Protein AF-A0A134BUQ2-F1 (afdb_monomer_lite)

Radius of gyration: 26.99 Å; chains: 1; bounding box: 60×102×74 Å

pLDDT: mean 86.16, std 17.22, range [37.31, 98.94]

Sequence (486 aa):
MKIYISRLVMLAIAAFTMLAVTAKPKDRVVVAYVCSWTDLRLPDPTLMTHINYAFGHVNKAFNGVDIQNPPFLEKVVALKKQNPNLKINLSIGGWTSGNFSEMAATQANRTAFARDCRRIVDKYGLDGIDIDWEYPTSSESGISSSPDDTKNFTLLMRDLRKALGSKKLLTIATIQDGLYIDFRACVKYLNFVNIMGYDQSNPPMHHTTIHRSPLSGHISLEEGIDAHIKNGVPPEKLTLGMPLYGRGDHSNKILDKFMKTGFTDGRYVERWDSIGEVPYLADKTGKLVWGFDNPQSWAAKCQYIIDRGLLGGMYWETTEDNAQRDGQVTIYESLLKNNKGTIPLKHVLVLTGGKSVAVVRQIIEQLKQLGEKCHFDVTELADDAAYTPEYFDRFHLIYQLDANLSKWGNQARKEFETYVDASHGAFFAVTDATVKGWDWYNAFSQDLRVCPLNEKYWSNTTKMGRNLFCVGNDAKAEEVIPLLMK

Structure (mmCIF, N/CA/C/O backbone):
data_AF-A0A134BUQ2-F1
#
_entry.id   AF-A0A134BUQ2-F1
#
loop_
_atom_site.group_PDB
_atom_site.id
_atom_site.type_symbol
_atom_site.label_atom_id
_atom_site.label_alt_id
_atom_site.label_comp_id
_atom_site.label_asym_id
_atom_site.label_entity_id
_atom_site.label_seq_id
_atom_site.pdbx_PDB_ins_code
_atom_site.Cartn_x
_atom_site.Cartn_y
_atom_site.Cartn_z
_atom_site.occupancy
_atom_site.B_iso_or_equiv
_atom_site.auth_seq_id
_atom_site.auth_comp_id
_atom_site.auth_asym_id
_atom_site.auth_atom_id
_atom_site.pdbx_PDB_model_num
ATOM 1 N N . MET A 1 1 ? -15.065 -82.256 -3.710 1.00 37.31 1 MET A N 1
ATOM 2 C CA . MET A 1 1 ? -13.765 -82.169 -4.410 1.00 37.31 1 MET A CA 1
ATOM 3 C C . MET A 1 1 ? -13.874 -81.075 -5.472 1.00 37.31 1 MET A C 1
ATOM 5 O O . MET A 1 1 ? -14.720 -81.224 -6.337 1.00 37.31 1 MET A O 1
ATOM 9 N N . LYS A 1 2 ? -13.043 -80.019 -5.364 1.00 37.62 2 LYS A N 1
ATOM 10 C CA . LYS A 1 2 ? -12.806 -78.893 -6.312 1.00 37.62 2 LYS A CA 1
ATOM 11 C C . LYS A 1 2 ? -13.932 -77.829 -6.432 1.00 37.62 2 LYS A C 1
ATOM 13 O O . LYS A 1 2 ? -14.999 -78.136 -6.933 1.00 37.62 2 LYS A O 1
ATOM 18 N N . ILE A 1 3 ? -13.805 -76.685 -5.727 1.00 44.91 3 ILE A N 1
ATOM 19 C CA . ILE A 1 3 ? -13.344 -75.333 -6.184 1.00 44.91 3 ILE A CA 1
ATOM 20 C C . ILE A 1 3 ? -14.380 -74.718 -7.161 1.00 44.91 3 ILE A C 1
ATOM 22 O O . ILE A 1 3 ? -14.653 -75.324 -8.183 1.00 44.91 3 ILE A O 1
ATOM 26 N N . TYR A 1 4 ? -15.086 -73.617 -6.857 1.00 41.34 4 TYR A N 1
ATOM 27 C CA . TYR A 1 4 ? -14.582 -72.239 -6.951 1.00 41.34 4 TYR A CA 1
ATOM 28 C C . TYR A 1 4 ? -15.284 -71.251 -6.002 1.00 41.34 4 TYR A C 1
ATOM 30 O O . TYR A 1 4 ? -16.485 -71.002 -6.078 1.00 41.34 4 TYR A O 1
ATOM 38 N N . ILE A 1 5 ? -14.452 -70.625 -5.173 1.00 48.41 5 ILE A N 1
ATOM 39 C CA . ILE A 1 5 ? -14.614 -69.280 -4.621 1.00 48.41 5 ILE A CA 1
ATOM 40 C C . ILE A 1 5 ? -14.528 -68.284 -5.785 1.00 48.41 5 ILE A C 1
ATOM 42 O O . ILE A 1 5 ? -13.615 -68.395 -6.601 1.00 48.41 5 ILE A O 1
ATOM 46 N N . SER A 1 6 ? -15.450 -67.319 -5.828 1.00 49.31 6 SER A N 1
ATOM 47 C CA . SER A 1 6 ? -15.343 -65.960 -6.406 1.00 49.31 6 SER A CA 1
ATOM 48 C C . SER A 1 6 ? -16.633 -65.583 -7.137 1.00 49.31 6 SER A C 1
ATOM 50 O O . SER A 1 6 ? -16.929 -66.148 -8.182 1.00 49.31 6 SER A O 1
ATOM 52 N N . ARG A 1 7 ? -17.399 -64.640 -6.557 1.00 40.28 7 ARG A N 1
ATOM 53 C CA . ARG A 1 7 ? -18.315 -63.676 -7.229 1.00 40.28 7 ARG A CA 1
ATOM 54 C C . ARG A 1 7 ? -19.289 -62.945 -6.282 1.00 40.28 7 ARG A C 1
ATOM 56 O O . ARG A 1 7 ? -20.303 -62.439 -6.737 1.00 40.28 7 ARG A O 1
ATOM 63 N N . LEU A 1 8 ? -18.983 -62.818 -4.987 1.00 38.62 8 LEU A N 1
ATOM 64 C CA . LEU A 1 8 ? -19.838 -62.085 -4.032 1.00 38.62 8 LEU A CA 1
ATOM 65 C C . LEU A 1 8 ? -19.064 -61.082 -3.149 1.00 38.62 8 LEU A C 1
ATOM 67 O O . LEU A 1 8 ? -19.380 -60.903 -1.982 1.00 38.62 8 LEU A O 1
ATOM 71 N N . VAL A 1 9 ? -18.047 -60.412 -3.712 1.00 42.25 9 VAL A N 1
ATOM 72 C CA . VAL A 1 9 ? -17.382 -59.237 -3.086 1.00 42.25 9 VAL A CA 1
ATOM 73 C C . VAL A 1 9 ? -17.289 -58.048 -4.064 1.00 42.25 9 VAL A C 1
ATOM 75 O O . VAL A 1 9 ? -16.527 -57.112 -3.877 1.00 42.25 9 VAL A O 1
ATOM 78 N N . MET A 1 10 ? -18.098 -58.039 -5.125 1.00 40.62 10 MET A N 1
ATOM 79 C CA . MET A 1 10 ? -18.275 -56.859 -5.977 1.00 40.62 10 MET A CA 1
ATOM 80 C C . MET A 1 10 ? -19.719 -56.389 -5.866 1.00 40.62 10 MET A C 1
ATOM 82 O O . MET A 1 10 ? -20.546 -56.858 -6.631 1.00 40.62 10 MET A O 1
ATOM 86 N N . LEU A 1 11 ? -20.011 -55.540 -4.876 1.00 40.88 11 LEU A N 1
ATOM 87 C CA . LEU A 1 11 ? -20.992 -54.436 -4.922 1.00 40.88 11 LEU A CA 1
ATOM 88 C C . LEU A 1 11 ? -21.169 -53.840 -3.506 1.00 40.88 11 LEU A C 1
ATOM 90 O O . LEU A 1 11 ? -22.223 -53.929 -2.890 1.00 40.88 11 LEU A O 1
ATOM 94 N N . ALA A 1 12 ? -20.109 -53.247 -2.958 1.00 40.41 12 ALA A N 1
ATOM 95 C CA . ALA A 1 12 ? -20.213 -52.343 -1.806 1.00 40.41 12 ALA A CA 1
ATOM 96 C C . ALA A 1 12 ? -19.039 -51.351 -1.784 1.00 40.41 12 ALA A C 1
ATOM 98 O O . ALA A 1 12 ? -18.431 -51.103 -0.751 1.00 40.41 12 ALA A O 1
ATOM 99 N N . ILE A 1 13 ? -18.699 -50.789 -2.945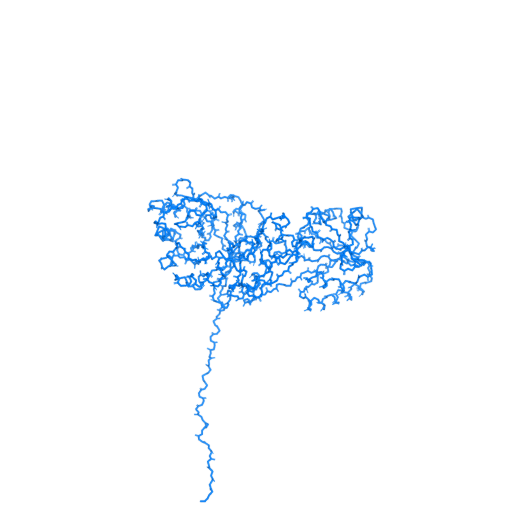 1.00 44.09 13 ILE A N 1
ATOM 100 C CA . ILE A 1 13 ? -17.977 -49.516 -3.005 1.00 44.09 13 ILE A CA 1
ATOM 101 C C . ILE A 1 13 ? -19.029 -48.505 -3.441 1.00 44.09 13 ILE A C 1
ATOM 103 O O . ILE A 1 13 ? -19.169 -48.183 -4.617 1.00 44.09 13 ILE A O 1
ATOM 107 N N . ALA A 1 14 ? -19.862 -48.094 -2.483 1.00 42.75 14 ALA A N 1
ATOM 108 C CA . ALA A 1 14 ? -20.652 -46.888 -2.644 1.00 42.75 14 ALA A CA 1
ATOM 109 C C . ALA A 1 14 ? -19.642 -45.746 -2.751 1.00 42.75 14 ALA A C 1
ATOM 111 O O . ALA A 1 14 ? -18.971 -45.397 -1.780 1.00 42.75 14 ALA A O 1
ATOM 112 N N . ALA A 1 15 ? -19.473 -45.251 -3.972 1.00 41.69 15 ALA A N 1
ATOM 113 C CA . ALA A 1 15 ? -18.683 -44.081 -4.268 1.00 41.69 15 ALA A CA 1
ATOM 114 C C . ALA A 1 15 ? -19.199 -42.922 -3.407 1.00 41.69 15 ALA A C 1
ATOM 116 O O . ALA A 1 15 ? -20.226 -42.315 -3.705 1.00 41.69 15 ALA A O 1
ATOM 117 N N . PHE A 1 16 ? -18.472 -42.601 -2.339 1.00 44.12 16 PHE A N 1
ATOM 118 C CA . PHE A 1 16 ? -18.456 -41.252 -1.798 1.00 44.12 16 PHE A CA 1
ATOM 119 C C . PHE A 1 16 ? -17.775 -40.387 -2.861 1.00 44.12 16 PHE A C 1
ATOM 121 O O . PHE A 1 16 ? -16.588 -40.078 -2.791 1.00 44.12 16 PHE A O 1
ATOM 128 N N . THR A 1 17 ? -18.517 -40.027 -3.908 1.00 42.66 17 THR A N 1
ATOM 129 C CA . THR A 1 17 ? -18.189 -38.840 -4.682 1.00 42.66 17 THR A CA 1
ATOM 130 C C . THR A 1 17 ? -18.328 -37.682 -3.707 1.00 42.66 17 THR A C 1
ATOM 132 O O . THR A 1 17 ? -19.433 -37.196 -3.466 1.00 42.66 17 THR A O 1
ATOM 135 N N . MET A 1 18 ? -17.212 -37.274 -3.096 1.00 42.34 18 MET A N 1
ATOM 136 C CA . MET A 1 18 ? -17.070 -35.910 -2.615 1.00 42.34 18 MET A CA 1
ATOM 137 C C . MET A 1 18 ? -17.362 -35.026 -3.825 1.00 42.34 18 MET A C 1
ATOM 139 O O . MET A 1 18 ? -16.502 -34.797 -4.672 1.00 42.34 18 MET A O 1
ATOM 143 N N . LEU A 1 19 ? -18.602 -34.554 -3.927 1.00 40.06 19 LEU A N 1
ATOM 144 C CA . LEU A 1 19 ? -18.867 -33.273 -4.544 1.00 40.06 19 LEU A CA 1
ATOM 145 C C . LEU A 1 19 ? -18.046 -32.292 -3.716 1.00 40.06 19 LEU A C 1
ATOM 147 O O . LEU A 1 19 ? -18.481 -31.839 -2.658 1.00 40.06 19 LEU A O 1
ATOM 151 N N . ALA A 1 20 ? -16.816 -32.038 -4.159 1.00 42.47 20 ALA A N 1
ATOM 152 C CA . ALA A 1 20 ? -16.125 -30.826 -3.801 1.00 42.47 20 ALA A CA 1
ATOM 153 C C . ALA A 1 20 ? -17.061 -29.716 -4.269 1.00 42.47 20 ALA A C 1
ATOM 155 O O . ALA A 1 20 ? -17.122 -29.383 -5.451 1.00 42.47 20 ALA A O 1
ATOM 156 N N . VAL A 1 21 ? -17.879 -29.214 -3.344 1.00 39.75 21 VAL A N 1
ATOM 157 C CA . VAL A 1 21 ? -18.502 -27.913 -3.490 1.00 39.75 21 VAL A CA 1
ATOM 158 C C . VAL A 1 21 ? -17.308 -26.985 -3.607 1.00 39.75 21 VAL A C 1
ATOM 160 O O . VAL A 1 21 ? -16.686 -26.634 -2.608 1.00 39.75 21 VAL A O 1
ATOM 163 N N . THR A 1 22 ? -16.907 -26.676 -4.838 1.00 42.81 22 THR A N 1
ATOM 164 C CA . THR A 1 22 ? -15.961 -25.606 -5.094 1.00 42.81 22 THR A CA 1
ATOM 165 C C . THR A 1 22 ? -16.675 -24.361 -4.606 1.00 42.81 22 THR A C 1
ATOM 167 O O . THR A 1 22 ? -17.544 -23.825 -5.298 1.00 42.81 22 THR A O 1
ATOM 170 N N . ALA A 1 23 ? -16.409 -23.975 -3.356 1.00 45.34 23 ALA A N 1
ATOM 171 C CA . ALA A 1 23 ? -16.856 -22.705 -2.829 1.00 45.34 23 ALA A CA 1
ATOM 172 C C . ALA A 1 23 ? -16.440 -21.663 -3.864 1.00 45.34 23 ALA A C 1
ATOM 174 O O . ALA A 1 23 ? -15.273 -21.618 -4.261 1.00 45.34 23 ALA A O 1
ATOM 175 N N . LYS A 1 24 ? -17.410 -20.894 -4.368 1.00 43.91 24 LYS A N 1
ATOM 176 C CA . LYS A 1 24 ? -17.113 -19.774 -5.257 1.00 43.91 24 LYS A CA 1
ATOM 177 C C . LYS A 1 24 ? -15.995 -18.963 -4.582 1.00 43.91 24 LYS A C 1
ATOM 179 O O . LYS A 1 24 ? -16.135 -18.707 -3.380 1.00 43.91 24 LYS A O 1
ATOM 184 N N . PRO A 1 25 ? -14.901 -18.616 -5.287 1.00 54.19 25 PRO A N 1
ATOM 185 C CA . PRO A 1 25 ? -13.846 -17.802 -4.699 1.00 54.19 25 PRO A CA 1
ATOM 186 C C . PRO A 1 25 ? -14.494 -16.595 -4.022 1.00 54.19 25 PRO A C 1
ATOM 188 O O . PRO A 1 25 ? -15.340 -15.936 -4.631 1.00 54.19 25 PRO A O 1
ATOM 191 N N . LYS A 1 26 ? -14.193 -16.371 -2.738 1.00 64.50 26 LYS A N 1
ATOM 192 C CA . LYS A 1 26 ? -14.683 -15.179 -2.039 1.00 64.50 26 LYS A CA 1
ATOM 193 C C . LYS A 1 26 ? -14.157 -13.960 -2.792 1.00 64.50 26 LYS A C 1
ATOM 195 O O . LYS A 1 26 ? -12.970 -13.934 -3.115 1.00 64.50 26 LYS A O 1
ATOM 200 N N . ASP A 1 27 ? -15.019 -12.976 -3.040 1.00 86.12 27 ASP A N 1
ATOM 201 C CA . ASP A 1 27 ? -14.596 -11.693 -3.602 1.00 86.12 27 ASP A CA 1
ATOM 202 C C . ASP A 1 27 ? -13.581 -11.071 -2.627 1.00 86.12 27 ASP A C 1
ATOM 204 O O . ASP A 1 27 ? -13.937 -10.671 -1.514 1.00 86.12 27 ASP A O 1
ATOM 208 N N . ARG A 1 28 ? -12.298 -11.088 -3.005 1.00 95.12 28 ARG A N 1
ATOM 209 C CA . ARG A 1 28 ? -11.206 -10.552 -2.186 1.00 95.12 28 ARG A CA 1
ATOM 210 C C . ARG A 1 28 ? -11.253 -9.031 -2.195 1.00 95.12 28 ARG A C 1
ATOM 212 O O . ARG A 1 28 ? -11.738 -8.415 -3.144 1.00 95.12 28 ARG A O 1
ATOM 219 N N . VAL A 1 29 ? -10.690 -8.425 -1.154 1.00 97.75 29 VAL A N 1
ATOM 220 C CA . VAL A 1 29 ? -10.488 -6.973 -1.106 1.00 97.75 29 VAL A CA 1
ATOM 221 C C . VAL A 1 29 ? -9.016 -6.617 -1.276 1.00 97.75 29 VAL A C 1
ATOM 223 O O . VAL A 1 29 ? -8.126 -7.278 -0.752 1.00 97.75 29 VAL A O 1
ATOM 226 N N . VAL A 1 30 ? -8.775 -5.535 -2.000 1.00 98.69 30 VAL A N 1
ATOM 227 C CA . VAL A 1 30 ? -7.511 -4.795 -2.009 1.00 98.69 30 VAL A CA 1
ATOM 228 C C . VAL A 1 30 ? -7.819 -3.374 -1.560 1.00 98.69 30 VAL A C 1
ATOM 230 O O . VAL A 1 30 ? -8.651 -2.710 -2.198 1.00 98.69 30 VAL A O 1
ATOM 233 N N . VAL A 1 31 ? -7.203 -2.958 -0.451 1.00 98.88 31 VAL A N 1
ATOM 234 C CA . VAL A 1 31 ? -7.365 -1.641 0.181 1.00 98.88 31 VAL A CA 1
ATOM 235 C C . VAL A 1 31 ? -6.115 -0.799 -0.057 1.00 98.88 31 VAL A C 1
ATOM 237 O O . VAL A 1 31 ? -5.037 -1.133 0.424 1.00 98.88 31 VAL A O 1
ATOM 240 N N . ALA A 1 32 ? -6.272 0.306 -0.776 1.00 98.62 32 ALA A N 1
ATOM 241 C CA . ALA A 1 32 ? -5.209 1.257 -1.060 1.00 98.62 32 ALA A CA 1
ATOM 242 C C . ALA A 1 32 ? -5.255 2.433 -0.080 1.00 98.62 32 ALA A C 1
ATOM 244 O O . ALA A 1 32 ? -6.274 3.126 -0.024 1.00 98.62 32 ALA A O 1
ATOM 245 N N . TYR A 1 33 ? -4.170 2.712 0.645 1.00 98.56 33 TYR A N 1
ATOM 246 C CA . TYR A 1 33 ? -4.026 4.010 1.309 1.00 98.56 33 TYR A CA 1
ATOM 247 C C . TYR A 1 33 ? -3.548 5.069 0.310 1.00 98.56 33 TYR A C 1
ATOM 249 O O . TYR A 1 33 ? -2.594 4.846 -0.443 1.00 98.56 33 TYR A O 1
ATOM 257 N N . VAL A 1 34 ? -4.249 6.206 0.276 1.00 98.06 34 VAL A N 1
ATOM 258 C CA . VAL A 1 34 ? -3.950 7.354 -0.597 1.00 98.06 34 VAL A CA 1
ATOM 259 C C . VAL A 1 34 ? -3.772 8.587 0.275 1.00 98.06 34 VAL A C 1
ATOM 261 O O . VAL A 1 34 ? -4.748 9.085 0.841 1.00 98.06 34 VAL A O 1
ATOM 264 N N . CYS A 1 35 ? -2.534 9.062 0.382 1.00 96.62 35 CYS A N 1
ATOM 265 C CA . CYS A 1 35 ? -2.165 10.154 1.275 1.00 96.62 35 CYS A CA 1
ATOM 266 C C . CYS A 1 35 ? -2.485 11.544 0.705 1.00 96.62 35 CYS A C 1
ATOM 268 O O . CYS A 1 35 ? -2.339 11.822 -0.485 1.00 96.62 35 CYS A O 1
ATOM 270 N N . SER A 1 36 ? -2.869 12.464 1.588 1.00 94.56 36 SER A N 1
ATOM 271 C CA . SER A 1 36 ? -3.277 13.831 1.260 1.00 94.56 36 SER A CA 1
ATOM 272 C C . SER A 1 36 ? -2.116 14.816 1.083 1.00 94.56 36 SER A C 1
ATOM 274 O O . SER A 1 36 ? -2.375 16.004 0.855 1.00 94.56 36 SER A O 1
ATOM 276 N N . TRP A 1 37 ? -0.860 14.356 1.196 1.00 90.19 37 TRP A N 1
ATOM 277 C CA . TRP A 1 37 ? 0.336 15.210 1.292 1.00 90.19 37 TRP A CA 1
ATOM 278 C C . TRP A 1 37 ? 1.573 14.766 0.493 1.00 90.19 37 TRP A C 1
ATOM 280 O O . TRP A 1 37 ? 2.502 15.562 0.401 1.00 90.19 37 TRP A O 1
ATOM 290 N N . THR A 1 38 ? 1.649 13.541 -0.036 1.00 74.88 38 THR A N 1
ATOM 291 C CA . THR A 1 38 ? 2.902 12.997 -0.597 1.00 74.88 38 THR A CA 1
ATOM 292 C C . THR A 1 38 ? 3.231 13.575 -1.977 1.00 74.88 38 THR A C 1
ATOM 294 O O . THR A 1 38 ? 4.045 14.488 -2.082 1.00 74.88 38 THR A O 1
ATOM 297 N N . ASP A 1 39 ? 2.596 13.080 -3.039 1.00 81.25 39 ASP A N 1
ATOM 298 C CA . ASP A 1 39 ? 2.775 13.577 -4.415 1.00 81.25 39 ASP A CA 1
ATOM 299 C C . ASP A 1 39 ? 1.443 13.903 -5.121 1.00 81.25 39 ASP A C 1
ATOM 301 O O . ASP A 1 39 ? 1.431 14.421 -6.238 1.00 81.25 39 ASP A O 1
ATOM 305 N N . LEU A 1 40 ? 0.313 13.645 -4.448 1.00 87.06 40 LEU A N 1
ATOM 306 C CA . LEU A 1 40 ? -1.051 13.831 -4.955 1.00 87.06 40 LEU A CA 1
ATOM 307 C C . LEU A 1 40 ? -1.320 13.104 -6.289 1.00 87.06 40 LEU A C 1
ATOM 309 O O . LEU A 1 40 ? -2.218 13.495 -7.047 1.00 87.06 40 LEU A O 1
ATOM 313 N N . ARG A 1 41 ? -0.571 12.032 -6.579 1.00 87.56 41 ARG A N 1
ATOM 314 C CA . ARG A 1 41 ? -0.807 11.143 -7.716 1.00 87.56 41 ARG A CA 1
ATOM 315 C C . ARG A 1 41 ? -2.093 10.359 -7.478 1.00 87.56 41 ARG A C 1
ATOM 317 O O . ARG A 1 41 ? -2.277 9.719 -6.445 1.00 87.56 41 ARG A O 1
ATOM 324 N N . LEU A 1 42 ? -3.005 10.403 -8.450 1.00 91.81 42 LEU A N 1
ATOM 325 C CA . LEU A 1 42 ? -4.220 9.592 -8.392 1.00 91.81 42 LEU A CA 1
ATOM 326 C C . LEU A 1 42 ? -3.874 8.115 -8.661 1.00 91.81 42 LEU A C 1
ATOM 328 O O . LEU A 1 42 ? -3.181 7.839 -9.647 1.00 91.81 42 LEU A O 1
ATOM 332 N N . PRO A 1 43 ? -4.362 7.163 -7.839 1.00 92.81 43 PRO A N 1
ATOM 333 C CA . PRO A 1 43 ? -4.231 5.741 -8.147 1.00 92.81 43 PRO A CA 1
ATOM 334 C C . PRO A 1 43 ? -4.990 5.385 -9.430 1.00 92.81 43 PRO A C 1
ATOM 336 O O . PRO A 1 43 ? -5.953 6.057 -9.801 1.00 92.81 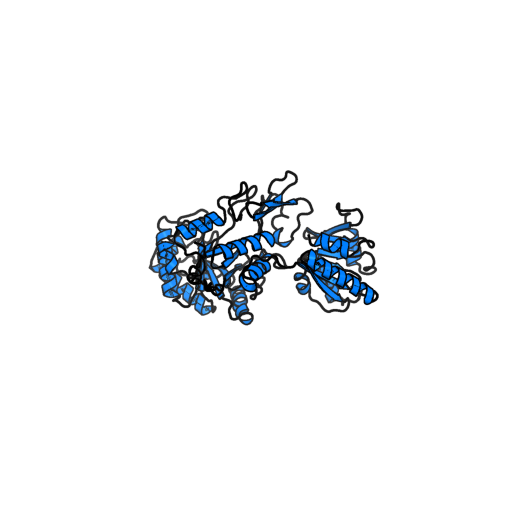43 PRO A O 1
ATOM 339 N N . ASP A 1 44 ? -4.596 4.285 -10.077 1.00 94.25 44 ASP A N 1
ATOM 340 C CA . ASP A 1 44 ? -5.446 3.640 -11.086 1.00 94.25 44 ASP A CA 1
ATOM 341 C C . ASP A 1 44 ? -6.528 2.844 -10.350 1.00 94.25 44 ASP A C 1
ATOM 343 O O . ASP A 1 44 ? -6.207 1.835 -9.725 1.00 94.25 44 ASP A O 1
ATOM 347 N N . PRO A 1 45 ? -7.804 3.256 -10.413 1.00 96.75 45 PRO A N 1
ATOM 348 C CA . PRO A 1 45 ? -8.862 2.648 -9.620 1.00 96.75 45 PRO A CA 1
ATOM 349 C C . PRO A 1 45 ? -9.228 1.225 -10.059 1.00 96.75 45 PRO A C 1
ATOM 351 O O . PRO A 1 45 ? -10.098 0.616 -9.436 1.00 96.75 45 PRO A O 1
ATOM 354 N N . THR A 1 46 ? -8.625 0.694 -11.125 1.00 96.25 46 THR A N 1
ATOM 355 C CA . THR A 1 46 ? -8.834 -0.687 -11.581 1.00 96.25 46 THR A CA 1
ATOM 356 C C . THR A 1 46 ? -7.985 -1.706 -10.817 1.00 96.25 46 THR A C 1
ATOM 358 O O . THR A 1 46 ? -8.342 -2.882 -10.795 1.00 96.25 46 THR A O 1
ATOM 361 N N . LEU A 1 47 ? -6.923 -1.264 -10.129 1.00 97.00 47 LEU A N 1
ATOM 362 C CA . LEU A 1 47 ? -6.002 -2.144 -9.393 1.00 97.00 47 LEU A CA 1
ATOM 363 C C . LEU A 1 47 ? -6.447 -2.436 -7.944 1.00 97.00 47 LEU A C 1
ATOM 365 O O . LEU A 1 47 ? -5.799 -3.196 -7.229 1.00 97.00 47 LEU A O 1
ATOM 369 N N . MET A 1 48 ? -7.555 -1.848 -7.485 1.00 98.19 48 MET A N 1
ATOM 370 C CA . MET A 1 48 ? -8.050 -2.000 -6.115 1.00 98.19 48 MET A CA 1
ATOM 371 C C . MET A 1 48 ? -9.573 -2.054 -6.056 1.00 98.19 48 MET A C 1
ATOM 373 O O . MET A 1 48 ? -10.292 -1.645 -6.965 1.00 98.19 48 MET A O 1
ATOM 377 N N . THR A 1 49 ? -10.066 -2.519 -4.913 1.00 98.69 49 THR A N 1
ATOM 378 C CA . THR A 1 49 ? -11.502 -2.519 -4.591 1.00 98.69 49 THR A CA 1
ATOM 379 C C . THR A 1 49 ? -11.891 -1.383 -3.651 1.00 98.69 49 THR A C 1
ATOM 381 O O . THR A 1 49 ? -13.030 -0.915 -3.686 1.00 98.69 49 THR A O 1
ATOM 384 N N . HIS A 1 50 ? -10.952 -0.955 -2.803 1.00 98.88 50 HIS A N 1
ATOM 385 C CA . HIS A 1 50 ? -11.169 0.013 -1.742 1.00 98.88 50 HIS A CA 1
ATOM 386 C C . HIS A 1 50 ? -10.031 1.037 -1.725 1.00 98.88 50 HIS A C 1
ATOM 388 O O . HIS A 1 50 ? -8.872 0.676 -1.914 1.00 98.88 50 HIS A O 1
ATOM 394 N N . ILE A 1 51 ? -10.363 2.293 -1.441 1.00 98.88 51 ILE A N 1
ATOM 395 C CA . ILE A 1 51 ? -9.418 3.347 -1.080 1.00 98.88 51 ILE A CA 1
ATOM 396 C C . ILE A 1 51 ? -9.737 3.809 0.340 1.00 98.88 51 ILE A C 1
ATOM 398 O O . ILE A 1 51 ? -10.875 4.183 0.632 1.00 98.88 51 ILE A O 1
ATOM 402 N N . ASN A 1 52 ? -8.719 3.840 1.189 1.00 98.88 52 ASN A N 1
ATOM 403 C CA . ASN A 1 52 ? -8.712 4.590 2.433 1.00 98.88 52 ASN A CA 1
ATOM 404 C C . ASN A 1 52 ? -7.986 5.914 2.164 1.00 98.88 52 ASN A C 1
ATOM 406 O O . ASN A 1 52 ? -6.767 5.952 1.999 1.00 98.88 52 ASN A O 1
ATOM 410 N N . TYR A 1 53 ? -8.741 7.009 2.069 1.00 98.81 53 TYR A N 1
ATOM 411 C CA . TYR A 1 53 ? -8.149 8.337 1.935 1.00 98.81 53 TYR A CA 1
ATOM 412 C C . TYR A 1 53 ? -7.550 8.755 3.279 1.00 98.81 53 TYR A C 1
ATOM 414 O O . TYR A 1 53 ? -8.287 8.912 4.257 1.00 98.81 53 TYR A O 1
ATOM 422 N N . ALA A 1 54 ? -6.234 8.928 3.309 1.00 98.12 54 ALA A N 1
ATOM 423 C CA . ALA A 1 54 ? -5.460 9.332 4.470 1.00 98.12 54 ALA A CA 1
ATOM 424 C C . ALA A 1 54 ? -5.144 10.836 4.372 1.00 98.12 54 ALA A C 1
ATOM 426 O O . ALA A 1 54 ? -4.519 11.252 3.408 1.00 98.12 54 ALA A O 1
ATOM 427 N N . PHE A 1 55 ? -5.548 11.704 5.297 1.00 98.38 55 PHE A N 1
ATOM 428 C CA . PHE A 1 55 ? -6.349 11.421 6.491 1.00 98.38 55 PHE A CA 1
ATOM 429 C C . PHE A 1 55 ? -7.382 12.514 6.787 1.00 98.38 55 PHE A C 1
ATOM 431 O O . PHE A 1 55 ? -7.313 13.652 6.317 1.00 98.38 55 PHE A O 1
ATOM 438 N N . GLY A 1 56 ? -8.362 12.157 7.612 1.00 98.50 56 GLY A N 1
ATOM 439 C CA . GLY A 1 56 ? -9.024 13.087 8.520 1.00 98.50 56 GLY A CA 1
ATOM 440 C C . GLY A 1 56 ? -8.461 12.955 9.937 1.00 98.50 56 GLY A C 1
ATOM 441 O O . GLY A 1 56 ? -7.854 11.947 10.280 1.00 98.50 56 GLY A O 1
ATOM 442 N N . HIS A 1 57 ? -8.704 13.941 10.793 1.00 98.75 57 HIS A N 1
ATOM 443 C CA . HIS A 1 57 ? -8.286 13.914 12.197 1.00 98.75 57 HIS A CA 1
ATOM 444 C C . HIS A 1 57 ? -9.431 14.292 13.114 1.00 98.75 57 HIS A C 1
ATOM 446 O O . HIS A 1 57 ? -10.278 15.108 12.756 1.00 98.75 57 HIS A O 1
ATOM 452 N N . VAL A 1 58 ? -9.440 13.738 14.323 1.00 98.81 58 VAL A N 1
ATOM 453 C CA . VAL A 1 58 ? -10.344 14.204 15.374 1.00 98.81 58 VAL A CA 1
ATOM 454 C C . VAL A 1 58 ? -10.015 15.667 15.684 1.00 98.81 58 VAL A C 1
ATOM 456 O O . VAL A 1 58 ? -8.882 16.004 16.039 1.00 98.81 58 VAL A O 1
ATOM 459 N N . ASN A 1 59 ? -11.008 16.544 15.546 1.00 98.31 59 ASN A N 1
ATOM 460 C CA . ASN A 1 59 ? -10.821 17.973 15.768 1.00 98.31 59 ASN A CA 1
ATOM 461 C C . ASN A 1 59 ? -10.488 18.281 17.242 1.00 98.31 59 ASN A C 1
ATOM 463 O O . ASN A 1 59 ? -10.736 17.487 18.151 1.00 98.31 59 ASN A O 1
ATOM 467 N N . LYS A 1 60 ? -9.972 19.485 17.506 1.00 97.56 60 LYS A N 1
ATOM 468 C CA . LYS A 1 60 ? -9.575 19.913 18.865 1.00 97.56 60 LYS A CA 1
ATOM 469 C C . LYS A 1 60 ? -10.734 20.033 19.862 1.00 97.56 60 LYS A C 1
ATOM 471 O O . LYS A 1 60 ? -10.498 20.148 21.058 1.00 97.56 60 LYS A O 1
ATOM 476 N N . ALA A 1 61 ? -11.974 20.055 19.375 1.00 97.94 61 ALA A N 1
ATOM 477 C CA . ALA A 1 61 ? -13.176 20.075 20.205 1.00 97.94 61 ALA A CA 1
ATOM 478 C C . ALA A 1 61 ? -13.695 18.660 20.526 1.00 97.94 61 ALA A C 1
ATOM 480 O O . ALA A 1 61 ? -14.738 18.528 21.166 1.00 97.94 61 ALA A O 1
ATOM 481 N N . PHE A 1 62 ? -12.990 17.615 20.074 1.00 98.31 62 PHE A N 1
ATOM 482 C CA . PHE A 1 62 ? -13.292 16.202 20.311 1.00 98.31 62 PHE A CA 1
ATOM 483 C C . PHE A 1 62 ? -14.666 15.751 19.800 1.00 98.31 62 PHE A C 1
ATOM 485 O O . PHE A 1 62 ? -15.216 14.758 20.272 1.00 98.31 62 PHE A O 1
ATOM 492 N N . ASN A 1 63 ? -15.262 16.490 18.866 1.00 97.06 63 ASN A N 1
ATOM 493 C CA . ASN A 1 63 ? -16.669 16.324 18.498 1.00 97.06 63 ASN A CA 1
ATOM 494 C C . ASN A 1 63 ? -16.915 16.239 16.985 1.00 97.06 63 ASN A C 1
ATOM 496 O O . ASN A 1 63 ? -18.072 16.201 16.563 1.00 97.06 63 ASN A O 1
ATOM 500 N N . GLY A 1 64 ? -15.852 16.191 16.183 1.00 97.94 64 GLY A N 1
ATOM 501 C CA . GLY A 1 64 ? -15.925 16.124 14.727 1.00 97.94 64 GLY A CA 1
ATOM 502 C C . GLY A 1 64 ? -14.575 15.824 14.085 1.00 97.94 64 GLY A C 1
ATOM 503 O O . GLY A 1 64 ? -13.613 15.488 14.780 1.00 97.94 64 GLY A O 1
ATOM 504 N N . VAL A 1 65 ? -14.527 15.934 12.759 1.00 98.75 65 VAL A N 1
ATOM 505 C CA . VAL A 1 65 ? -13.371 15.558 11.940 1.00 98.75 65 VAL A CA 1
ATOM 506 C C . VAL A 1 65 ? -12.892 16.734 11.091 1.00 98.75 65 VAL A C 1
ATOM 508 O O . VAL A 1 65 ? -13.662 17.306 10.317 1.00 98.75 65 VAL A O 1
ATOM 511 N N . ASP A 1 66 ? -11.598 17.027 11.171 1.00 98.50 66 ASP A N 1
ATOM 512 C CA . ASP A 1 66 ? -10.896 17.922 10.255 1.00 98.50 66 ASP A CA 1
ATOM 513 C C . ASP A 1 66 ? -10.297 17.092 9.110 1.00 98.50 66 ASP A C 1
ATOM 515 O O . ASP A 1 66 ? -9.465 16.217 9.335 1.00 98.50 66 ASP A O 1
ATOM 519 N N . ILE A 1 67 ? -10.739 17.326 7.873 1.00 98.31 67 ILE A N 1
ATOM 520 C CA . ILE A 1 67 ? -10.282 16.569 6.695 1.00 98.31 67 ILE A CA 1
ATOM 521 C C . ILE A 1 67 ? -9.059 17.257 6.097 1.00 98.31 67 ILE A C 1
ATOM 523 O O . ILE A 1 67 ? -9.138 18.434 5.734 1.00 98.31 67 ILE A O 1
ATOM 527 N N . GLN A 1 68 ? -7.959 16.526 5.923 1.00 97.75 68 GLN A N 1
ATOM 528 C CA . GLN A 1 68 ? -6.803 17.056 5.213 1.00 97.75 68 GLN A CA 1
ATOM 529 C C . GLN A 1 68 ? -7.038 17.080 3.697 1.00 97.75 68 GLN A C 1
ATOM 531 O O . GLN A 1 68 ? -7.525 16.120 3.099 1.00 97.75 68 GLN A O 1
ATOM 536 N N . ASN A 1 69 ? -6.660 18.195 3.069 1.00 97.88 69 ASN A N 1
ATOM 537 C CA . ASN A 1 69 ? -6.747 18.426 1.623 1.00 97.88 69 ASN A CA 1
ATOM 538 C C . ASN A 1 69 ? -8.097 18.012 0.972 1.00 97.88 69 ASN A C 1
ATOM 540 O O . ASN A 1 69 ? -8.120 17.187 0.057 1.00 97.88 69 ASN A O 1
ATOM 544 N N . PRO A 1 70 ? -9.246 18.589 1.385 1.00 98.06 70 PRO A N 1
ATOM 545 C CA . PRO A 1 70 ? -10.548 18.246 0.801 1.00 98.06 70 PRO A CA 1
ATOM 546 C C . PRO A 1 70 ? -10.634 18.327 -0.738 1.00 98.06 70 PRO A C 1
ATOM 548 O O . PRO A 1 70 ? -11.281 17.459 -1.325 1.00 98.06 70 PRO A O 1
ATOM 551 N N . PRO A 1 71 ? -9.975 19.286 -1.429 1.00 97.94 71 PRO A N 1
ATOM 552 C CA . PRO A 1 71 ? -9.969 19.307 -2.893 1.00 97.94 71 PRO A CA 1
ATOM 553 C C . PRO A 1 71 ? -9.354 18.052 -3.525 1.00 97.94 71 PRO A C 1
ATOM 555 O O . PRO A 1 71 ? -9.789 17.624 -4.594 1.00 97.94 71 PRO A O 1
ATOM 558 N N . PHE A 1 72 ? -8.344 17.444 -2.893 1.00 98.12 72 PHE A N 1
ATOM 559 C CA . PHE A 1 72 ? -7.776 16.191 -3.384 1.00 98.12 72 PHE A CA 1
ATOM 560 C C . PHE A 1 72 ? -8.691 14.997 -3.094 1.00 98.12 72 PHE A C 1
ATOM 562 O O . PHE A 1 72 ? -8.888 14.170 -3.984 1.00 98.12 72 PHE A O 1
ATOM 569 N N . LEU A 1 73 ? -9.348 14.957 -1.928 1.00 98.56 73 LEU A N 1
ATOM 570 C CA . LEU A 1 73 ? -10.390 13.963 -1.640 1.00 98.56 73 LEU A CA 1
ATOM 571 C C . LEU A 1 73 ? -11.479 13.952 -2.725 1.00 98.56 73 LEU A C 1
ATOM 573 O O . LEU A 1 73 ? -11.874 12.884 -3.183 1.00 98.56 73 LEU A O 1
ATOM 577 N N . GLU A 1 74 ? -11.941 15.116 -3.186 1.00 98.44 74 GLU A N 1
ATOM 578 C CA . GLU A 1 74 ? -12.938 15.200 -4.264 1.00 98.44 74 GLU A CA 1
ATOM 579 C C . GLU A 1 74 ? -12.436 14.582 -5.581 1.00 98.44 74 GLU A C 1
ATOM 581 O O . GLU A 1 74 ? -13.194 13.893 -6.271 1.00 98.44 74 GLU A O 1
ATOM 586 N N . LYS A 1 75 ? -11.148 14.758 -5.910 1.00 98.25 75 LYS A N 1
ATOM 587 C CA . LYS A 1 75 ? -10.522 14.110 -7.075 1.00 98.25 75 LYS A CA 1
ATOM 588 C C . LYS A 1 75 ? -10.451 12.592 -6.908 1.00 98.25 75 LYS A C 1
ATOM 590 O O . LYS A 1 75 ? -10.768 11.871 -7.852 1.00 98.25 75 LYS A O 1
ATOM 595 N N . VAL A 1 76 ? -10.100 12.108 -5.717 1.00 98.56 76 VAL A N 1
ATOM 596 C CA . VAL A 1 76 ? -10.088 10.671 -5.398 1.00 98.56 76 VAL A CA 1
ATOM 597 C C . VAL A 1 76 ? -11.500 10.087 -5.490 1.00 98.56 76 VAL A C 1
ATOM 599 O O . VAL A 1 76 ? -11.699 9.052 -6.121 1.00 98.56 76 VAL A O 1
ATOM 602 N N . VAL A 1 77 ? -12.518 10.780 -4.970 1.00 98.69 77 VAL A N 1
ATOM 603 C CA . VAL A 1 77 ? -13.926 10.368 -5.101 1.00 98.69 77 VAL A CA 1
ATOM 604 C C . VAL A 1 77 ? -14.363 10.285 -6.564 1.00 98.69 77 VAL A C 1
ATOM 606 O O . VAL A 1 77 ? -15.092 9.364 -6.944 1.00 98.69 77 VAL A O 1
ATOM 609 N N . ALA A 1 78 ? -13.894 11.203 -7.411 1.00 98.56 78 ALA A N 1
ATOM 610 C CA . ALA A 1 78 ? -14.217 11.204 -8.832 1.00 98.56 78 ALA A CA 1
ATOM 611 C C . ALA A 1 78 ? -13.714 9.953 -9.580 1.00 98.56 78 ALA A C 1
ATOM 613 O O . ALA A 1 78 ? -14.263 9.643 -10.640 1.00 98.56 78 ALA A O 1
ATOM 614 N N . LEU A 1 79 ? -12.762 9.187 -9.024 1.00 98.50 79 LEU A N 1
ATOM 615 C CA . LEU A 1 79 ? -12.312 7.908 -9.591 1.00 98.50 79 LEU A CA 1
ATOM 616 C C . LEU A 1 79 ? -13.434 6.865 -9.688 1.00 98.50 79 LEU A C 1
ATOM 618 O O . LEU A 1 79 ? -13.383 5.992 -10.554 1.00 98.50 79 LEU A O 1
ATOM 622 N N . LYS A 1 80 ? -14.515 7.003 -8.907 1.00 98.50 80 LYS A N 1
ATOM 623 C CA . LYS A 1 80 ? -15.722 6.172 -9.064 1.00 98.50 80 LYS A CA 1
ATOM 624 C C . LYS A 1 80 ? -16.372 6.293 -10.445 1.00 98.50 80 LYS A C 1
ATOM 626 O O . LYS A 1 80 ? -17.109 5.401 -10.850 1.00 98.50 80 LYS A O 1
ATOM 631 N N . LYS A 1 81 ? -16.108 7.373 -11.192 1.00 98.00 81 LYS A N 1
ATOM 632 C CA . LYS A 1 81 ? -16.554 7.501 -12.591 1.00 98.00 81 LYS A CA 1
ATOM 633 C C . LYS A 1 81 ? -15.840 6.509 -13.514 1.00 98.00 81 LYS A C 1
ATOM 635 O O . LYS A 1 81 ? -16.427 6.095 -14.504 1.00 98.00 81 LYS A O 1
ATOM 640 N N . GLN A 1 82 ? -14.598 6.146 -13.190 1.00 97.56 82 GLN A N 1
ATOM 641 C CA . GLN A 1 82 ? -13.803 5.163 -13.931 1.00 97.56 82 GLN A CA 1
ATOM 642 C C . GLN A 1 82 ? -14.085 3.737 -13.437 1.00 97.56 82 GLN A C 1
ATOM 644 O O . GLN A 1 82 ? -14.201 2.822 -14.244 1.00 97.56 82 GLN A O 1
ATOM 649 N N . ASN A 1 83 ? -14.263 3.555 -12.122 1.00 97.56 83 ASN A N 1
ATOM 650 C CA . ASN A 1 83 ? -14.658 2.282 -11.517 1.00 97.56 83 ASN A CA 1
ATOM 651 C C . ASN A 1 83 ? -15.871 2.466 -10.577 1.00 97.56 83 ASN A C 1
ATOM 653 O O . ASN A 1 83 ? -15.688 2.764 -9.394 1.00 97.56 83 ASN A O 1
ATOM 657 N N . PRO A 1 84 ? -17.112 2.245 -11.053 1.00 97.38 84 PRO A N 1
ATOM 658 C CA . PRO A 1 84 ? -18.323 2.403 -10.237 1.00 97.38 84 PRO A CA 1
ATOM 659 C C . PRO A 1 84 ? -18.427 1.463 -9.026 1.00 97.38 84 PRO A C 1
ATOM 661 O O . PRO A 1 84 ? -19.210 1.725 -8.112 1.00 97.38 84 PRO A O 1
ATOM 664 N N . ASN A 1 85 ? -17.653 0.372 -9.002 1.00 96.81 85 ASN A N 1
ATOM 665 C CA . ASN A 1 85 ? -17.628 -0.574 -7.885 1.00 96.81 85 ASN A CA 1
ATOM 666 C C . ASN A 1 85 ? -16.655 -0.158 -6.773 1.00 96.81 85 ASN A C 1
ATOM 668 O O . ASN A 1 85 ? -16.751 -0.695 -5.666 1.00 96.81 85 ASN A O 1
ATOM 672 N N . LEU A 1 86 ? -15.764 0.802 -7.046 1.00 98.62 86 LEU A N 1
ATOM 673 C CA . LEU A 1 86 ? -14.760 1.287 -6.108 1.00 98.62 86 LEU A CA 1
ATOM 674 C C . LEU A 1 86 ? -15.406 1.833 -4.833 1.00 98.62 86 LEU A C 1
ATOM 676 O O . LEU A 1 86 ? -16.308 2.679 -4.877 1.00 98.62 86 LEU A O 1
ATOM 680 N N . LYS A 1 87 ? -14.904 1.367 -3.691 1.00 98.81 87 LYS A N 1
ATOM 681 C CA . LYS A 1 87 ? -15.303 1.845 -2.369 1.00 98.81 87 LYS A CA 1
ATOM 682 C C . LYS A 1 87 ? -14.281 2.825 -1.830 1.00 98.81 87 LYS A C 1
ATOM 684 O O . LYS A 1 87 ? -13.089 2.576 -1.919 1.00 98.81 87 LYS A O 1
ATOM 689 N N . ILE A 1 88 ? -14.734 3.943 -1.281 1.00 98.88 88 ILE A N 1
ATOM 690 C CA . ILE A 1 88 ? -13.843 4.981 -0.758 1.00 98.88 88 ILE A CA 1
ATOM 691 C C . ILE A 1 88 ? -14.272 5.334 0.660 1.00 98.88 88 ILE A C 1
ATOM 693 O O . ILE A 1 88 ? -15.384 5.826 0.867 1.00 98.88 88 ILE A O 1
ATOM 697 N N . ASN A 1 89 ? -13.384 5.095 1.618 1.00 98.94 89 ASN A N 1
ATOM 698 C CA . ASN A 1 89 ? -13.524 5.515 3.004 1.00 98.94 89 ASN A CA 1
ATOM 699 C C . ASN A 1 89 ? -12.654 6.747 3.267 1.00 98.94 89 ASN A C 1
ATOM 701 O O . ASN A 1 89 ? -11.590 6.909 2.668 1.00 98.94 89 ASN A O 1
ATOM 705 N N . LEU A 1 90 ? -13.081 7.586 4.211 1.00 98.94 90 LEU A N 1
ATOM 706 C CA . LEU A 1 90 ? -12.159 8.499 4.885 1.00 98.94 90 LEU A CA 1
ATOM 707 C C . LEU A 1 90 ? -11.511 7.737 6.043 1.00 98.94 90 LEU A C 1
ATOM 709 O O . LEU A 1 90 ? -12.234 7.300 6.942 1.00 98.94 90 LEU A O 1
ATOM 713 N N . SER A 1 91 ? -10.187 7.584 6.015 1.00 98.94 91 SER A N 1
ATOM 714 C CA . SER A 1 91 ? -9.430 7.104 7.170 1.00 98.94 91 SER A CA 1
ATOM 715 C C . SER A 1 91 ? -9.161 8.270 8.109 1.00 98.94 91 SER A C 1
ATOM 717 O O . SER A 1 91 ? -8.730 9.341 7.677 1.00 98.94 91 SER A O 1
ATOM 719 N N . ILE A 1 92 ? -9.511 8.100 9.380 1.00 98.94 92 ILE A N 1
ATOM 720 C CA . ILE A 1 92 ? -9.368 9.119 10.412 1.00 98.94 92 ILE A CA 1
ATOM 721 C C . ILE A 1 92 ? -8.309 8.638 11.389 1.00 98.94 92 ILE A C 1
ATOM 723 O O . ILE A 1 92 ? -8.526 7.617 12.043 1.00 98.94 92 ILE A O 1
ATOM 727 N N . GLY A 1 93 ? -7.226 9.400 11.526 1.00 98.50 93 GLY A N 1
ATOM 728 C CA . GLY A 1 93 ? -6.148 9.114 12.463 1.00 98.50 93 GLY A CA 1
ATOM 729 C C . GLY A 1 93 ? -4.767 9.090 11.816 1.00 98.50 93 GLY A C 1
ATOM 730 O O . GLY A 1 93 ? -4.348 10.108 11.260 1.00 98.50 93 GLY A O 1
ATOM 731 N N . GLY A 1 94 ? -4.077 7.960 11.963 1.00 97.56 94 GLY A N 1
ATOM 732 C CA . GLY A 1 94 ? -2.682 7.739 11.595 1.00 97.56 94 GLY A CA 1
ATOM 733 C C . GLY A 1 94 ? -1.700 8.093 12.716 1.00 97.56 94 GLY A C 1
ATOM 734 O O . GLY A 1 94 ? -2.043 8.783 13.686 1.00 97.56 94 GLY A O 1
ATOM 735 N N . TRP A 1 95 ? -0.455 7.643 12.566 1.00 97.00 95 TRP A N 1
ATOM 736 C CA . TRP A 1 95 ? 0.634 7.879 13.513 1.00 97.00 95 TRP A CA 1
ATOM 737 C C . TRP A 1 95 ? 0.719 9.349 13.948 1.00 97.00 95 TRP A C 1
ATOM 739 O O . TRP A 1 95 ? 0.727 10.260 13.119 1.00 97.00 95 TRP A O 1
ATOM 749 N N . THR A 1 96 ? 0.806 9.593 15.261 1.00 96.19 96 THR A N 1
ATOM 750 C CA . THR A 1 96 ? 0.801 10.924 15.921 1.00 96.19 96 THR A CA 1
ATOM 751 C C . THR A 1 96 ? -0.525 11.703 15.899 1.00 96.19 96 THR A C 1
ATOM 753 O O . THR A 1 96 ? -0.617 12.769 16.514 1.00 96.19 96 THR A O 1
ATOM 756 N N . SER A 1 97 ? -1.588 11.192 15.269 1.00 96.25 97 SER A N 1
ATOM 757 C CA . SER A 1 97 ? -2.907 11.831 15.306 1.00 96.25 97 SER A CA 1
ATOM 758 C C . SER A 1 97 ? -3.601 11.603 16.653 1.00 96.25 97 SER A C 1
ATOM 760 O O . SER A 1 97 ? -4.245 10.579 16.869 1.00 96.25 97 SER A O 1
ATOM 762 N N . GLY A 1 98 ? -3.511 12.587 17.553 1.00 95.12 98 GLY A N 1
ATOM 763 C CA . GLY A 1 98 ? -4.120 12.536 18.889 1.00 95.12 98 GLY A CA 1
ATOM 764 C C . GLY A 1 98 ? -5.628 12.816 18.937 1.00 95.12 98 GLY A C 1
ATOM 765 O O . GLY A 1 98 ? -6.349 12.634 17.958 1.00 95.12 98 GLY A O 1
ATOM 766 N N . ASN A 1 99 ? -6.108 13.276 20.101 1.00 98.44 99 ASN A N 1
ATOM 767 C CA . ASN A 1 99 ? -7.505 13.641 20.410 1.00 98.44 99 ASN A CA 1
ATOM 768 C C . ASN A 1 99 ? -8.510 12.473 20.485 1.00 98.44 99 ASN A C 1
ATOM 770 O O . ASN A 1 99 ? -9.676 12.679 20.844 1.00 98.44 99 ASN A O 1
ATOM 774 N N . PHE A 1 100 ? -8.102 11.248 20.144 1.00 98.69 100 PHE A N 1
ATOM 775 C CA . PHE A 1 100 ? -8.989 10.089 20.198 1.00 98.69 100 PHE A CA 1
ATOM 776 C C . PHE A 1 100 ? -9.415 9.717 21.616 1.00 98.69 100 PHE A C 1
ATOM 778 O O . PHE A 1 100 ? -10.597 9.434 21.810 1.00 98.69 100 PHE A O 1
ATOM 785 N N . SER A 1 101 ? -8.502 9.733 22.594 1.00 98.62 101 SER A N 1
ATOM 786 C CA . SER A 1 101 ? -8.819 9.336 23.973 1.00 98.62 101 SER A CA 1
ATOM 787 C C . SER A 1 101 ? -9.911 10.239 24.562 1.00 98.62 101 SER A C 1
ATOM 789 O O . SER A 1 101 ? -10.936 9.761 25.055 1.00 98.62 101 SER A O 1
ATOM 791 N N . GLU A 1 102 ? -9.790 11.555 24.381 1.00 98.69 102 GLU A N 1
ATOM 792 C CA . GLU A 1 102 ? -10.760 12.554 24.840 1.00 98.69 102 GLU A CA 1
ATOM 793 C C . GLU A 1 102 ? -12.093 12.476 24.079 1.00 98.69 102 GLU A C 1
ATOM 795 O O . GLU A 1 102 ? -13.175 12.608 24.669 1.00 98.69 102 GLU A O 1
ATOM 800 N N . MET A 1 103 ? -12.043 12.237 22.765 1.00 98.81 103 MET A N 1
ATOM 801 C CA . MET A 1 103 ? -13.246 12.036 21.953 1.00 98.81 103 MET A CA 1
ATOM 802 C C . MET A 1 103 ? -13.989 10.762 22.356 1.00 98.81 103 MET A C 1
ATOM 804 O O . MET A 1 103 ? -15.217 10.762 22.478 1.00 98.81 103 MET A O 1
ATOM 808 N N . ALA A 1 104 ? -13.257 9.685 22.630 1.00 98.75 104 ALA A N 1
ATOM 809 C CA . ALA A 1 104 ? -13.827 8.402 22.998 1.00 98.75 104 ALA A CA 1
ATOM 810 C C . ALA A 1 104 ? -14.330 8.373 24.454 1.00 98.75 104 ALA A C 1
ATOM 812 O O . ALA A 1 104 ? -15.254 7.612 24.754 1.00 98.75 104 ALA A O 1
ATOM 813 N N . ALA A 1 105 ? -13.791 9.210 25.346 1.00 98.62 105 ALA A N 1
ATOM 814 C CA . ALA A 1 105 ? -14.061 9.173 26.786 1.00 98.62 105 ALA A CA 1
ATOM 815 C C . ALA A 1 105 ? -15.536 9.377 27.168 1.00 98.62 105 ALA A C 1
ATOM 817 O O . ALA A 1 105 ? -16.036 8.741 28.099 1.00 98.62 105 ALA A O 1
ATOM 818 N N . THR A 1 106 ? -16.275 10.232 26.454 1.00 98.69 106 THR A N 1
ATOM 819 C CA . THR A 1 106 ? -17.663 10.565 26.818 1.00 98.69 106 THR A CA 1
ATOM 820 C C . THR A 1 106 ? -18.660 10.161 25.741 1.00 98.69 106 THR A C 1
ATOM 822 O O . THR A 1 106 ? -18.395 10.228 24.543 1.00 98.69 106 THR A O 1
ATOM 825 N N . GLN A 1 107 ? -19.871 9.775 26.156 1.00 98.62 107 GLN A N 1
ATOM 826 C CA . GLN A 1 107 ? -20.949 9.475 25.209 1.00 98.62 107 GLN A CA 1
ATOM 827 C C . GLN A 1 107 ? -21.311 10.687 24.339 1.00 98.62 107 GLN A C 1
ATOM 829 O O . GLN A 1 107 ? -21.648 10.513 23.167 1.00 98.62 107 GLN A O 1
ATOM 834 N N . ALA A 1 108 ? -21.250 11.899 24.900 1.00 98.69 108 ALA A N 1
ATOM 835 C CA . ALA A 1 108 ? -21.550 13.127 24.174 1.00 98.69 108 ALA A CA 1
ATOM 836 C C . ALA A 1 108 ? -20.574 13.335 23.005 1.00 98.69 108 ALA A C 1
ATOM 838 O O . ALA A 1 108 ? -21.030 13.494 21.869 1.00 98.69 108 ALA A O 1
ATOM 839 N N . ASN A 1 109 ? -19.266 13.233 23.265 1.00 98.81 109 ASN A N 1
ATOM 840 C CA . ASN A 1 109 ? -18.220 13.378 22.252 1.00 98.81 109 ASN A CA 1
ATOM 841 C C . ASN A 1 109 ? -18.318 12.286 21.185 1.00 98.81 109 ASN A C 1
ATOM 843 O O . ASN A 1 109 ? -18.458 12.608 20.006 1.00 98.81 109 ASN A O 1
ATOM 847 N N . ARG A 1 110 ? -18.396 11.008 21.585 1.00 98.81 110 ARG A N 1
ATOM 848 C CA . ARG A 1 110 ? -18.552 9.887 20.639 1.00 98.81 110 ARG A CA 1
ATOM 849 C C . ARG A 1 110 ? -19.766 10.039 19.732 1.00 98.81 110 ARG A C 1
ATOM 851 O O . ARG A 1 110 ? -19.679 9.808 18.529 1.00 98.81 110 ARG A O 1
ATOM 858 N N . THR A 1 111 ? -20.909 10.447 20.287 1.00 98.81 111 THR A N 1
ATOM 859 C CA . THR A 1 111 ? -22.131 10.626 19.489 1.00 98.81 111 THR A CA 1
ATOM 860 C C . THR A 1 111 ? -21.994 11.812 18.532 1.00 98.81 111 THR A C 1
ATOM 862 O O . THR A 1 111 ? -22.471 11.736 17.401 1.00 98.81 111 THR A O 1
ATOM 865 N N . ALA A 1 112 ? -21.360 12.909 18.956 1.00 98.81 112 ALA A N 1
ATOM 866 C CA . ALA A 1 112 ? -21.111 14.060 18.091 1.00 98.81 112 ALA A CA 1
ATOM 867 C C . ALA A 1 112 ? -20.150 13.710 16.947 1.00 98.81 112 ALA A C 1
ATOM 869 O O . ALA A 1 112 ? -20.510 13.898 15.785 1.00 98.81 112 ALA A O 1
ATOM 870 N N . PHE A 1 113 ? -19.021 13.082 17.274 1.00 98.94 113 PHE A N 1
ATOM 871 C CA . PHE A 1 113 ? -18.046 12.587 16.311 1.00 98.94 113 PHE A CA 1
ATOM 872 C C . PHE A 1 113 ? -18.678 11.623 15.296 1.00 98.94 113 PHE A C 1
ATOM 874 O O . PHE A 1 113 ? -18.527 11.801 14.089 1.00 98.94 113 PHE A O 1
ATOM 881 N N . ALA A 1 114 ? -19.471 10.649 15.758 1.00 98.94 114 ALA A N 1
ATOM 882 C CA . ALA A 1 114 ? -20.142 9.692 14.880 1.00 98.94 114 ALA A CA 1
ATOM 883 C C . ALA A 1 114 ? -21.163 10.353 13.935 1.00 98.94 114 ALA A C 1
ATOM 885 O O . ALA A 1 114 ? -21.283 9.959 12.771 1.00 98.94 114 ALA A O 1
ATOM 886 N N . ARG A 1 115 ? -21.890 11.380 14.401 1.00 98.88 115 ARG A N 1
ATOM 887 C CA . ARG A 1 115 ? -22.783 12.172 13.537 1.00 98.88 115 ARG A CA 1
ATOM 888 C C . ARG A 1 115 ? -22.004 12.963 12.492 1.00 98.88 115 ARG A C 1
ATOM 890 O O . ARG A 1 115 ? -22.446 13.023 11.347 1.00 98.88 115 ARG A O 1
ATOM 897 N N . ASP A 1 116 ? -20.870 13.549 12.863 1.00 98.94 116 ASP A N 1
ATOM 898 C CA . ASP A 1 116 ? -20.048 14.309 11.923 1.00 98.94 116 ASP A CA 1
ATOM 899 C C . ASP A 1 116 ? -19.409 13.402 10.861 1.00 98.94 116 ASP A C 1
ATOM 901 O O . ASP A 1 116 ? -19.474 13.703 9.671 1.00 98.94 116 ASP A O 1
ATOM 905 N N . CYS A 1 117 ? -18.941 12.215 11.258 1.00 98.94 117 CYS A N 1
ATOM 906 C CA . CYS A 1 117 ? -18.523 11.158 10.337 1.00 98.94 117 CYS A CA 1
ATOM 907 C C . CYS A 1 117 ? -19.620 10.827 9.314 1.00 98.94 117 CYS A C 1
ATOM 909 O O . CYS A 1 117 ? -19.367 10.786 8.110 1.00 98.94 117 CYS A O 1
ATOM 911 N N . ARG A 1 118 ? -20.869 10.646 9.770 1.00 98.88 118 ARG A N 1
ATOM 912 C CA . ARG A 1 118 ? -22.003 10.402 8.869 1.00 98.88 118 ARG A CA 1
ATOM 913 C C . ARG A 1 118 ? -22.254 11.580 7.922 1.00 98.88 118 ARG A C 1
ATOM 915 O O . ARG A 1 118 ? -22.457 11.360 6.729 1.00 98.88 118 ARG A O 1
ATOM 922 N N . ARG A 1 119 ? -22.204 12.815 8.430 1.00 98.81 119 ARG A N 1
ATOM 923 C CA . ARG A 1 119 ? -22.339 14.034 7.615 1.00 98.81 119 ARG A CA 1
ATOM 924 C C . ARG A 1 119 ? -21.268 14.091 6.524 1.00 98.81 119 ARG A C 1
ATOM 926 O O . ARG A 1 119 ? -21.583 14.450 5.395 1.00 98.81 119 ARG A O 1
ATOM 933 N N . ILE A 1 120 ? -20.023 13.742 6.842 1.00 98.88 120 ILE A N 1
ATOM 934 C CA . ILE A 1 120 ? -18.905 13.713 5.889 1.00 98.88 120 ILE A CA 1
ATOM 935 C C . ILE A 1 120 ? -19.123 12.643 4.820 1.00 98.88 120 ILE A C 1
ATOM 937 O O . ILE A 1 120 ? -18.985 12.938 3.633 1.00 98.88 120 ILE A O 1
ATOM 941 N N . VAL A 1 121 ? -19.528 11.437 5.230 1.00 98.94 121 VAL A N 1
ATOM 942 C CA . VAL A 1 121 ? -19.863 10.344 4.309 1.00 98.94 121 VAL A CA 1
ATOM 943 C C . VAL A 1 121 ? -20.930 10.775 3.304 1.00 98.94 121 VAL A C 1
ATOM 945 O O . VAL A 1 121 ? -20.780 10.520 2.110 1.00 98.94 121 VAL A O 1
ATOM 948 N N . ASP A 1 122 ? -21.976 11.460 3.766 1.00 98.81 122 ASP A N 1
ATOM 949 C CA . ASP A 1 122 ? -23.038 11.958 2.891 1.00 98.81 122 ASP A CA 1
ATOM 950 C C . ASP A 1 122 ? -22.559 13.134 2.019 1.00 98.81 122 ASP A C 1
ATOM 952 O O . ASP A 1 122 ? -22.846 13.153 0.824 1.00 98.81 122 ASP A O 1
ATOM 956 N N . LYS A 1 123 ? -21.781 14.078 2.575 1.00 98.69 123 LYS A N 1
ATOM 957 C CA . LYS A 1 123 ? -21.278 15.267 1.860 1.00 98.69 123 LYS A CA 1
ATOM 958 C C . LYS A 1 123 ? -20.400 14.903 0.661 1.00 98.69 123 LYS A C 1
ATOM 960 O O . LYS A 1 123 ? -20.573 15.485 -0.404 1.00 98.69 123 LYS A O 1
ATOM 965 N N . TYR A 1 124 ? -19.447 13.990 0.844 1.00 98.62 124 TYR A N 1
ATOM 966 C CA . TYR A 1 124 ? -18.479 13.628 -0.199 1.00 98.62 124 TYR A CA 1
ATOM 967 C C . TYR A 1 124 ? -18.869 12.357 -0.965 1.00 98.62 124 TYR A C 1
ATOM 969 O O . TYR A 1 124 ? -18.128 11.923 -1.839 1.00 98.62 124 TYR A O 1
ATOM 977 N N . GLY A 1 125 ? -20.009 11.728 -0.656 1.00 98.38 125 GLY A N 1
ATOM 978 C CA . GLY A 1 125 ? -20.420 10.485 -1.319 1.00 98.38 125 GLY A CA 1
ATOM 979 C C . GLY A 1 125 ? -19.485 9.301 -1.032 1.00 98.38 125 GLY A C 1
ATOM 980 O O . GLY A 1 125 ? -19.252 8.456 -1.905 1.00 98.38 125 GLY A O 1
ATOM 981 N N . LEU A 1 126 ? -18.939 9.234 0.185 1.00 98.88 126 LEU A N 1
ATOM 982 C CA . LEU A 1 126 ? -18.063 8.146 0.624 1.00 98.88 126 LEU A CA 1
ATOM 983 C C . LEU A 1 126 ? -18.865 6.866 0.892 1.00 98.88 126 LEU A C 1
ATOM 985 O O . LEU A 1 126 ? -20.082 6.886 1.125 1.00 98.88 126 LEU A O 1
ATOM 989 N N . ASP A 1 127 ? -18.177 5.732 0.879 1.00 98.88 127 ASP A N 1
ATOM 990 C CA . ASP A 1 127 ? -18.751 4.433 1.230 1.00 98.88 127 ASP A CA 1
ATOM 991 C C . ASP A 1 127 ? -18.665 4.152 2.724 1.00 98.88 127 ASP A C 1
ATOM 993 O O . ASP A 1 127 ? -19.468 3.361 3.215 1.00 98.88 127 ASP A O 1
ATOM 997 N N . GLY A 1 128 ? -17.791 4.834 3.463 1.00 98.88 128 GLY A N 1
ATOM 998 C CA . GLY A 1 128 ? -17.654 4.618 4.895 1.00 98.88 128 GLY A CA 1
ATOM 999 C C . GLY A 1 128 ? -16.525 5.390 5.560 1.00 98.88 128 GLY A C 1
ATOM 1000 O O . GLY A 1 128 ? -16.042 6.397 5.038 1.00 98.88 128 GLY A O 1
ATOM 1001 N N . ILE A 1 129 ? -16.159 4.905 6.743 1.00 98.94 129 ILE A N 1
ATOM 1002 C CA . ILE A 1 129 ? -15.113 5.447 7.609 1.00 98.94 129 ILE A CA 1
ATOM 1003 C C . ILE A 1 129 ? -14.162 4.322 7.999 1.00 98.94 129 ILE A C 1
ATOM 1005 O O . ILE A 1 129 ? -14.600 3.212 8.307 1.00 98.94 129 ILE A O 1
ATOM 1009 N N . ASP A 1 130 ? -12.880 4.647 8.019 1.00 98.94 130 ASP A N 1
ATOM 1010 C CA . ASP A 1 130 ? -11.823 3.832 8.595 1.00 98.94 130 ASP A CA 1
ATOM 1011 C C . ASP A 1 130 ? -11.260 4.558 9.829 1.00 98.94 130 ASP A C 1
ATOM 1013 O O . ASP A 1 130 ? -11.097 5.778 9.796 1.00 98.94 130 ASP A O 1
ATOM 1017 N N . ILE A 1 131 ? -11.049 3.848 10.939 1.00 98.94 131 ILE A N 1
ATOM 1018 C CA . ILE A 1 131 ? -10.466 4.426 12.159 1.00 98.94 131 ILE A CA 1
ATOM 1019 C C . ILE A 1 131 ? -9.064 3.870 12.357 1.00 98.94 131 ILE A C 1
ATOM 1021 O O . ILE A 1 131 ? -8.896 2.666 12.542 1.00 98.94 131 ILE A O 1
ATOM 1025 N N . ASP A 1 132 ? -8.096 4.774 12.385 1.00 98.81 132 ASP A N 1
ATOM 1026 C CA . ASP A 1 132 ? -6.676 4.485 12.536 1.00 98.81 132 ASP A CA 1
ATOM 1027 C C . ASP A 1 132 ? -6.138 5.190 13.791 1.00 98.81 132 ASP A C 1
ATOM 1029 O O . ASP A 1 132 ? -5.419 6.186 13.736 1.00 98.81 132 ASP A O 1
ATOM 1033 N N . TRP A 1 133 ? -6.619 4.759 14.962 1.00 98.69 133 TRP A N 1
ATOM 1034 C CA . TRP A 1 133 ? -6.149 5.288 16.244 1.00 98.69 133 TRP A CA 1
ATOM 1035 C C . TRP A 1 133 ? -4.904 4.513 16.667 1.00 98.69 133 TRP A C 1
ATOM 1037 O O . TRP A 1 133 ? -5.010 3.336 17.011 1.00 98.69 133 TRP A O 1
ATOM 1047 N N . GLU A 1 134 ? -3.760 5.201 16.706 1.00 97.81 134 GLU A N 1
ATOM 1048 C CA . GLU A 1 134 ? -2.455 4.615 17.018 1.00 97.81 134 GLU A CA 1
ATOM 1049 C C . GLU A 1 134 ? -1.858 5.097 18.360 1.00 97.81 134 GLU A C 1
ATOM 1051 O O . GLU A 1 134 ? -1.170 6.108 18.400 1.00 97.81 134 GLU A O 1
ATOM 1056 N N . TYR A 1 135 ? -2.107 4.461 19.513 1.00 97.81 135 TYR A N 1
ATOM 1057 C CA . TYR A 1 135 ? -3.043 3.353 19.753 1.00 97.81 135 TYR A CA 1
ATOM 1058 C C . TYR A 1 135 ? -3.879 3.596 21.022 1.00 97.81 135 TYR A C 1
ATOM 1060 O O . TYR A 1 135 ? -3.422 4.292 21.932 1.00 97.81 135 TYR A O 1
ATOM 1068 N N . PRO A 1 136 ? -5.091 3.015 21.145 1.00 98.12 136 PRO A N 1
ATOM 1069 C CA . PRO A 1 136 ? -5.830 3.017 22.407 1.00 98.12 136 PRO A CA 1
ATOM 1070 C C . PRO A 1 136 ? -4.932 2.552 23.560 1.00 98.12 136 PRO A C 1
ATOM 1072 O O . PRO A 1 136 ? -4.201 1.579 23.409 1.00 98.12 136 PRO A O 1
ATOM 1075 N N . THR A 1 137 ? -4.984 3.207 24.722 1.00 97.62 137 THR A N 1
ATOM 1076 C CA . THR A 1 137 ? -4.190 2.866 25.925 1.00 97.62 137 THR A CA 1
ATOM 1077 C C . THR A 1 137 ? -2.664 3.009 25.783 1.00 97.62 137 THR A C 1
ATOM 1079 O O . THR A 1 137 ? -1.948 2.728 26.743 1.00 97.62 137 THR A O 1
ATOM 1082 N N . SER A 1 138 ? -2.154 3.464 24.632 1.00 97.25 138 SER A N 1
ATOM 1083 C CA . SER A 1 138 ? -0.722 3.655 24.383 1.00 97.25 138 SER A CA 1
ATOM 1084 C C . SER A 1 138 ? -0.414 5.093 23.977 1.00 97.25 138 SER A C 1
ATOM 1086 O O . SER A 1 138 ? -1.074 5.674 23.120 1.00 97.25 138 SER A O 1
ATOM 1088 N N . SER A 1 139 ? 0.638 5.656 24.568 1.00 96.81 139 SER A N 1
ATOM 1089 C CA . SER A 1 139 ? 1.180 6.974 24.208 1.00 96.81 139 SER A CA 1
ATOM 1090 C C . SER A 1 139 ? 2.472 6.877 23.392 1.00 96.81 139 SER A C 1
ATOM 1092 O O . SER A 1 139 ? 3.215 7.852 23.313 1.00 96.81 139 SER A O 1
ATOM 1094 N N . GLU A 1 140 ? 2.763 5.721 22.790 1.00 94.00 140 GLU A N 1
ATOM 1095 C CA . GLU A 1 140 ? 4.001 5.487 22.032 1.00 94.00 140 GLU A CA 1
ATOM 1096 C C . GLU A 1 140 ? 4.209 6.505 20.901 1.00 94.00 140 GLU A C 1
ATOM 1098 O O . GLU A 1 140 ? 5.313 7.012 20.714 1.00 94.00 140 GLU A O 1
ATOM 1103 N N . SER A 1 141 ? 3.132 6.902 20.217 1.00 93.25 141 SER A N 1
ATOM 1104 C CA . SER A 1 141 ? 3.181 7.912 19.157 1.00 93.25 141 SER A CA 1
ATOM 1105 C C . SER A 1 141 ? 3.182 9.362 19.673 1.00 93.25 141 SER A C 1
ATOM 1107 O O . SER A 1 141 ? 2.953 10.292 18.898 1.00 93.25 141 SER A O 1
ATOM 1109 N N . GLY A 1 142 ? 3.332 9.580 20.983 1.00 96.62 142 GLY A N 1
ATOM 1110 C CA . GLY A 1 142 ? 3.262 10.904 21.608 1.00 96.62 142 GLY A CA 1
ATOM 1111 C C . GLY A 1 142 ? 1.849 11.487 21.748 1.00 96.62 142 GLY A C 1
ATOM 1112 O O . GLY A 1 142 ? 1.716 12.690 21.973 1.00 96.62 142 GLY A O 1
ATOM 1113 N N . ILE A 1 143 ? 0.798 10.670 21.616 1.00 97.25 143 ILE A N 1
ATOM 1114 C CA . ILE A 1 143 ? -0.602 11.092 21.796 1.00 97.25 143 ILE A CA 1
ATOM 1115 C C . ILE A 1 143 ? -1.109 10.824 23.219 1.00 97.25 143 ILE A C 1
ATOM 1117 O O . ILE A 1 143 ? -0.526 10.040 23.973 1.00 97.25 143 ILE A O 1
ATOM 1121 N N . SER A 1 144 ? -2.215 11.468 23.596 1.00 97.12 144 SER A N 1
ATOM 1122 C CA . SER A 1 144 ? -2.919 11.172 24.844 1.00 97.12 144 SER A CA 1
ATOM 1123 C C . SER A 1 144 ? -3.492 9.753 24.842 1.00 97.12 144 SER A C 1
ATOM 1125 O O . SER A 1 144 ? -3.964 9.252 23.820 1.00 97.12 144 SER A O 1
ATOM 1127 N N . SER A 1 145 ? -3.456 9.110 26.009 1.00 97.94 145 SER A N 1
ATOM 1128 C CA . SER A 1 145 ? -4.019 7.780 26.224 1.00 97.94 145 SER A CA 1
ATOM 1129 C C . SER A 1 145 ? -4.604 7.648 27.631 1.00 97.94 145 SER A C 1
ATOM 1131 O O . SER A 1 145 ? -4.269 8.403 28.548 1.00 97.94 145 SER A O 1
ATOM 1133 N N . SER A 1 146 ? -5.501 6.682 27.796 1.00 98.44 146 SER A N 1
ATOM 1134 C CA . SER A 1 146 ? -6.157 6.336 29.053 1.00 98.44 146 SER A CA 1
ATOM 1135 C C . SER A 1 146 ? -6.316 4.817 29.172 1.00 98.44 146 SER A C 1
ATOM 1137 O O . SER A 1 146 ? -6.610 4.160 28.172 1.00 98.44 146 SER A O 1
ATOM 1139 N N . PRO A 1 147 ? -6.231 4.230 30.382 1.00 97.94 147 PRO A N 1
ATOM 1140 C CA . PRO A 1 147 ? -6.561 2.819 30.604 1.00 97.94 147 PRO A CA 1
ATOM 1141 C C . PRO A 1 147 ? -7.985 2.432 30.166 1.00 97.94 147 PRO A C 1
ATOM 1143 O O . PRO A 1 147 ? -8.248 1.269 29.869 1.00 97.94 147 PRO A O 1
ATOM 1146 N N . ASP A 1 148 ? -8.908 3.399 30.101 1.00 98.50 148 ASP A N 1
ATOM 1147 C CA . ASP A 1 148 ? -10.287 3.175 29.653 1.00 98.50 148 ASP A CA 1
ATOM 1148 C C . ASP A 1 148 ? -10.434 3.115 28.122 1.00 98.50 148 ASP A C 1
ATOM 1150 O O . ASP A 1 148 ? -11.518 2.794 27.620 1.00 98.50 148 ASP A O 1
ATOM 1154 N N . ASP A 1 149 ? -9.383 3.418 27.354 1.00 98.75 149 ASP A N 1
ATOM 1155 C CA . ASP A 1 149 ? -9.473 3.572 25.901 1.00 98.75 149 ASP A CA 1
ATOM 1156 C C . ASP A 1 149 ? -9.951 2.301 25.198 1.00 98.75 149 ASP A C 1
ATOM 1158 O O . ASP A 1 149 ? -10.775 2.396 24.297 1.00 98.75 149 ASP A O 1
ATOM 1162 N N . THR A 1 150 ? -9.545 1.104 25.632 1.00 98.56 150 THR A N 1
ATOM 1163 C CA . THR A 1 150 ? -10.024 -0.165 25.046 1.00 98.56 150 THR A CA 1
ATOM 1164 C C . THR A 1 150 ? -11.548 -0.302 25.150 1.00 98.56 150 THR A C 1
ATOM 1166 O O . THR A 1 150 ? -12.244 -0.657 24.187 1.00 98.56 150 THR A O 1
ATOM 1169 N N . LYS A 1 151 ? -12.108 0.037 26.317 1.00 98.62 151 LYS A N 1
ATOM 1170 C CA . LYS A 1 151 ? -13.561 0.052 26.538 1.00 98.62 151 LYS A CA 1
ATOM 1171 C C . LYS A 1 151 ? -14.218 1.156 25.711 1.00 98.62 151 LYS A C 1
ATOM 1173 O O . LYS A 1 151 ? -15.254 0.927 25.082 1.00 98.62 151 LYS A O 1
ATOM 1178 N N . ASN A 1 152 ? -13.625 2.344 25.692 1.00 98.81 152 ASN A N 1
ATOM 1179 C CA . ASN A 1 152 ? -14.156 3.496 24.971 1.00 98.81 152 ASN A CA 1
ATOM 1180 C C . ASN A 1 152 ? -14.115 3.307 23.449 1.00 98.81 152 ASN A C 1
ATOM 1182 O O . ASN A 1 152 ? -15.064 3.703 22.773 1.00 98.81 152 ASN A O 1
ATOM 1186 N N . PHE A 1 153 ? -13.108 2.615 22.918 1.00 98.81 153 PHE A N 1
ATOM 1187 C CA . PHE A 1 153 ? -13.001 2.216 21.517 1.00 98.81 153 PHE A CA 1
ATOM 1188 C C . PHE A 1 153 ? -14.171 1.316 21.111 1.00 98.81 153 PHE A C 1
ATOM 1190 O O . PHE A 1 153 ? -14.827 1.547 20.096 1.00 98.81 153 PHE A O 1
ATOM 1197 N N . THR A 1 154 ? -14.529 0.348 21.960 1.00 98.75 154 THR A N 1
ATOM 1198 C CA . THR A 1 154 ? -15.708 -0.506 21.739 1.00 98.75 154 THR A CA 1
ATOM 1199 C C . THR A 1 154 ? -17.000 0.311 21.663 1.00 98.75 154 THR A C 1
ATOM 1201 O O . THR A 1 154 ? -17.848 0.088 20.790 1.00 98.75 154 THR A O 1
ATOM 1204 N N . LEU A 1 155 ? -17.163 1.280 22.568 1.00 98.88 155 LEU A N 1
ATOM 1205 C CA . LEU A 1 155 ? -18.319 2.176 22.568 1.00 98.88 155 LEU A CA 1
ATOM 1206 C C . LEU A 1 155 ? -18.324 3.095 21.339 1.00 98.88 155 LEU A C 1
ATOM 1208 O O . LEU A 1 155 ? -19.389 3.334 20.772 1.00 98.88 155 LEU A O 1
ATOM 1212 N N . LEU A 1 156 ? -17.153 3.551 20.894 1.00 98.88 156 LEU A N 1
ATOM 1213 C CA . LEU A 1 156 ? -16.986 4.336 19.675 1.00 98.88 156 LEU A CA 1
ATOM 1214 C C . LEU A 1 156 ? -17.415 3.540 18.441 1.00 98.88 156 LEU A C 1
ATOM 1216 O O . LEU A 1 156 ? -18.220 4.044 17.662 1.00 98.88 156 LEU A O 1
ATOM 1220 N N . MET A 1 157 ? -16.976 2.285 18.291 1.00 98.88 157 MET A N 1
ATOM 1221 C CA . MET A 1 157 ? -17.375 1.440 17.157 1.00 98.88 157 MET A CA 1
ATOM 1222 C C . MET A 1 157 ? -18.889 1.211 17.115 1.00 98.88 157 MET A C 1
ATOM 1224 O O . MET A 1 157 ? -19.506 1.266 16.048 1.00 98.88 157 MET A O 1
ATOM 1228 N N . ARG A 1 158 ? -19.518 1.018 18.282 1.00 98.81 158 ARG A N 1
ATOM 1229 C CA . ARG A 1 158 ? -20.981 0.939 18.400 1.00 98.81 158 ARG A CA 1
ATOM 1230 C C . ARG A 1 158 ? -21.655 2.233 17.935 1.00 98.81 158 ARG A C 1
ATOM 1232 O O . ARG A 1 158 ? -22.615 2.178 17.165 1.00 98.81 158 ARG A O 1
ATOM 1239 N N . ASP A 1 159 ? -21.188 3.377 18.430 1.00 98.88 159 ASP A N 1
ATOM 1240 C CA . ASP A 1 159 ? -21.798 4.683 18.166 1.00 98.88 159 ASP A CA 1
ATOM 1241 C C . ASP A 1 159 ? -21.612 5.088 16.686 1.00 98.88 159 ASP A C 1
ATOM 1243 O O . ASP A 1 159 ? -22.570 5.539 16.049 1.00 98.88 159 ASP A O 1
ATOM 1247 N N . LEU A 1 160 ? -20.445 4.802 16.094 1.00 98.88 160 LEU A N 1
ATOM 1248 C CA . LEU A 1 160 ? -20.177 4.938 14.657 1.00 98.88 160 LEU A CA 1
ATOM 1249 C C . LEU A 1 160 ? -21.094 4.050 13.823 1.00 98.88 160 LEU A C 1
ATOM 1251 O O . LEU A 1 160 ? -21.775 4.549 12.928 1.00 98.88 160 LEU A O 1
ATOM 1255 N N . ARG A 1 161 ? -21.190 2.750 14.133 1.00 98.81 161 ARG A N 1
ATOM 1256 C CA . ARG A 1 161 ? -22.090 1.845 13.406 1.00 98.81 161 ARG A CA 1
ATOM 1257 C C . ARG A 1 161 ? -23.542 2.317 13.475 1.00 98.81 161 ARG A C 1
ATOM 1259 O O . ARG A 1 161 ? -24.247 2.258 12.468 1.00 98.81 161 ARG A O 1
ATOM 1266 N N . LYS A 1 162 ? -23.990 2.819 14.630 1.00 98.75 162 LYS A N 1
ATOM 1267 C CA . LYS A 1 162 ? -25.339 3.378 14.789 1.00 98.75 162 LYS A CA 1
ATOM 1268 C C . LYS A 1 162 ? -25.573 4.585 13.873 1.00 98.75 162 LYS A C 1
ATOM 1270 O O . LYS A 1 162 ? -26.635 4.666 13.264 1.00 98.75 162 LYS A O 1
ATOM 1275 N N . ALA A 1 163 ? -24.611 5.502 13.765 1.00 98.81 163 ALA A N 1
ATOM 1276 C CA . ALA A 1 163 ? -24.737 6.698 12.927 1.00 98.81 163 ALA A CA 1
ATOM 1277 C C . ALA A 1 163 ? -24.607 6.397 11.420 1.00 98.81 163 ALA A C 1
ATOM 1279 O O . ALA A 1 163 ? -25.353 6.935 10.599 1.00 98.81 163 ALA A O 1
ATOM 1280 N N . LEU A 1 164 ? -23.677 5.516 11.049 1.00 98.81 164 LEU A N 1
ATOM 1281 C CA . LEU A 1 164 ? -23.407 5.135 9.661 1.00 98.81 164 LEU A CA 1
ATOM 1282 C C . LEU A 1 164 ? -24.500 4.225 9.079 1.00 98.81 164 LEU A C 1
ATOM 1284 O O . LEU A 1 164 ? -24.801 4.295 7.885 1.00 98.81 164 LEU A O 1
ATOM 1288 N N . GLY A 1 165 ? -25.134 3.406 9.921 1.00 98.38 165 GLY A N 1
ATOM 1289 C CA . GLY A 1 165 ? -26.077 2.371 9.503 1.00 98.38 165 GLY A CA 1
ATOM 1290 C C . GLY A 1 165 ? -25.373 1.142 8.918 1.00 98.38 165 GLY A C 1
ATOM 1291 O O . GLY A 1 165 ? -24.148 1.037 8.916 1.00 98.38 165 GLY A O 1
ATOM 1292 N N . SER A 1 166 ? -26.148 0.175 8.420 1.00 96.56 166 SER A N 1
ATOM 1293 C CA . SER A 1 166 ? -25.620 -1.106 7.915 1.00 96.56 166 SER A CA 1
ATOM 1294 C C . SER A 1 166 ? -25.075 -1.052 6.485 1.00 96.56 166 SER A C 1
ATOM 1296 O O . SER A 1 166 ? -24.331 -1.941 6.090 1.00 96.56 166 SER A O 1
ATOM 1298 N N . LYS A 1 167 ? -25.437 -0.026 5.702 1.00 97.19 167 LYS A N 1
ATOM 1299 C CA . LYS A 1 167 ? -25.057 0.094 4.281 1.00 97.19 167 LYS A CA 1
ATOM 1300 C C . LYS A 1 167 ? -23.682 0.723 4.051 1.00 97.19 167 LYS A C 1
ATOM 1302 O O . LYS A 1 167 ? -23.158 0.616 2.949 1.00 97.19 167 LYS A O 1
ATOM 1307 N N . LYS A 1 168 ? -23.144 1.429 5.047 1.00 98.69 168 LYS A N 1
ATOM 1308 C CA . LYS A 1 168 ? -21.843 2.100 4.967 1.00 98.69 168 LYS A CA 1
ATOM 1309 C C . LYS A 1 168 ? -20.762 1.234 5.606 1.00 98.69 168 LYS A C 1
ATOM 1311 O O . LYS A 1 168 ? -21.043 0.480 6.542 1.00 98.69 168 LYS A O 1
ATOM 1316 N N . LEU A 1 169 ? -19.544 1.341 5.096 1.00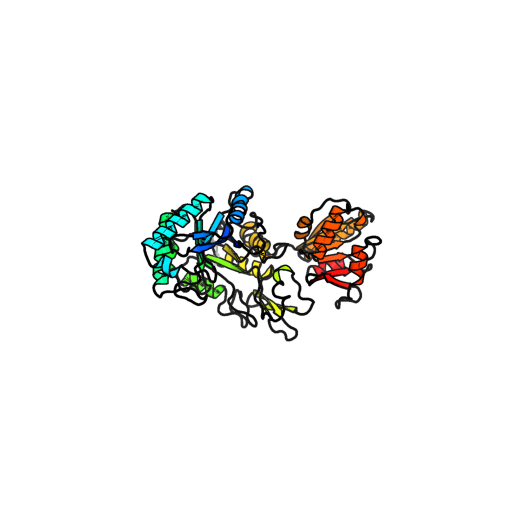 98.81 169 LEU A N 1
ATOM 1317 C CA . LEU A 1 169 ? -18.384 0.654 5.637 1.00 98.81 169 LEU A CA 1
ATOM 1318 C C . LEU A 1 169 ? -17.958 1.292 6.966 1.00 98.81 169 LEU A C 1
ATOM 1320 O O . LEU A 1 169 ? -18.021 2.509 7.145 1.00 98.81 169 LEU A O 1
ATOM 1324 N N . LEU A 1 170 ? -17.544 0.440 7.897 1.00 98.94 170 LEU A N 1
ATOM 1325 C CA . LEU A 1 170 ? -16.784 0.815 9.082 1.00 98.94 170 LEU A CA 1
ATOM 1326 C C . LEU A 1 170 ? -15.641 -0.185 9.221 1.00 98.94 170 LEU A C 1
ATOM 1328 O O . LEU A 1 170 ? -15.893 -1.376 9.440 1.00 98.94 170 LEU A O 1
ATOM 1332 N N . THR A 1 171 ? -14.419 0.299 9.056 1.00 98.94 171 THR A N 1
ATOM 1333 C CA . THR A 1 171 ? -13.181 -0.483 9.144 1.00 98.94 171 THR A CA 1
ATOM 1334 C C . THR A 1 171 ? -12.248 0.150 10.166 1.00 98.94 171 THR A C 1
ATOM 1336 O O . THR A 1 171 ? -12.514 1.251 10.655 1.00 98.94 171 THR A O 1
ATOM 1339 N N . ILE A 1 172 ? -11.199 -0.573 10.540 1.00 98.88 172 ILE A N 1
ATOM 1340 C CA . ILE A 1 172 ? -10.159 -0.071 11.438 1.00 98.88 172 ILE A CA 1
ATOM 1341 C C . ILE A 1 172 ? -8.790 -0.517 10.934 1.00 98.88 172 ILE A C 1
ATOM 1343 O O . ILE A 1 172 ? -8.698 -1.599 10.349 1.00 98.88 172 ILE A O 1
ATOM 1347 N N . ALA A 1 173 ? -7.756 0.269 11.209 1.00 98.81 173 ALA A N 1
ATOM 1348 C CA . ALA A 1 173 ? -6.365 -0.164 11.149 1.00 98.81 173 ALA A CA 1
ATOM 1349 C C . ALA A 1 173 ? -5.873 -0.528 12.558 1.00 98.81 173 ALA A C 1
ATOM 1351 O O . ALA A 1 173 ? -6.288 0.082 13.547 1.00 98.81 173 ALA A O 1
ATOM 1352 N N . THR A 1 174 ? -5.064 -1.583 12.671 1.00 98.44 174 THR A N 1
ATOM 1353 C CA . THR A 1 174 ? -4.618 -2.121 13.965 1.00 98.44 174 THR A CA 1
ATOM 1354 C C . THR A 1 174 ? -3.141 -2.467 13.962 1.00 98.44 174 THR A C 1
ATOM 1356 O O . THR A 1 174 ? -2.593 -2.899 12.947 1.00 98.44 174 THR A O 1
ATOM 1359 N N . ILE A 1 175 ? -2.509 -2.327 15.132 1.00 97.50 175 ILE A N 1
ATOM 1360 C CA . ILE A 1 175 ? -1.152 -2.827 15.365 1.00 97.50 175 ILE A CA 1
ATOM 1361 C C . ILE A 1 175 ? -1.083 -4.335 15.090 1.00 97.50 175 ILE A C 1
ATOM 1363 O O . ILE A 1 175 ? -2.032 -5.071 15.383 1.00 97.50 175 ILE A O 1
ATOM 1367 N N . GLN A 1 176 ? 0.046 -4.802 14.557 1.00 97.88 176 GLN A N 1
ATOM 1368 C CA . GLN A 1 176 ? 0.231 -6.193 14.138 1.00 97.88 176 GLN A CA 1
ATOM 1369 C C . GLN A 1 176 ? 0.001 -7.216 15.262 1.00 97.88 176 GLN A C 1
ATOM 1371 O O . GLN A 1 176 ? -0.557 -8.282 15.007 1.00 97.88 176 GLN A O 1
ATOM 1376 N N . ASP A 1 177 ? 0.324 -6.867 16.507 1.00 95.88 177 ASP A N 1
ATOM 1377 C CA . ASP A 1 177 ? 0.203 -7.760 17.668 1.00 95.88 177 ASP A CA 1
ATOM 1378 C C . ASP A 1 177 ? -1.244 -7.987 18.138 1.00 95.88 177 ASP A C 1
ATOM 1380 O O . ASP A 1 177 ? -1.497 -8.779 19.049 1.00 95.88 177 ASP A O 1
ATOM 1384 N N . GLY A 1 178 ? -2.220 -7.274 17.562 1.00 96.75 178 GLY A N 1
ATOM 1385 C CA . GLY A 1 178 ? -3.629 -7.401 17.937 1.00 96.75 178 GLY A CA 1
ATOM 1386 C C . GLY A 1 178 ? -3.923 -6.959 19.376 1.00 96.75 178 GLY A C 1
ATOM 1387 O O . GLY A 1 178 ? -4.852 -7.480 20.002 1.00 96.75 178 GLY A O 1
ATOM 1388 N N . LEU A 1 179 ? -3.125 -6.030 19.909 1.00 96.19 179 LEU A N 1
ATOM 1389 C CA . LEU A 1 179 ? -3.281 -5.442 21.240 1.00 96.19 179 LEU A CA 1
ATOM 1390 C C . LEU A 1 179 ? -4.311 -4.295 21.249 1.00 96.19 179 LEU A C 1
ATOM 1392 O O . LEU A 1 179 ? -4.864 -3.912 20.219 1.00 96.19 179 LEU A O 1
ATOM 1396 N N . TYR A 1 180 ? -4.570 -3.750 22.443 1.00 97.56 180 TYR A N 1
ATOM 1397 C CA . TYR A 1 180 ? -5.328 -2.512 22.707 1.00 97.56 180 TYR A CA 1
ATOM 1398 C C . TYR A 1 180 ? -6.838 -2.521 22.419 1.00 97.56 180 TYR A C 1
ATOM 1400 O O . TYR A 1 180 ? -7.565 -1.669 22.937 1.00 97.56 180 TYR A O 1
ATOM 1408 N N . ILE A 1 181 ? -7.348 -3.485 21.653 1.00 98.00 181 ILE A N 1
ATOM 1409 C CA . ILE A 1 181 ? -8.754 -3.557 21.238 1.00 98.00 181 ILE A CA 1
ATOM 1410 C C . ILE A 1 181 ? -9.406 -4.838 21.768 1.00 98.00 181 ILE A C 1
ATOM 1412 O O . ILE A 1 181 ? -8.893 -5.941 21.589 1.00 98.00 181 ILE A O 1
ATOM 1416 N N . ASP A 1 182 ? -10.602 -4.715 22.353 1.00 98.19 182 ASP A N 1
ATOM 1417 C CA . ASP A 1 182 ? -11.468 -5.868 22.628 1.00 98.19 182 ASP A CA 1
ATOM 1418 C C . ASP A 1 182 ? -12.195 -6.286 21.341 1.00 98.19 182 ASP A C 1
ATOM 1420 O O . ASP A 1 182 ? -13.333 -5.884 21.059 1.00 98.19 182 ASP A O 1
ATOM 1424 N N . PHE A 1 183 ? -11.516 -7.086 20.519 1.00 98.44 183 PHE A N 1
ATOM 1425 C CA . PHE A 1 183 ? -12.054 -7.539 19.239 1.00 98.44 183 PHE A CA 1
ATOM 1426 C C . PHE A 1 183 ? -13.344 -8.352 19.389 1.00 98.44 183 PHE A C 1
ATOM 1428 O O . PHE A 1 183 ? -14.249 -8.194 18.566 1.00 98.44 183 PHE A O 1
ATOM 1435 N N . ARG A 1 184 ? -13.495 -9.152 20.454 1.00 98.12 184 ARG A N 1
ATOM 1436 C CA . ARG A 1 184 ? -14.715 -9.948 20.696 1.00 98.12 184 ARG A CA 1
ATOM 1437 C C . ARG A 1 184 ? -15.936 -9.050 20.871 1.00 98.12 184 ARG A C 1
ATOM 1439 O O . ARG A 1 184 ? -17.017 -9.376 20.374 1.00 98.12 184 ARG A O 1
ATOM 1446 N N . ALA A 1 185 ? -15.770 -7.905 21.529 1.00 98.00 185 ALA A N 1
ATOM 1447 C CA . ALA A 1 185 ? -16.839 -6.926 21.685 1.00 98.00 185 ALA A CA 1
ATOM 1448 C C . ALA A 1 185 ? -17.030 -6.024 20.448 1.00 98.00 185 ALA A C 1
ATOM 1450 O O . ALA A 1 185 ? -18.165 -5.618 20.159 1.00 98.00 185 ALA A O 1
ATOM 1451 N N . CYS A 1 186 ? -15.952 -5.726 19.710 1.00 95.25 186 CYS A N 1
ATOM 1452 C CA . CYS A 1 186 ? -15.944 -4.762 18.602 1.00 95.25 186 CYS A CA 1
ATOM 1453 C C . CYS A 1 186 ? -16.335 -5.342 17.236 1.00 95.25 186 CYS A C 1
ATOM 1455 O O . CYS A 1 186 ? -17.041 -4.680 16.473 1.00 95.25 186 CYS A O 1
ATOM 1457 N N . VAL A 1 187 ? -15.904 -6.564 16.900 1.00 97.25 187 VAL A N 1
ATOM 1458 C CA . VAL A 1 187 ? -15.894 -7.088 15.515 1.00 97.25 187 VAL A CA 1
ATOM 1459 C C . VAL A 1 187 ? -17.278 -7.179 14.861 1.00 97.25 187 VAL A C 1
ATOM 1461 O O . VAL A 1 187 ? -17.411 -7.139 13.635 1.00 97.25 187 VAL A O 1
ATOM 1464 N N . LYS A 1 188 ? -18.343 -7.252 15.665 1.00 97.75 188 LYS A N 1
ATOM 1465 C CA . LYS A 1 188 ? -19.735 -7.233 15.186 1.00 97.75 188 LYS A CA 1
ATOM 1466 C C . LYS A 1 188 ? -20.150 -5.898 14.557 1.00 97.75 188 LYS A C 1
ATOM 1468 O O . LYS A 1 188 ? -21.091 -5.870 13.771 1.00 97.75 188 LYS A O 1
ATOM 1473 N N . TYR A 1 189 ? -19.470 -4.802 14.893 1.00 98.69 189 TYR A N 1
ATOM 1474 C CA . TYR A 1 189 ? -19.726 -3.482 14.314 1.00 98.69 189 TYR A CA 1
ATOM 1475 C C . TYR A 1 189 ? -18.921 -3.235 13.039 1.00 98.69 189 TYR A C 1
ATOM 1477 O O . TYR A 1 189 ? -19.268 -2.336 12.274 1.00 98.69 189 TYR A O 1
ATOM 1485 N N . LEU A 1 190 ? -17.870 -4.015 12.806 1.00 98.69 190 LEU A N 1
ATOM 1486 C CA . LEU A 1 190 ? -16.896 -3.787 11.747 1.00 98.69 190 LEU A CA 1
ATOM 1487 C C . LEU A 1 190 ? -17.227 -4.605 10.502 1.00 98.69 190 LEU A C 1
ATOM 1489 O O . LEU A 1 190 ? -17.685 -5.751 10.590 1.00 98.69 190 LEU A O 1
ATOM 1493 N N . ASN A 1 191 ? -16.959 -4.019 9.338 1.00 98.69 191 ASN A N 1
ATOM 1494 C CA . ASN A 1 191 ? -16.927 -4.758 8.083 1.00 98.69 191 ASN A CA 1
ATOM 1495 C C . ASN A 1 191 ? -15.687 -5.655 8.048 1.00 98.69 191 ASN A C 1
ATOM 1497 O O . ASN A 1 191 ? -15.835 -6.862 7.881 1.00 98.69 191 ASN A O 1
ATOM 1501 N N . PHE A 1 192 ? -14.507 -5.078 8.282 1.00 98.69 192 PHE A N 1
ATOM 1502 C CA . PHE A 1 192 ? -13.235 -5.790 8.387 1.00 98.69 192 PHE A CA 1
ATOM 1503 C C . PHE A 1 192 ? -12.185 -4.955 9.136 1.00 98.69 192 PHE A C 1
ATOM 1505 O O . PHE A 1 192 ? -12.426 -3.789 9.457 1.00 98.69 192 PHE A O 1
ATOM 1512 N N . VAL A 1 193 ? -11.056 -5.587 9.440 1.00 98.88 193 VAL A N 1
ATOM 1513 C CA . VAL A 1 193 ? -9.900 -5.053 10.167 1.00 98.88 193 VAL A CA 1
ATOM 1514 C C . VAL A 1 193 ? -8.686 -5.110 9.242 1.00 98.88 193 VAL A C 1
ATOM 1516 O O . VAL A 1 193 ? -8.427 -6.157 8.647 1.00 98.88 193 VAL A O 1
ATOM 1519 N N . ASN A 1 194 ? -7.962 -3.999 9.133 1.00 98.88 194 ASN A N 1
ATOM 1520 C CA . ASN A 1 194 ? -6.708 -3.891 8.403 1.00 98.88 194 ASN A CA 1
ATOM 1521 C C . ASN A 1 194 ? -5.533 -4.047 9.373 1.00 98.88 194 ASN A C 1
ATOM 1523 O O . ASN A 1 194 ? -5.284 -3.160 10.184 1.00 98.88 194 ASN A O 1
ATOM 1527 N N . ILE A 1 195 ? -4.811 -5.165 9.295 1.00 98.81 195 ILE A N 1
ATOM 1528 C CA . ILE A 1 195 ? -3.607 -5.369 10.108 1.00 98.81 195 ILE A CA 1
ATOM 1529 C C . ILE A 1 195 ? -2.469 -4.565 9.481 1.00 98.81 195 ILE A C 1
ATOM 1531 O O . ILE A 1 195 ? -2.145 -4.787 8.315 1.00 98.81 195 ILE A O 1
ATOM 1535 N N . MET A 1 196 ? -1.823 -3.683 10.240 1.00 98.62 196 MET A N 1
ATOM 1536 C CA . MET A 1 196 ? -0.617 -2.975 9.799 1.00 98.62 196 MET A CA 1
ATOM 1537 C C . MET A 1 196 ? 0.599 -3.905 9.866 1.00 98.62 196 MET A C 1
ATOM 1539 O O . MET A 1 196 ? 1.382 -3.875 10.809 1.00 98.62 196 MET A O 1
ATOM 1543 N N . GLY A 1 197 ? 0.698 -4.786 8.864 1.00 98.12 197 GLY A N 1
ATOM 1544 C CA . GLY A 1 197 ? 1.709 -5.838 8.708 1.00 98.12 197 GLY A CA 1
ATOM 1545 C C . GLY A 1 197 ? 3.100 -5.331 8.307 1.00 98.12 197 GLY A C 1
ATOM 1546 O O . GLY A 1 197 ? 3.710 -5.846 7.370 1.00 98.12 197 GLY A O 1
ATOM 1547 N N . TYR A 1 198 ? 3.565 -4.259 8.935 1.00 97.94 198 TYR A N 1
ATOM 1548 C CA . TYR A 1 198 ? 4.811 -3.570 8.616 1.00 97.94 198 TYR A CA 1
ATOM 1549 C C . TYR A 1 198 ? 5.359 -2.854 9.852 1.00 97.94 198 TYR A C 1
ATOM 1551 O O . TYR A 1 198 ? 4.727 -2.842 10.901 1.00 97.94 198 TYR A O 1
ATOM 1559 N N . ASP A 1 199 ? 6.557 -2.279 9.736 1.00 96.69 199 ASP A N 1
ATOM 1560 C CA . ASP A 1 199 ? 7.223 -1.484 10.785 1.00 96.69 199 ASP A CA 1
ATOM 1561 C C . ASP A 1 199 ? 7.613 -2.239 12.057 1.00 96.69 199 ASP A C 1
ATOM 1563 O O . ASP A 1 199 ? 7.858 -1.645 13.101 1.00 96.69 199 ASP A O 1
ATOM 1567 N N . GLN A 1 200 ? 7.792 -3.555 11.948 1.00 96.62 200 GLN A N 1
ATOM 1568 C CA . GLN A 1 200 ? 8.149 -4.400 13.091 1.00 96.62 200 GLN A CA 1
ATOM 1569 C C . GLN A 1 200 ? 9.605 -4.253 13.547 1.00 96.62 200 GLN A C 1
ATOM 1571 O O . GLN A 1 200 ? 9.991 -4.773 14.597 1.00 96.62 200 GLN A O 1
ATOM 1576 N N . SER A 1 201 ? 10.447 -3.590 12.751 1.00 95.56 201 SER A N 1
ATOM 1577 C CA . SER A 1 201 ? 11.813 -3.242 13.130 1.00 95.56 201 SER A CA 1
ATOM 1578 C C . SER A 1 201 ? 12.463 -2.275 12.146 1.00 95.56 201 SER A C 1
ATOM 1580 O O . SER A 1 201 ? 11.893 -1.921 11.115 1.00 95.56 201 SER A O 1
ATOM 1582 N N . ASN A 1 202 ? 13.704 -1.915 12.458 1.00 95.19 202 ASN A N 1
ATOM 1583 C CA . ASN A 1 202 ? 14.663 -1.351 11.521 1.00 95.19 202 ASN A CA 1
ATOM 1584 C C . ASN A 1 202 ? 15.843 -2.327 11.365 1.00 95.19 202 ASN A C 1
ATOM 1586 O O . ASN A 1 202 ? 16.036 -3.210 12.212 1.00 95.19 202 ASN A O 1
ATOM 1590 N N . PRO A 1 203 ? 16.677 -2.159 10.327 1.00 94.94 203 PRO A N 1
ATOM 1591 C CA . PRO A 1 203 ? 17.935 -2.882 10.213 1.00 94.94 203 PRO A CA 1
ATOM 1592 C C . PRO A 1 203 ? 18.740 -2.881 11.530 1.00 94.94 203 PRO A C 1
ATOM 1594 O O . PRO A 1 203 ? 18.832 -1.844 12.190 1.00 94.94 203 PRO A O 1
ATOM 1597 N N . PRO A 1 204 ? 19.333 -4.019 11.942 1.00 95.12 204 PRO A N 1
ATOM 1598 C CA . PRO A 1 204 ? 19.644 -5.196 11.127 1.00 95.12 204 PRO A CA 1
ATOM 1599 C C . PRO A 1 204 ? 18.528 -6.252 11.021 1.00 95.12 204 PRO A C 1
ATOM 1601 O O . PRO A 1 204 ? 18.808 -7.347 10.543 1.00 95.12 204 PRO A O 1
ATOM 1604 N N . MET A 1 205 ? 17.297 -5.951 11.444 1.00 97.31 205 MET A N 1
ATOM 1605 C CA . MET A 1 205 ? 16.157 -6.867 11.330 1.00 97.31 205 MET A CA 1
ATOM 1606 C C . MET A 1 205 ? 15.176 -6.397 10.245 1.00 97.31 205 MET A C 1
ATOM 1608 O O . MET A 1 205 ? 15.092 -5.212 9.916 1.00 97.31 205 MET A O 1
ATOM 1612 N N . HIS A 1 206 ? 14.411 -7.332 9.697 1.00 97.50 206 HIS A N 1
ATOM 1613 C CA . HIS A 1 206 ? 13.316 -7.071 8.775 1.00 97.50 206 HIS A CA 1
ATOM 1614 C C . HIS A 1 206 ? 12.087 -6.513 9.494 1.00 97.50 206 HIS A C 1
ATOM 1616 O O . HIS A 1 206 ? 11.791 -6.861 10.637 1.00 97.50 206 HIS A O 1
ATOM 1622 N N . HIS A 1 207 ? 11.307 -5.717 8.767 1.00 96.69 207 HIS A N 1
ATOM 1623 C CA . HIS A 1 207 ? 10.062 -5.135 9.263 1.00 96.69 207 HIS A CA 1
ATOM 1624 C C . HIS A 1 207 ? 8.785 -5.896 8.860 1.00 96.69 207 HIS A C 1
ATOM 1626 O O . HIS A 1 207 ? 7.724 -5.551 9.368 1.00 96.69 207 HIS A O 1
ATOM 1632 N N . THR A 1 208 ? 8.855 -6.889 7.955 1.00 97.06 208 THR A N 1
ATOM 1633 C CA . THR A 1 208 ? 7.660 -7.466 7.292 1.00 97.06 208 THR A CA 1
ATOM 1634 C C . THR A 1 208 ? 7.742 -8.975 6.973 1.00 97.06 208 THR A C 1
ATOM 1636 O O . THR A 1 208 ? 7.094 -9.445 6.035 1.00 97.06 208 THR A O 1
ATOM 1639 N N . THR A 1 209 ? 8.540 -9.758 7.707 1.00 98.44 209 THR A N 1
ATOM 1640 C CA . THR A 1 209 ? 8.697 -11.211 7.456 1.00 98.44 209 THR A CA 1
ATOM 1641 C C . THR A 1 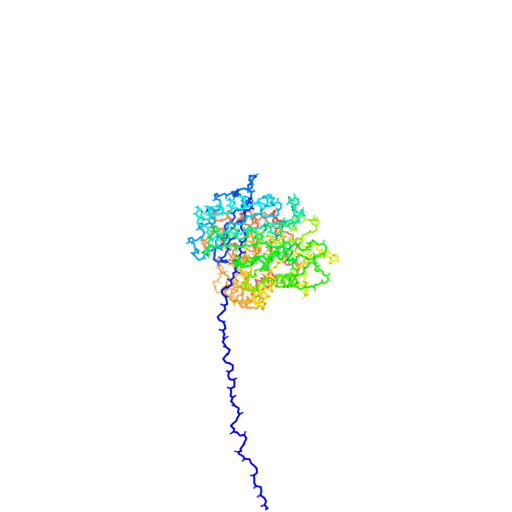209 ? 7.379 -11.969 7.613 1.00 98.44 209 THR A C 1
ATOM 1643 O O . THR A 1 209 ? 6.725 -11.811 8.648 1.00 98.44 209 THR A O 1
ATOM 1646 N N . ILE A 1 210 ? 7.033 -12.842 6.658 1.00 98.44 210 ILE A N 1
ATOM 1647 C CA . ILE A 1 210 ? 5.837 -13.699 6.732 1.00 98.44 210 ILE A CA 1
ATOM 1648 C C . ILE A 1 210 ? 5.932 -14.632 7.939 1.00 98.44 210 ILE A C 1
ATOM 1650 O O . ILE A 1 210 ? 5.087 -14.566 8.832 1.00 98.44 210 ILE A O 1
ATOM 1654 N N . HIS A 1 211 ? 6.992 -15.442 7.984 1.00 98.44 211 HIS A N 1
ATOM 1655 C CA . HIS A 1 211 ? 7.282 -16.366 9.077 1.00 98.44 211 HIS A CA 1
ATOM 1656 C C . HIS A 1 211 ? 8.412 -15.846 9.963 1.00 98.44 211 HIS A C 1
ATOM 1658 O O . HIS A 1 211 ? 9.240 -15.034 9.543 1.00 98.44 211 HIS A O 1
ATOM 1664 N N . ARG A 1 212 ? 8.466 -16.344 11.201 1.00 98.06 212 ARG A N 1
ATOM 1665 C CA . ARG A 1 212 ? 9.546 -16.031 12.138 1.00 98.06 212 ARG A CA 1
ATOM 1666 C C . ARG A 1 212 ? 10.882 -16.582 11.623 1.00 98.06 212 ARG A C 1
ATOM 1668 O O . ARG A 1 212 ? 11.085 -17.793 11.572 1.00 98.06 212 ARG A O 1
ATOM 1675 N N . SER A 1 213 ? 11.811 -15.686 11.312 1.00 97.31 213 SER A N 1
ATOM 1676 C CA . SER A 1 213 ? 13.199 -15.964 10.944 1.00 97.31 213 SER A CA 1
ATOM 1677 C C . SER A 1 213 ? 14.173 -15.384 11.983 1.00 97.31 213 SER A C 1
ATOM 1679 O O . SER A 1 213 ? 13.777 -14.565 12.819 1.00 97.31 213 SER A O 1
ATOM 1681 N N . PRO A 1 214 ? 15.471 -15.750 11.941 1.00 97.12 214 PRO A N 1
ATOM 1682 C CA . PRO A 1 214 ? 16.498 -15.113 12.770 1.00 97.12 214 PRO A CA 1
ATOM 1683 C C . PRO A 1 214 ? 16.659 -13.604 12.537 1.00 97.12 214 PRO A C 1
ATOM 1685 O O . PRO A 1 214 ? 17.272 -12.936 13.363 1.00 97.12 214 PRO A O 1
ATOM 1688 N N . LEU A 1 215 ? 16.143 -13.084 11.418 1.00 96.44 215 LEU A N 1
ATOM 1689 C CA . LEU A 1 215 ? 16.177 -11.672 11.048 1.00 96.44 215 LEU A CA 1
ATOM 1690 C C . LEU A 1 215 ? 14.801 -10.998 11.180 1.00 96.44 215 LEU A C 1
ATOM 1692 O O . LEU A 1 215 ? 14.676 -9.826 10.841 1.00 96.44 215 LEU A O 1
ATOM 1696 N N . SER A 1 216 ? 13.770 -11.681 11.688 1.00 97.38 216 SER A N 1
ATOM 1697 C CA . SER A 1 216 ? 12.461 -11.069 11.944 1.00 97.38 216 SER A CA 1
ATOM 1698 C C . SER A 1 216 ? 12.524 -9.974 13.001 1.00 97.38 216 SER A C 1
ATOM 1700 O O . SER A 1 216 ? 13.160 -10.135 14.039 1.00 97.38 216 SER A O 1
ATOM 1702 N N . GLY A 1 217 ? 11.773 -8.899 12.777 1.00 95.06 217 GLY A N 1
ATOM 1703 C CA . GLY A 1 217 ? 11.517 -7.869 13.776 1.00 95.06 217 GLY A CA 1
ATOM 1704 C C . GLY A 1 217 ? 10.757 -8.365 15.007 1.00 95.06 217 GLY A C 1
ATOM 1705 O O . GLY A 1 217 ? 10.765 -9.548 15.348 1.00 95.06 217 GLY A O 1
ATOM 1706 N N . HIS A 1 218 ? 10.074 -7.443 15.685 1.00 95.12 218 HIS A N 1
ATOM 1707 C CA . HIS A 1 218 ? 9.315 -7.739 16.899 1.00 95.12 218 HIS A CA 1
ATOM 1708 C C . HIS A 1 218 ? 8.379 -8.949 16.727 1.00 95.12 218 HIS A C 1
ATOM 1710 O O . HIS A 1 218 ? 8.451 -9.918 17.493 1.00 95.12 218 HIS A O 1
ATOM 1716 N N . ILE A 1 219 ? 7.597 -8.956 15.648 1.00 97.62 219 ILE A N 1
ATOM 1717 C CA . ILE A 1 219 ? 6.649 -10.017 15.312 1.00 97.62 219 ILE A CA 1
ATOM 1718 C C . ILE A 1 219 ? 6.655 -10.325 13.805 1.00 97.62 219 ILE A C 1
ATOM 1720 O O . ILE A 1 219 ? 6.958 -9.463 12.978 1.00 97.62 219 ILE A O 1
ATOM 1724 N N . SER A 1 220 ? 6.345 -11.569 13.433 1.00 98.56 220 SER A N 1
ATOM 1725 C CA . SER A 1 220 ? 6.098 -11.978 12.042 1.00 98.56 220 SER A CA 1
ATOM 1726 C C . SER A 1 220 ? 4.630 -11.782 11.643 1.00 98.56 220 SER A C 1
ATOM 1728 O O . SER A 1 220 ? 3.750 -11.663 12.502 1.00 98.56 220 SER A O 1
ATOM 1730 N N . LEU A 1 221 ? 4.337 -11.727 10.339 1.00 98.62 221 LEU A N 1
ATOM 1731 C CA . LEU A 1 221 ? 2.957 -11.546 9.861 1.00 98.62 221 LEU A CA 1
ATOM 1732 C C . LEU A 1 221 ? 2.054 -12.695 10.318 1.00 98.62 221 LEU A C 1
ATOM 1734 O O . LEU A 1 221 ? 0.909 -12.461 10.702 1.00 98.62 221 LEU A O 1
ATOM 1738 N N . GLU A 1 222 ? 2.585 -13.918 10.327 1.00 98.56 222 GLU A N 1
ATOM 1739 C CA . GLU A 1 222 ? 1.891 -15.109 10.809 1.00 98.56 222 GLU A CA 1
ATOM 1740 C C . GLU A 1 222 ? 1.444 -14.980 12.266 1.00 98.56 222 GLU A C 1
ATOM 1742 O O . GLU A 1 222 ? 0.259 -15.133 12.565 1.00 98.56 222 GLU A O 1
ATOM 1747 N N . GLU A 1 223 ? 2.368 -14.632 13.161 1.00 98.75 223 GLU A N 1
ATOM 1748 C CA . GLU A 1 223 ? 2.062 -14.472 14.585 1.00 98.75 223 GLU A CA 1
ATOM 1749 C C . GLU A 1 223 ? 1.056 -13.337 14.822 1.00 98.75 223 GLU A C 1
ATOM 1751 O O . GLU A 1 223 ? 0.163 -13.472 15.659 1.00 98.75 223 GLU A O 1
ATOM 1756 N N . GLY A 1 224 ? 1.159 -12.240 14.063 1.00 98.50 224 GLY A N 1
ATOM 1757 C CA . GLY A 1 224 ? 0.211 -11.130 14.142 1.00 98.50 224 GLY A CA 1
ATOM 1758 C C . GLY A 1 224 ? -1.199 -11.530 13.705 1.00 98.50 224 GLY A C 1
ATOM 1759 O O . GLY A 1 224 ? -2.184 -11.244 14.391 1.00 98.50 224 GLY A O 1
ATOM 1760 N N . ILE A 1 225 ? -1.323 -12.259 12.594 1.00 98.75 225 ILE A N 1
ATOM 1761 C CA . ILE A 1 225 ? -2.609 -12.789 12.121 1.00 98.75 225 ILE A CA 1
ATOM 1762 C C . ILE A 1 225 ? -3.196 -13.775 13.139 1.00 98.75 225 ILE A C 1
ATOM 1764 O O . ILE A 1 225 ? -4.384 -13.686 13.466 1.00 98.75 225 ILE A O 1
ATOM 1768 N N . ASP A 1 226 ? -2.376 -14.670 13.690 1.00 98.69 226 ASP A N 1
ATOM 1769 C CA . ASP A 1 226 ? -2.795 -15.613 14.730 1.00 98.69 226 ASP A CA 1
ATOM 1770 C C . ASP A 1 226 ? -3.271 -14.900 16.000 1.00 98.69 226 ASP A C 1
ATOM 1772 O O . ASP A 1 226 ? -4.284 -15.298 16.587 1.00 98.69 226 ASP A O 1
ATOM 1776 N N . ALA A 1 227 ? -2.605 -13.815 16.402 1.00 98.69 227 ALA A N 1
ATOM 1777 C CA . ALA A 1 227 ? -3.019 -12.997 17.536 1.00 98.69 227 ALA A CA 1
ATOM 1778 C C . ALA A 1 227 ? -4.415 -12.388 17.318 1.00 98.69 227 ALA A C 1
ATOM 1780 O O . ALA A 1 227 ? -5.284 -12.508 18.188 1.00 98.69 227 ALA A O 1
ATOM 1781 N N . HIS A 1 228 ? -4.682 -11.821 16.138 1.00 98.81 228 HIS A N 1
ATOM 1782 C CA . HIS A 1 228 ? -5.998 -11.267 15.799 1.00 98.81 228 HIS A CA 1
ATOM 1783 C C . HIS A 1 228 ? -7.102 -12.336 15.793 1.00 98.81 228 HIS A C 1
ATOM 1785 O O . HIS A 1 228 ? -8.186 -12.118 16.348 1.00 98.81 228 HIS A O 1
ATOM 1791 N N . ILE A 1 229 ? -6.826 -13.514 15.223 1.00 98.62 229 ILE A N 1
ATOM 1792 C CA . ILE A 1 229 ? -7.774 -14.638 15.201 1.00 98.62 229 ILE A CA 1
ATOM 1793 C C . ILE A 1 229 ? -8.065 -15.122 16.625 1.00 98.62 229 ILE A C 1
ATOM 1795 O O . ILE A 1 229 ? -9.228 -15.254 17.018 1.00 98.62 229 ILE A O 1
ATOM 1799 N N . LYS A 1 230 ? -7.025 -15.319 17.444 1.00 98.50 230 LYS A N 1
ATOM 1800 C CA . LYS A 1 230 ? -7.149 -15.709 18.858 1.00 98.50 230 LYS A CA 1
ATOM 1801 C C . LYS A 1 230 ? -7.961 -14.690 19.664 1.00 98.50 230 LYS A C 1
ATOM 1803 O O . LYS A 1 230 ? -8.777 -15.073 20.516 1.00 98.50 230 LYS A O 1
ATOM 1808 N N . ASN A 1 231 ? -7.799 -13.406 19.355 1.00 98.25 231 ASN A N 1
ATOM 1809 C CA . ASN A 1 231 ? -8.540 -12.314 19.981 1.00 98.25 231 ASN A CA 1
ATOM 1810 C C . ASN A 1 231 ? -9.974 -12.163 19.443 1.00 98.25 231 ASN A C 1
ATOM 1812 O O . ASN A 1 231 ? -10.752 -11.391 19.996 1.00 98.25 231 ASN A O 1
ATOM 1816 N N . GLY A 1 232 ? -10.388 -12.976 18.466 1.00 97.62 232 GLY A N 1
ATOM 1817 C CA . GLY A 1 232 ? -11.785 -13.143 18.065 1.00 97.62 232 GLY A CA 1
ATOM 1818 C C . GLY A 1 232 ? -12.163 -12.494 16.739 1.00 97.62 232 GLY A C 1
ATOM 1819 O O . GLY A 1 232 ? -13.359 -12.382 16.462 1.00 97.62 232 GLY A O 1
ATOM 1820 N N . VAL A 1 233 ? -11.194 -12.073 15.920 1.00 98.62 233 VAL A N 1
ATOM 1821 C CA . VAL A 1 233 ? -11.476 -11.607 14.557 1.00 98.62 233 VAL A CA 1
ATOM 1822 C C . VAL A 1 233 ? -11.547 -12.807 13.605 1.00 98.62 233 VAL A C 1
ATOM 1824 O O . VAL A 1 233 ? -10.573 -13.547 13.494 1.00 98.62 233 VAL A O 1
ATOM 1827 N N . PRO A 1 234 ? -12.666 -13.031 12.896 1.00 98.25 234 PRO A N 1
ATOM 1828 C CA . PRO A 1 234 ? -12.733 -14.084 11.888 1.00 98.25 234 PRO A CA 1
ATOM 1829 C C . PRO A 1 234 ? -11.740 -13.822 10.741 1.00 98.25 234 PRO A C 1
ATOM 1831 O O . PRO A 1 234 ? -11.650 -12.670 10.303 1.00 98.25 234 PRO A O 1
ATOM 1834 N N . PRO A 1 235 ? -11.049 -14.846 10.203 1.00 98.06 235 PRO A N 1
ATOM 1835 C CA . PRO A 1 235 ? -10.129 -14.689 9.072 1.00 98.06 235 PRO A CA 1
ATOM 1836 C C . PRO A 1 235 ? -10.748 -13.939 7.886 1.00 98.06 235 PRO A C 1
ATOM 1838 O O . PRO A 1 235 ? -10.146 -13.024 7.331 1.00 98.06 235 PRO A O 1
ATOM 1841 N N . GLU A 1 236 ? -12.010 -14.218 7.560 1.00 97.38 236 GLU A N 1
ATOM 1842 C CA . GLU A 1 236 ? -12.752 -13.561 6.479 1.00 97.38 236 GLU A CA 1
ATOM 1843 C C . GLU A 1 236 ? -13.101 -12.085 6.730 1.00 97.38 236 GLU A C 1
ATOM 1845 O O . GLU A 1 236 ? -13.780 -11.468 5.912 1.00 97.38 236 GLU A O 1
ATOM 1850 N N . LYS A 1 237 ? -12.665 -11.518 7.857 1.00 98.38 237 LYS A N 1
ATOM 1851 C CA . LYS A 1 237 ? -12.725 -10.090 8.181 1.00 98.38 237 LYS A CA 1
ATOM 1852 C C . LYS A 1 237 ? -11.340 -9.463 8.362 1.00 98.38 237 LYS A C 1
ATOM 1854 O O . LYS A 1 237 ? -11.270 -8.320 8.802 1.00 98.38 237 LYS A O 1
ATOM 1859 N N . LEU A 1 238 ? -10.259 -10.177 8.058 1.00 98.75 238 LEU A N 1
ATOM 1860 C CA . LEU A 1 238 ? -8.892 -9.673 8.174 1.00 98.75 238 LEU A CA 1
ATOM 1861 C C . LEU A 1 238 ? -8.321 -9.334 6.805 1.00 98.75 238 LEU A C 1
ATOM 1863 O O . LEU A 1 238 ? -8.369 -10.158 5.893 1.00 98.75 238 LEU A O 1
ATOM 1867 N N . THR A 1 239 ? -7.738 -8.149 6.676 1.00 98.75 239 THR A N 1
ATOM 1868 C CA . THR A 1 239 ? -6.820 -7.838 5.583 1.00 98.75 239 THR A CA 1
ATOM 1869 C C . THR A 1 239 ? -5.398 -7.740 6.127 1.00 98.75 239 THR A C 1
ATOM 1871 O O . THR A 1 239 ? -5.180 -7.303 7.260 1.00 98.75 239 THR A O 1
ATOM 1874 N N . LEU A 1 240 ? -4.432 -8.187 5.328 1.00 98.81 240 LEU A N 1
ATOM 1875 C CA . LEU A 1 240 ? -3.013 -8.099 5.659 1.00 98.81 240 LEU A CA 1
ATOM 1876 C C . LEU A 1 240 ? -2.401 -6.870 4.986 1.00 98.81 240 LEU A C 1
ATOM 1878 O O . LEU A 1 240 ? -2.421 -6.766 3.759 1.00 98.81 240 LEU A O 1
ATOM 1882 N N . GLY A 1 241 ? -1.865 -5.957 5.793 1.00 98.44 241 GLY A N 1
ATOM 1883 C CA . GLY A 1 241 ? -1.108 -4.796 5.341 1.00 98.44 241 GLY A CA 1
ATOM 1884 C C . GLY A 1 241 ? 0.258 -5.181 4.783 1.00 98.44 241 GLY A C 1
ATOM 1885 O O . GLY A 1 241 ? 0.980 -5.973 5.381 1.00 98.44 241 GLY A O 1
ATOM 1886 N N . MET A 1 242 ? 0.609 -4.600 3.642 1.00 98.25 242 MET A N 1
ATOM 1887 C CA . MET A 1 242 ? 1.894 -4.746 2.963 1.00 98.25 242 MET A CA 1
ATOM 1888 C C . MET A 1 242 ? 2.457 -3.352 2.669 1.00 98.25 242 MET A C 1
ATOM 1890 O O . MET A 1 242 ? 1.726 -2.511 2.141 1.00 98.25 242 MET A O 1
ATOM 1894 N N . PRO A 1 243 ? 3.727 -3.060 2.979 1.00 97.31 243 PRO A N 1
ATOM 1895 C CA . PRO A 1 243 ? 4.284 -1.761 2.656 1.00 97.31 243 PRO A CA 1
ATOM 1896 C C . PRO A 1 243 ? 4.681 -1.697 1.179 1.00 97.31 243 PRO A C 1
ATOM 1898 O O . PRO A 1 243 ? 5.167 -2.673 0.607 1.00 97.31 243 PRO A O 1
ATOM 1901 N N . LEU A 1 244 ? 4.501 -0.522 0.579 1.00 96.50 244 LEU A N 1
ATOM 1902 C CA . LEU A 1 244 ? 5.112 -0.132 -0.698 1.00 96.50 244 LEU A CA 1
ATOM 1903 C C . LEU A 1 244 ? 6.406 0.675 -0.479 1.00 96.50 244 LEU A C 1
ATOM 1905 O O . LEU A 1 244 ? 6.939 1.276 -1.401 1.00 96.50 244 LEU A O 1
ATOM 1909 N N . TYR A 1 245 ? 6.914 0.676 0.754 1.00 95.00 245 TYR A N 1
ATOM 1910 C CA . TYR A 1 245 ? 8.151 1.316 1.198 1.00 95.00 245 TYR A CA 1
ATOM 1911 C C . TYR A 1 245 ? 9.056 0.284 1.904 1.00 95.00 245 TYR A C 1
ATOM 1913 O O . TYR A 1 245 ? 8.654 -0.855 2.141 1.00 95.00 245 TYR A O 1
ATOM 1921 N N . GLY A 1 246 ? 10.275 0.687 2.268 1.00 95.25 246 GLY A N 1
ATOM 1922 C CA . GLY A 1 246 ? 11.189 -0.115 3.091 1.00 95.25 246 GLY A CA 1
ATOM 1923 C C . GLY A 1 246 ? 11.655 0.616 4.353 1.00 95.25 246 GLY A C 1
ATOM 1924 O O . GLY A 1 246 ? 11.378 1.802 4.543 1.00 95.25 246 GLY A O 1
ATOM 1925 N N . ARG A 1 247 ? 12.377 -0.088 5.228 1.00 95.19 247 ARG A N 1
ATOM 1926 C CA . ARG A 1 247 ? 12.989 0.452 6.453 1.00 95.19 247 ARG A CA 1
ATOM 1927 C C . ARG A 1 247 ? 14.506 0.329 6.406 1.00 95.19 247 ARG A C 1
ATOM 1929 O O . ARG A 1 247 ? 15.045 -0.734 6.094 1.00 95.19 247 ARG A O 1
ATOM 1936 N N . GLY A 1 248 ? 15.185 1.423 6.747 1.00 92.44 248 GLY A N 1
ATOM 1937 C CA . GLY A 1 248 ? 16.630 1.587 6.605 1.00 92.44 248 GLY A CA 1
ATOM 1938 C C . GLY A 1 248 ? 17.354 1.928 7.888 1.00 92.44 248 GLY A C 1
ATOM 1939 O O . GLY A 1 248 ? 16.754 2.385 8.852 1.00 92.44 248 GLY A O 1
ATOM 1940 N N . ASP A 1 249 ? 18.675 1.773 7.870 1.00 88.75 249 ASP A N 1
ATOM 1941 C CA . ASP A 1 249 ? 19.553 2.251 8.946 1.00 88.75 249 ASP A CA 1
ATOM 1942 C C . ASP A 1 249 ? 19.835 3.767 8.878 1.00 88.75 249 ASP A C 1
ATOM 1944 O O . ASP A 1 249 ? 20.596 4.294 9.689 1.00 88.75 249 ASP A O 1
ATOM 1948 N N . HIS A 1 250 ? 19.242 4.461 7.899 1.00 84.62 250 HIS A N 1
ATOM 1949 C CA . HIS A 1 250 ? 19.419 5.888 7.607 1.00 84.62 250 HIS A CA 1
ATOM 1950 C C . HIS A 1 250 ? 20.874 6.316 7.343 1.00 84.62 250 HIS A C 1
ATOM 1952 O O . HIS A 1 250 ? 21.185 7.508 7.333 1.00 84.62 250 HIS A O 1
ATOM 1958 N N . SER A 1 251 ? 21.773 5.366 7.069 1.00 83.88 251 SER A N 1
ATOM 1959 C CA . SER A 1 251 ? 23.177 5.653 6.755 1.00 83.88 251 SER A CA 1
ATOM 1960 C C . SER A 1 251 ? 23.350 6.327 5.392 1.00 83.88 251 SER A C 1
ATOM 1962 O O . SER A 1 251 ? 24.370 6.973 5.135 1.00 83.88 251 SER A O 1
ATOM 1964 N N . ASN A 1 252 ? 22.365 6.183 4.496 1.00 83.81 252 ASN A N 1
ATOM 1965 C CA . ASN A 1 252 ? 22.446 6.692 3.138 1.00 83.81 252 ASN A CA 1
ATOM 1966 C C . ASN A 1 252 ? 21.087 7.091 2.554 1.00 83.81 252 ASN A C 1
ATOM 1968 O O . ASN A 1 252 ? 20.183 6.269 2.451 1.00 83.81 252 ASN A O 1
ATOM 1972 N N . LYS A 1 253 ? 20.999 8.319 2.032 1.00 83.81 253 LYS A N 1
ATOM 1973 C CA . LYS A 1 253 ? 19.779 8.862 1.408 1.00 83.81 253 LYS A CA 1
ATOM 1974 C C . LYS A 1 253 ? 19.300 8.099 0.171 1.00 83.81 253 LYS A C 1
ATOM 1976 O O . LYS A 1 253 ? 18.164 8.286 -0.249 1.00 83.81 253 LYS A O 1
ATOM 1981 N N . ILE A 1 254 ? 20.158 7.284 -0.455 1.00 79.25 254 ILE A N 1
ATOM 1982 C CA . ILE A 1 254 ? 19.725 6.437 -1.576 1.00 79.25 254 ILE A CA 1
ATOM 1983 C C . ILE A 1 254 ? 18.692 5.401 -1.126 1.00 79.25 254 ILE A C 1
ATOM 1985 O O . ILE A 1 254 ? 17.777 5.086 -1.879 1.00 79.25 254 ILE A O 1
ATOM 1989 N N . LEU A 1 255 ? 18.812 4.927 0.116 1.00 85.06 255 LEU A N 1
ATOM 1990 C CA . LEU A 1 255 ? 17.904 3.948 0.694 1.00 85.06 255 LEU A CA 1
ATOM 1991 C C . LEU A 1 255 ? 16.512 4.550 0.913 1.00 85.06 255 LEU A C 1
ATOM 1993 O O . LEU A 1 255 ? 15.529 3.923 0.543 1.00 85.06 255 LEU A O 1
ATOM 1997 N N . ASP A 1 256 ? 16.433 5.817 1.335 1.00 79.38 256 ASP A N 1
ATOM 1998 C CA . ASP A 1 256 ? 15.166 6.547 1.512 1.00 79.38 256 ASP A CA 1
ATOM 1999 C C . ASP A 1 256 ? 14.310 6.618 0.233 1.00 79.38 256 ASP A C 1
ATOM 2001 O O . ASP A 1 256 ? 13.113 6.884 0.296 1.00 79.38 256 ASP A O 1
ATOM 2005 N N . LYS A 1 257 ? 14.917 6.418 -0.944 1.00 76.81 257 LYS A N 1
ATOM 2006 C CA . LYS A 1 257 ? 14.234 6.449 -2.245 1.00 76.81 257 LYS A CA 1
ATOM 2007 C C . LYS A 1 257 ? 14.283 5.119 -2.987 1.00 76.81 257 LYS A C 1
ATOM 2009 O O . LYS A 1 257 ? 13.802 5.062 -4.117 1.00 76.81 257 LYS A O 1
ATOM 2014 N N . PHE A 1 258 ? 14.846 4.070 -2.386 1.00 81.44 258 PHE A N 1
ATOM 2015 C CA . PHE A 1 258 ? 15.112 2.814 -3.082 1.00 81.44 258 PHE A CA 1
ATOM 2016 C C . PHE A 1 258 ? 13.845 2.214 -3.697 1.00 81.44 258 PHE A C 1
ATOM 2018 O O . PHE A 1 258 ? 13.887 1.783 -4.840 1.00 81.44 258 PHE A O 1
ATOM 2025 N N . MET A 1 259 ? 12.701 2.280 -3.013 1.00 85.00 259 MET A N 1
ATOM 2026 C CA . MET A 1 259 ? 11.440 1.762 -3.563 1.00 85.00 259 MET A CA 1
ATOM 2027 C C . MET A 1 259 ? 10.961 2.504 -4.812 1.00 85.00 259 MET A C 1
ATOM 2029 O O . MET A 1 259 ? 10.356 1.906 -5.695 1.00 85.00 259 MET A O 1
ATOM 2033 N N . LYS A 1 260 ? 11.318 3.783 -4.948 1.00 79.19 260 LYS A N 1
ATOM 2034 C CA . LYS A 1 260 ? 10.980 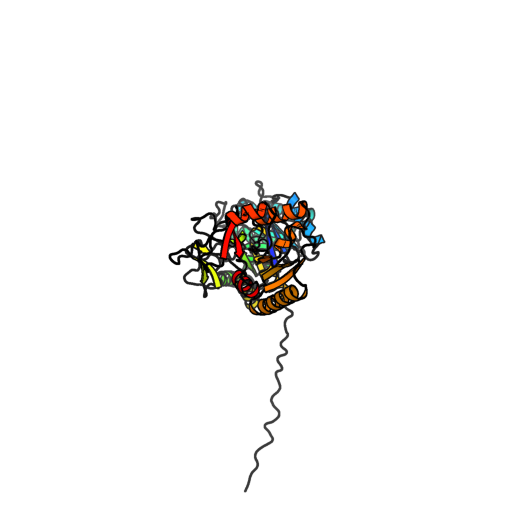4.588 -6.125 1.00 79.19 260 LYS A CA 1
ATOM 2035 C C . LYS A 1 260 ? 11.996 4.402 -7.249 1.00 79.19 260 LYS A C 1
ATOM 2037 O O . LYS A 1 260 ? 11.613 4.439 -8.417 1.00 79.19 260 LYS A O 1
ATOM 2042 N N . THR A 1 261 ? 13.281 4.232 -6.922 1.00 70.38 261 THR A N 1
ATOM 2043 C CA . THR A 1 261 ? 14.387 4.234 -7.901 1.00 70.38 261 THR A CA 1
ATOM 2044 C C . THR A 1 261 ? 14.904 2.851 -8.295 1.00 70.38 261 THR A C 1
ATOM 2046 O O . THR A 1 261 ? 15.475 2.724 -9.377 1.00 70.38 261 THR A O 1
ATOM 2049 N N . GLY A 1 262 ? 14.738 1.844 -7.434 1.00 74.56 262 GLY A N 1
ATOM 2050 C CA . GLY A 1 262 ? 15.223 0.471 -7.603 1.00 74.56 262 GLY A CA 1
ATOM 2051 C C . GLY A 1 262 ? 16.747 0.334 -7.636 1.00 74.56 262 GLY A C 1
ATOM 2052 O O . GLY A 1 262 ? 17.259 -0.648 -8.167 1.00 74.56 262 GLY A O 1
ATOM 2053 N N . PHE A 1 263 ? 17.501 1.327 -7.149 1.00 72.00 263 PHE A N 1
ATOM 2054 C CA . PHE A 1 263 ? 18.934 1.407 -7.426 1.00 72.00 263 PHE A CA 1
ATOM 2055 C C . PHE A 1 263 ? 19.777 1.927 -6.264 1.00 72.00 263 PHE A C 1
ATOM 2057 O O . PHE A 1 263 ? 19.375 2.831 -5.536 1.00 72.00 263 PHE A O 1
ATOM 2064 N N . THR A 1 264 ? 20.985 1.371 -6.134 1.00 75.06 264 THR A N 1
ATOM 2065 C CA . THR A 1 264 ? 21.900 1.596 -5.004 1.00 75.06 264 THR A CA 1
ATOM 2066 C C . THR A 1 264 ? 23.310 2.043 -5.404 1.00 75.06 264 THR A C 1
ATOM 2068 O O . THR A 1 264 ? 24.157 2.229 -4.530 1.00 75.06 264 THR A O 1
ATOM 2071 N N . ASP A 1 265 ? 23.601 2.227 -6.696 1.00 69.38 265 ASP A N 1
ATOM 2072 C CA . ASP A 1 265 ? 24.954 2.530 -7.203 1.00 69.38 265 ASP A CA 1
ATOM 2073 C C . ASP A 1 265 ? 25.991 1.455 -6.851 1.00 69.38 265 ASP A C 1
ATOM 2075 O O . ASP A 1 265 ? 27.122 1.735 -6.462 1.00 69.38 265 ASP A O 1
ATOM 2079 N N . GLY A 1 266 ? 25.560 0.189 -6.881 1.00 74.94 266 GLY A N 1
ATOM 2080 C CA . GLY A 1 266 ? 26.403 -0.966 -6.558 1.00 74.94 266 GLY A CA 1
ATOM 2081 C C . GLY A 1 266 ? 26.891 -1.008 -5.104 1.00 74.94 266 GLY A C 1
ATOM 2082 O O . GLY A 1 266 ? 27.734 -1.838 -4.763 1.00 74.94 266 GLY A O 1
ATOM 2083 N N . ARG A 1 267 ? 26.388 -0.123 -4.229 1.00 82.38 267 ARG A N 1
ATOM 2084 C CA . ARG A 1 267 ? 26.789 -0.051 -2.814 1.00 82.38 267 ARG A CA 1
ATOM 2085 C C . ARG A 1 267 ? 26.242 -1.199 -1.982 1.00 82.38 267 ARG A C 1
ATOM 2087 O O . ARG A 1 267 ? 26.863 -1.558 -0.982 1.00 82.38 267 ARG A O 1
ATOM 2094 N N . TYR A 1 268 ? 25.105 -1.747 -2.396 1.00 89.38 268 TYR A N 1
ATOM 2095 C CA . TYR A 1 268 ? 24.400 -2.793 -1.676 1.00 89.38 268 TYR A CA 1
ATOM 2096 C C . TYR A 1 268 ? 24.020 -3.933 -2.612 1.00 89.38 268 TYR A C 1
ATOM 2098 O O . TYR A 1 268 ? 23.766 -3.715 -3.797 1.00 89.38 268 TYR A O 1
ATOM 2106 N N . VAL A 1 269 ? 23.975 -5.139 -2.057 1.00 90.50 269 VAL A N 1
ATOM 2107 C CA . VAL A 1 269 ? 23.609 -6.365 -2.770 1.00 90.50 269 VAL A CA 1
ATOM 2108 C C . VAL A 1 269 ? 22.254 -6.824 -2.262 1.00 90.50 269 VAL A C 1
ATOM 2110 O O . VAL A 1 269 ? 22.088 -6.995 -1.054 1.00 90.50 269 VAL A O 1
ATOM 2113 N N . GLU A 1 270 ? 21.302 -7.040 -3.166 1.00 92.88 270 GLU A N 1
ATOM 2114 C CA . GLU A 1 270 ? 20.027 -7.652 -2.802 1.00 92.88 270 GLU A CA 1
ATOM 2115 C C . GLU A 1 270 ? 20.234 -9.113 -2.384 1.00 92.88 270 GLU A C 1
ATOM 2117 O O . GLU A 1 270 ? 20.989 -9.876 -2.993 1.00 92.88 270 GLU A O 1
ATOM 2122 N N . ARG A 1 271 ? 19.587 -9.488 -1.288 1.00 96.25 271 ARG A N 1
ATOM 2123 C CA . ARG A 1 271 ? 19.594 -10.809 -0.669 1.00 96.25 271 ARG A CA 1
ATOM 2124 C C . ARG A 1 271 ? 18.155 -11.206 -0.356 1.00 96.25 271 ARG A C 1
ATOM 2126 O O . ARG A 1 271 ? 17.267 -10.360 -0.301 1.00 96.25 271 ARG A O 1
ATOM 2133 N N . TRP A 1 272 ? 17.945 -12.496 -0.124 1.00 97.50 272 TRP A N 1
ATOM 2134 C CA . TRP A 1 272 ? 16.638 -13.066 0.183 1.00 97.50 272 TRP A CA 1
ATOM 2135 C C . TRP A 1 272 ? 16.695 -13.829 1.505 1.00 97.50 272 TRP A C 1
ATOM 2137 O O . TRP A 1 272 ? 17.543 -14.712 1.664 1.00 97.50 272 TRP A O 1
ATOM 2147 N N . ASP A 1 273 ? 15.797 -13.509 2.436 1.00 98.00 273 ASP A N 1
ATOM 2148 C CA . ASP A 1 273 ? 15.534 -14.349 3.604 1.00 98.00 273 ASP A CA 1
ATOM 2149 C C . ASP A 1 273 ? 14.527 -15.434 3.202 1.00 98.00 273 ASP A C 1
ATOM 2151 O O . ASP A 1 273 ? 13.341 -15.168 3.013 1.00 98.00 273 ASP A O 1
ATOM 2155 N N . SER A 1 274 ? 15.002 -16.673 3.060 1.00 97.81 274 SER A N 1
ATOM 2156 C CA . SER A 1 274 ? 14.165 -17.799 2.635 1.00 97.81 274 SER A CA 1
ATOM 2157 C C . SER A 1 274 ? 13.170 -18.277 3.689 1.00 97.81 274 SER A C 1
ATOM 2159 O O . SER A 1 274 ? 12.272 -19.031 3.339 1.00 97.81 274 SER A O 1
ATOM 2161 N N . ILE A 1 275 ? 13.350 -17.905 4.960 1.00 97.94 275 ILE A N 1
ATOM 2162 C CA . ILE A 1 275 ? 12.405 -18.238 6.034 1.00 97.94 275 ILE A CA 1
ATOM 2163 C C . ILE A 1 275 ? 11.369 -17.120 6.141 1.00 97.94 275 ILE A C 1
ATOM 2165 O O . ILE A 1 275 ? 10.173 -17.382 6.147 1.00 97.94 275 ILE A O 1
ATOM 2169 N N . GLY A 1 276 ? 11.833 -15.870 6.206 1.00 97.94 276 GLY A N 1
ATOM 2170 C CA . GLY A 1 276 ? 10.963 -14.699 6.298 1.00 97.94 276 GLY A CA 1
ATOM 2171 C C . GLY A 1 276 ? 10.202 -14.375 5.007 1.00 97.94 276 GLY A C 1
ATOM 2172 O O . GLY A 1 276 ? 9.244 -13.606 5.062 1.00 97.94 276 GLY A O 1
ATOM 2173 N N . GLU A 1 277 ? 10.623 -14.946 3.876 1.00 98.38 277 GLU A N 1
ATOM 2174 C CA . GLU A 1 277 ? 10.099 -14.722 2.520 1.00 98.38 277 GLU A CA 1
ATOM 2175 C C . GLU A 1 277 ? 10.084 -13.246 2.096 1.00 98.38 277 GLU A C 1
ATOM 2177 O O . GLU A 1 277 ? 9.115 -12.737 1.528 1.00 98.38 277 GLU A O 1
ATOM 2182 N N . VAL A 1 278 ? 11.182 -12.546 2.383 1.00 98.25 278 VAL A N 1
ATOM 2183 C CA . VAL A 1 278 ? 11.343 -11.119 2.081 1.00 98.25 278 VAL A CA 1
ATOM 2184 C C . VAL A 1 278 ? 12.745 -10.805 1.553 1.00 98.25 278 VAL A C 1
ATOM 2186 O O . VAL A 1 278 ? 13.727 -11.433 1.975 1.00 98.25 278 VAL A O 1
ATOM 2189 N N . PRO A 1 279 ? 12.873 -9.819 0.647 1.00 97.56 279 PRO A N 1
ATOM 2190 C CA . PRO A 1 279 ? 14.166 -9.335 0.203 1.00 97.56 279 PRO A CA 1
ATOM 2191 C C . PRO A 1 279 ? 14.779 -8.368 1.226 1.00 97.56 279 PRO A C 1
ATOM 2193 O O . PRO A 1 279 ? 14.116 -7.814 2.110 1.00 97.56 279 PRO A O 1
ATOM 2196 N N . TYR A 1 280 ? 16.076 -8.130 1.084 1.00 97.06 280 TYR A N 1
ATOM 2197 C CA . TYR A 1 280 ? 16.761 -7.023 1.736 1.00 97.06 280 TYR A CA 1
ATOM 2198 C C . TYR A 1 280 ? 18.016 -6.613 0.983 1.00 97.06 280 TYR A C 1
ATOM 2200 O O . TYR A 1 280 ? 18.602 -7.398 0.244 1.00 97.06 280 TYR A O 1
ATOM 2208 N N . LEU A 1 281 ? 18.474 -5.386 1.214 1.00 95.88 281 LEU A N 1
ATOM 2209 C CA . LEU A 1 281 ? 19.793 -4.954 0.779 1.00 95.88 281 LEU A CA 1
ATOM 2210 C C . LEU A 1 281 ? 20.808 -5.183 1.894 1.00 95.88 281 LEU A C 1
ATOM 2212 O O . LEU A 1 281 ? 20.604 -4.766 3.040 1.00 95.88 281 LEU A O 1
ATOM 2216 N N . ALA A 1 282 ? 21.914 -5.822 1.529 1.00 95.62 282 ALA A N 1
ATOM 2217 C CA . ALA A 1 282 ? 23.063 -6.038 2.386 1.00 95.62 282 ALA A CA 1
ATOM 2218 C C . ALA A 1 282 ? 24.227 -5.116 2.005 1.00 95.62 282 ALA A C 1
ATOM 2220 O O . ALA A 1 282 ? 24.493 -4.894 0.820 1.00 95.62 282 ALA A O 1
ATOM 2221 N N . ASP A 1 283 ? 24.955 -4.615 3.000 1.00 92.94 283 ASP A N 1
ATOM 2222 C CA . ASP A 1 283 ? 26.233 -3.939 2.776 1.00 92.94 283 ASP A CA 1
ATOM 2223 C C . ASP A 1 283 ? 27.358 -4.925 2.401 1.00 92.94 283 ASP A C 1
ATOM 2225 O O . ASP A 1 283 ? 27.168 -6.141 2.303 1.00 92.94 283 ASP A O 1
ATOM 2229 N N . LYS A 1 284 ? 28.572 -4.399 2.200 1.00 91.00 284 LYS A N 1
ATOM 2230 C CA . LYS A 1 284 ? 29.754 -5.201 1.834 1.00 91.00 284 LYS A CA 1
ATOM 2231 C C . LYS A 1 284 ? 30.142 -6.252 2.882 1.00 91.00 284 LYS A C 1
ATOM 2233 O O . LYS A 1 284 ? 30.881 -7.174 2.550 1.00 91.00 284 LYS A O 1
ATOM 2238 N N . THR A 1 285 ? 29.678 -6.115 4.124 1.00 92.19 285 THR A N 1
ATOM 2239 C CA . THR A 1 285 ? 29.907 -7.084 5.207 1.00 92.19 285 THR A CA 1
ATOM 2240 C C . THR A 1 285 ? 28.845 -8.185 5.240 1.00 92.19 285 THR A C 1
ATOM 2242 O O . THR A 1 285 ? 28.994 -9.159 5.972 1.00 92.19 285 THR A O 1
ATOM 2245 N N . GLY A 1 286 ? 27.788 -8.061 4.430 1.00 92.31 286 GLY A N 1
ATOM 2246 C CA . GLY A 1 286 ? 26.639 -8.964 4.427 1.00 92.31 286 GLY A CA 1
ATOM 2247 C C . GLY A 1 286 ? 25.543 -8.567 5.419 1.00 92.31 286 GLY A C 1
ATOM 2248 O O . GLY A 1 286 ? 24.558 -9.294 5.546 1.00 92.31 286 GLY A O 1
ATOM 2249 N N . LYS A 1 287 ? 25.679 -7.426 6.103 1.00 94.06 287 LYS A N 1
ATOM 2250 C CA . LYS A 1 287 ? 24.695 -6.942 7.075 1.00 94.06 287 LYS A CA 1
ATOM 2251 C C . LYS A 1 287 ? 23.497 -6.322 6.359 1.00 94.06 287 LYS A C 1
ATOM 2253 O O . LYS A 1 287 ? 23.679 -5.503 5.462 1.00 94.06 287 LYS A O 1
ATOM 2258 N N . LEU A 1 288 ? 22.285 -6.667 6.799 1.00 96.06 288 LEU A N 1
ATOM 2259 C CA . LEU A 1 288 ? 21.043 -6.016 6.377 1.00 96.06 288 LEU A CA 1
ATOM 2260 C C . LEU A 1 288 ? 21.087 -4.522 6.733 1.00 96.06 288 LEU A C 1
ATOM 2262 O O . LEU A 1 288 ? 21.283 -4.170 7.897 1.00 96.06 288 LEU A O 1
ATOM 2266 N N . VAL A 1 289 ? 20.887 -3.663 5.731 1.00 96.06 289 VAL A N 1
ATOM 2267 C CA . VAL A 1 289 ? 20.829 -2.192 5.872 1.00 96.06 289 VAL A CA 1
ATOM 2268 C C . VAL A 1 289 ? 19.538 -1.578 5.328 1.00 96.06 289 VAL A C 1
ATOM 2270 O O . VAL A 1 289 ? 19.241 -0.421 5.617 1.00 96.06 289 VAL A O 1
ATOM 2273 N N . TRP A 1 290 ? 18.759 -2.348 4.564 1.00 95.94 290 TRP A N 1
ATOM 2274 C CA . TRP A 1 290 ? 17.444 -1.949 4.068 1.00 95.94 290 TRP A CA 1
ATOM 2275 C C . TRP A 1 290 ? 16.542 -3.173 3.910 1.00 95.94 290 TRP A C 1
ATOM 2277 O O . TRP A 1 290 ? 16.816 -4.030 3.069 1.00 95.94 290 TRP A O 1
ATOM 2287 N N . GLY A 1 291 ? 15.491 -3.272 4.720 1.00 96.19 291 GLY A N 1
ATOM 2288 C CA . GLY A 1 291 ? 14.436 -4.276 4.560 1.00 96.19 291 GLY A CA 1
ATOM 2289 C C . GLY A 1 291 ? 13.285 -3.692 3.748 1.00 96.19 291 GLY A C 1
ATOM 2290 O O . GLY A 1 291 ? 12.905 -2.548 3.986 1.00 96.19 291 GLY A O 1
ATOM 2291 N N . PHE A 1 292 ? 12.756 -4.441 2.785 1.00 96.44 292 PHE A N 1
ATOM 2292 C CA . PHE A 1 292 ? 11.695 -3.969 1.895 1.00 96.44 292 PHE A CA 1
ATOM 2293 C C . PHE A 1 292 ? 10.877 -5.137 1.341 1.00 96.44 292 PHE A C 1
ATOM 2295 O O . PHE A 1 292 ? 11.123 -6.292 1.686 1.00 96.44 292 PHE A O 1
ATOM 2302 N N . ASP A 1 293 ? 9.923 -4.827 0.469 1.00 97.44 293 ASP A N 1
ATOM 2303 C CA . ASP A 1 293 ? 9.138 -5.797 -0.281 1.00 97.44 293 ASP A CA 1
ATOM 2304 C C . ASP A 1 293 ? 9.294 -5.597 -1.793 1.00 97.44 293 ASP A C 1
ATOM 2306 O O . ASP A 1 293 ? 9.469 -4.478 -2.265 1.00 97.44 293 ASP A O 1
ATOM 2310 N N . ASN A 1 294 ? 9.233 -6.685 -2.555 1.00 95.38 294 ASN A N 1
ATOM 2311 C CA . ASN A 1 294 ? 9.316 -6.683 -4.016 1.00 95.38 294 ASN A CA 1
ATOM 2312 C C . ASN A 1 294 ? 8.225 -7.605 -4.606 1.00 95.38 294 ASN A C 1
ATOM 2314 O O . ASN A 1 294 ? 7.504 -8.261 -3.846 1.00 95.38 294 ASN A O 1
ATOM 2318 N N . PRO A 1 295 ? 8.076 -7.711 -5.943 1.00 96.12 295 PRO A N 1
ATOM 2319 C CA . PRO A 1 295 ? 7.060 -8.576 -6.554 1.00 96.12 295 PRO A CA 1
ATOM 2320 C C . PRO A 1 295 ? 7.057 -10.019 -6.045 1.00 96.12 295 PRO A C 1
ATOM 2322 O O . PRO A 1 295 ? 5.995 -10.624 -5.920 1.00 96.12 295 PRO A O 1
ATOM 2325 N N . GLN A 1 296 ? 8.223 -10.573 -5.702 1.00 97.44 296 GLN A N 1
ATOM 2326 C CA . GLN A 1 296 ? 8.316 -11.922 -5.156 1.00 97.44 296 GLN A CA 1
ATOM 2327 C C . GLN A 1 296 ? 7.701 -12.009 -3.751 1.00 97.44 296 GLN A C 1
ATOM 2329 O O . GLN A 1 296 ? 6.875 -12.891 -3.512 1.00 97.44 296 GLN A O 1
ATOM 2334 N N . SER A 1 297 ? 8.049 -11.101 -2.832 1.00 98.56 297 SER A N 1
ATOM 2335 C CA . SER A 1 297 ? 7.507 -11.128 -1.464 1.00 98.56 297 SER A CA 1
ATOM 2336 C C . SER A 1 297 ? 6.047 -10.673 -1.390 1.00 98.56 297 SER A C 1
ATOM 2338 O O . SER A 1 297 ? 5.269 -11.263 -0.643 1.00 98.56 297 SER A O 1
ATOM 2340 N N . TRP A 1 298 ? 5.613 -9.707 -2.207 1.00 98.69 298 TRP A N 1
ATOM 2341 C CA . TRP A 1 298 ? 4.193 -9.348 -2.306 1.00 98.69 298 TRP A CA 1
ATOM 2342 C C . TRP A 1 298 ? 3.351 -10.506 -2.852 1.00 98.69 298 TRP A C 1
ATOM 2344 O O . TRP A 1 298 ? 2.280 -10.784 -2.310 1.00 98.69 298 TRP A O 1
ATOM 2354 N N . ALA A 1 299 ? 3.828 -11.226 -3.876 1.00 98.75 299 ALA A N 1
ATOM 2355 C CA . ALA A 1 299 ? 3.141 -12.411 -4.389 1.00 98.75 299 ALA A CA 1
ATOM 2356 C C . ALA A 1 299 ? 3.062 -13.525 -3.331 1.00 98.75 299 ALA A C 1
ATOM 2358 O O . ALA A 1 299 ? 2.004 -14.139 -3.177 1.00 98.75 299 ALA A O 1
ATOM 2359 N N . ALA A 1 300 ? 4.138 -13.745 -2.568 1.00 98.81 300 ALA A N 1
ATOM 2360 C CA . ALA A 1 300 ? 4.169 -14.697 -1.458 1.00 98.81 300 ALA A CA 1
ATOM 2361 C C . ALA A 1 300 ? 3.171 -14.323 -0.347 1.00 98.81 300 ALA A C 1
ATOM 2363 O O . ALA A 1 300 ? 2.349 -15.145 0.057 1.00 98.81 300 ALA A O 1
ATOM 2364 N N . LYS A 1 301 ? 3.130 -13.050 0.064 1.00 98.81 301 LYS A N 1
ATOM 2365 C CA . LYS A 1 301 ? 2.138 -12.529 1.023 1.00 98.81 301 LYS A CA 1
ATOM 2366 C C . LYS A 1 301 ? 0.711 -12.668 0.509 1.00 98.81 301 LYS A C 1
ATOM 2368 O O . LYS A 1 301 ? -0.184 -13.040 1.265 1.00 98.81 301 LYS A O 1
ATOM 2373 N N . CYS A 1 302 ? 0.481 -12.433 -0.781 1.00 98.81 302 CYS A N 1
ATOM 2374 C CA . CYS A 1 302 ? -0.825 -12.659 -1.392 1.00 98.81 302 CYS A CA 1
ATOM 2375 C C . CYS A 1 302 ? -1.211 -14.141 -1.405 1.00 98.81 302 CYS A C 1
ATOM 2377 O O . CYS A 1 302 ? -2.365 -14.467 -1.128 1.00 98.81 302 CYS A O 1
ATOM 2379 N N . GLN A 1 303 ? -0.265 -15.045 -1.668 1.00 98.75 303 GLN A N 1
ATOM 2380 C CA . GLN A 1 303 ? -0.500 -16.483 -1.550 1.00 98.75 303 GLN A CA 1
ATOM 2381 C C . GLN A 1 303 ? -0.843 -16.863 -0.103 1.00 98.75 303 GLN A C 1
ATOM 2383 O O . GLN A 1 303 ? -1.831 -17.555 0.127 1.00 98.75 303 GLN A O 1
ATOM 2388 N N . TYR A 1 304 ? -0.128 -16.304 0.873 1.00 98.62 304 TYR A N 1
ATOM 2389 C CA . TYR A 1 304 ? -0.413 -16.488 2.293 1.00 98.62 304 TYR A CA 1
ATOM 2390 C C . TYR A 1 304 ? -1.828 -16.011 2.675 1.00 98.62 304 TYR A C 1
ATOM 2392 O O . TYR A 1 304 ? -2.582 -16.743 3.314 1.00 98.62 304 TYR A O 1
ATOM 2400 N N . ILE A 1 305 ? -2.250 -14.823 2.216 1.00 98.69 305 ILE A N 1
ATOM 2401 C CA . ILE A 1 305 ? -3.631 -14.308 2.356 1.00 98.69 305 ILE A CA 1
ATOM 2402 C C . ILE A 1 305 ? -4.650 -15.310 1.796 1.00 98.69 305 ILE A C 1
ATOM 2404 O O . ILE A 1 305 ? -5.729 -15.515 2.375 1.00 98.69 305 ILE A O 1
ATOM 2408 N N . ILE A 1 306 ? -4.332 -15.922 0.653 1.00 98.12 306 ILE A N 1
ATOM 2409 C CA . ILE A 1 306 ? -5.215 -16.871 -0.015 1.00 98.12 306 ILE A CA 1
ATOM 2410 C C . ILE A 1 306 ? -5.361 -18.147 0.807 1.00 98.12 306 ILE A C 1
ATOM 2412 O O . ILE A 1 306 ? -6.497 -18.513 1.127 1.00 98.12 306 ILE A O 1
ATOM 2416 N N . ASP A 1 307 ? -4.236 -18.747 1.186 1.00 97.69 307 ASP A N 1
ATOM 2417 C CA . ASP A 1 307 ? -4.148 -20.031 1.885 1.00 97.69 307 ASP A CA 1
ATOM 2418 C C . ASP A 1 307 ? -4.728 -19.957 3.299 1.00 97.69 307 ASP A C 1
ATOM 2420 O O . ASP A 1 307 ? -5.405 -20.877 3.758 1.00 97.69 307 ASP A O 1
ATOM 2424 N N . ARG A 1 308 ? -4.543 -18.818 3.975 1.00 97.50 308 ARG A N 1
ATOM 2425 C CA . ARG A 1 308 ? -5.080 -18.556 5.318 1.00 97.50 308 ARG A CA 1
ATOM 2426 C C . ARG A 1 308 ? -6.548 -18.117 5.313 1.00 97.50 308 ARG A C 1
ATOM 2428 O O . ARG A 1 308 ? -7.117 -17.877 6.377 1.00 97.50 308 ARG A O 1
ATOM 2435 N N . GLY A 1 309 ? -7.175 -18.005 4.138 1.00 97.00 309 GLY A N 1
ATOM 2436 C CA . GLY A 1 309 ? -8.595 -17.667 4.007 1.00 97.00 309 GLY A CA 1
ATOM 2437 C C . GLY A 1 309 ? -8.952 -16.250 4.470 1.00 97.00 309 GLY A C 1
ATOM 2438 O O . GLY A 1 309 ? -10.096 -16.017 4.872 1.00 97.00 309 GLY A O 1
ATOM 2439 N N . LEU A 1 310 ? -7.991 -15.321 4.423 1.00 98.56 310 LEU A N 1
ATOM 2440 C CA . LEU A 1 310 ? -8.183 -13.933 4.850 1.00 98.56 310 LEU A CA 1
ATOM 2441 C C . LEU A 1 310 ? -9.133 -13.177 3.902 1.00 98.56 310 LEU A C 1
ATOM 2443 O O . LEU A 1 310 ? -9.398 -13.616 2.786 1.00 98.56 310 LEU A O 1
ATOM 2447 N N . LEU A 1 311 ? -9.658 -12.017 4.289 1.00 98.44 311 LEU A N 1
ATOM 2448 C CA . LEU A 1 311 ? -10.506 -11.223 3.390 1.00 98.44 311 LEU A CA 1
ATOM 2449 C C . LEU A 1 311 ? -9.728 -10.684 2.178 1.00 98.44 311 LEU A C 1
ATOM 2451 O O . LEU A 1 311 ? -10.263 -10.637 1.069 1.00 98.44 311 LEU A O 1
ATOM 2455 N N . GLY A 1 312 ? -8.473 -10.278 2.372 1.00 98.38 312 GLY A N 1
ATOM 2456 C CA . GLY A 1 312 ? -7.664 -9.705 1.302 1.00 98.38 312 GLY A CA 1
ATOM 2457 C C . GLY A 1 312 ? -6.413 -8.979 1.786 1.00 98.38 312 GLY A C 1
ATOM 2458 O O . GLY A 1 312 ? -5.894 -9.278 2.860 1.00 98.38 312 GLY A O 1
ATOM 2459 N N . GLY A 1 313 ? -5.929 -8.038 0.980 1.00 98.38 313 GLY A N 1
ATOM 2460 C CA . GLY A 1 313 ? -4.718 -7.263 1.237 1.00 98.38 313 GLY A CA 1
ATOM 2461 C C . GLY A 1 313 ? -5.005 -5.776 1.414 1.00 98.38 313 GLY A C 1
ATOM 2462 O O . GLY A 1 313 ? -5.972 -5.238 0.874 1.00 98.38 313 GLY A O 1
ATOM 2463 N N . MET A 1 314 ? -4.142 -5.109 2.162 1.00 98.38 314 MET A N 1
ATOM 2464 C CA . MET A 1 314 ? -4.077 -3.658 2.285 1.00 98.38 314 MET A CA 1
ATOM 2465 C C . MET A 1 314 ? -2.647 -3.224 1.965 1.00 98.38 314 MET A C 1
ATOM 2467 O O . MET A 1 314 ? -1.720 -3.995 2.206 1.00 98.38 314 MET A O 1
ATOM 2471 N N . TYR A 1 315 ? -2.448 -2.027 1.415 1.00 98.38 315 TYR A N 1
ATOM 2472 C CA . TYR A 1 315 ? -1.102 -1.487 1.270 1.00 98.38 315 TYR A CA 1
ATOM 2473 C C . TYR A 1 315 ? -0.957 -0.030 1.703 1.00 98.38 315 TYR A C 1
ATOM 2475 O O . TYR A 1 315 ? -1.826 0.809 1.441 1.00 98.38 315 TYR A O 1
ATOM 2483 N N . TRP A 1 316 ? 0.189 0.247 2.329 1.00 97.62 316 TRP A N 1
ATOM 2484 C CA . TRP A 1 316 ? 0.653 1.576 2.718 1.00 97.62 316 TRP A CA 1
ATOM 2485 C C . TRP A 1 316 ? 1.940 1.920 1.955 1.00 97.62 316 TRP A C 1
ATOM 2487 O O . TRP A 1 316 ? 2.943 1.237 2.107 1.00 97.62 316 TRP A O 1
ATOM 2497 N N . GLU A 1 317 ? 1.994 2.951 1.122 1.00 95.25 317 GLU A N 1
ATOM 2498 C CA . GLU A 1 317 ? 0.868 3.685 0.547 1.00 95.25 317 GLU A CA 1
ATOM 2499 C C . GLU A 1 317 ? 1.121 3.917 -0.952 1.00 95.25 317 GLU A C 1
ATOM 2501 O O . GLU A 1 317 ? 2.216 3.673 -1.453 1.00 95.25 317 GLU A O 1
ATOM 2506 N N . THR A 1 318 ? 0.084 4.318 -1.688 1.00 93.75 318 THR A N 1
ATOM 2507 C CA . THR A 1 318 ? 0.029 4.301 -3.167 1.00 93.75 318 THR A CA 1
ATOM 2508 C C . THR A 1 318 ? 1.202 5.006 -3.869 1.00 93.75 318 THR A C 1
ATOM 2510 O O . THR A 1 318 ? 1.574 4.648 -4.991 1.00 93.75 318 THR A O 1
ATOM 2513 N N . THR A 1 319 ? 1.759 6.049 -3.261 1.00 91.00 319 THR A N 1
ATOM 2514 C CA . THR A 1 319 ? 2.758 6.934 -3.878 1.00 91.00 319 THR A CA 1
ATOM 2515 C C . THR A 1 319 ? 4.201 6.535 -3.556 1.00 91.00 319 THR A C 1
ATOM 2517 O O . THR A 1 319 ? 5.133 7.054 -4.171 1.00 91.00 319 THR A O 1
ATOM 2520 N N . GLU A 1 320 ? 4.392 5.578 -2.645 1.00 91.44 320 GLU A N 1
ATOM 2521 C CA . GLU A 1 320 ? 5.691 4.964 -2.350 1.00 91.44 320 GLU A CA 1
ATOM 2522 C C . GLU A 1 320 ? 6.110 3.902 -3.374 1.00 91.44 320 GLU A C 1
ATOM 2524 O O . GLU A 1 320 ? 7.301 3.628 -3.524 1.00 91.44 320 GLU A O 1
ATOM 2529 N N . ASP A 1 321 ? 5.152 3.382 -4.143 1.00 90.56 321 ASP A N 1
ATOM 2530 C CA . ASP A 1 321 ? 5.414 2.458 -5.245 1.00 90.56 321 ASP A CA 1
ATOM 2531 C C . ASP A 1 321 ? 6.213 3.115 -6.381 1.00 90.56 321 ASP A C 1
ATOM 2533 O O . ASP A 1 321 ? 6.175 4.336 -6.585 1.00 90.56 321 ASP A O 1
ATOM 2537 N N . ASN A 1 322 ? 6.871 2.291 -7.194 1.00 85.88 322 ASN A N 1
ATOM 2538 C CA . ASN A 1 322 ? 7.570 2.771 -8.380 1.00 85.88 322 ASN A CA 1
ATOM 2539 C C . ASN A 1 322 ? 6.588 3.240 -9.481 1.00 85.88 322 ASN A C 1
ATOM 2541 O O . ASN A 1 322 ? 5.357 3.204 -9.342 1.00 85.88 322 ASN A O 1
ATOM 2545 N N . ALA A 1 323 ? 7.121 3.756 -10.591 1.00 81.94 323 ALA A N 1
ATOM 2546 C CA . ALA A 1 323 ? 6.284 4.253 -11.685 1.00 81.94 323 ALA A CA 1
ATOM 2547 C C . ALA A 1 323 ? 5.511 3.141 -12.404 1.00 81.94 323 ALA A C 1
ATOM 2549 O O . ALA A 1 323 ? 4.363 3.368 -12.790 1.00 81.94 323 ALA A O 1
ATOM 2550 N N . GLN A 1 324 ? 6.110 1.950 -12.494 1.00 86.31 324 GLN A N 1
ATOM 2551 C CA . GLN A 1 324 ? 5.515 0.731 -13.051 1.00 86.31 324 GLN A CA 1
ATOM 2552 C C . GLN A 1 324 ? 4.394 0.173 -12.163 1.00 86.31 324 GLN A C 1
ATOM 2554 O O . GLN A 1 324 ? 3.516 -0.537 -12.651 1.00 86.31 324 GLN A O 1
ATOM 2559 N N . ARG A 1 325 ? 4.369 0.583 -10.888 1.00 90.31 325 ARG A N 1
ATOM 2560 C CA . ARG A 1 325 ? 3.416 0.167 -9.855 1.00 90.31 325 ARG A CA 1
ATOM 2561 C C . ARG A 1 325 ? 3.523 -1.316 -9.532 1.00 90.31 325 ARG A C 1
ATOM 2563 O O . ARG A 1 325 ? 2.509 -2.001 -9.388 1.00 90.31 325 ARG A O 1
ATOM 2570 N N . ASP A 1 326 ? 4.752 -1.810 -9.455 1.00 92.19 326 ASP A N 1
ATOM 2571 C CA . ASP A 1 326 ? 5.044 -3.229 -9.276 1.00 92.19 326 ASP A CA 1
ATOM 2572 C C . ASP A 1 326 ? 4.320 -3.811 -8.062 1.00 92.19 326 ASP A C 1
ATOM 2574 O O . ASP A 1 326 ? 3.758 -4.906 -8.149 1.00 92.19 326 ASP A O 1
ATOM 2578 N N . GLY A 1 327 ? 4.255 -3.070 -6.951 1.00 95.75 327 GLY A N 1
ATOM 2579 C CA . GLY A 1 327 ? 3.524 -3.500 -5.764 1.00 95.75 327 GLY A CA 1
ATOM 2580 C C . GLY A 1 327 ? 2.022 -3.585 -5.997 1.00 95.75 327 GLY A C 1
ATOM 2581 O O . GLY A 1 327 ? 1.409 -4.633 -5.775 1.00 95.75 327 GLY A O 1
ATOM 2582 N N . GLN A 1 328 ? 1.419 -2.512 -6.507 1.00 97.06 328 GLN A N 1
ATOM 2583 C CA . GLN A 1 328 ? -0.024 -2.471 -6.768 1.00 97.06 328 GLN A CA 1
ATOM 2584 C C . GLN A 1 328 ? -0.461 -3.523 -7.794 1.00 97.06 328 GLN A C 1
ATOM 2586 O O . GLN A 1 328 ? -1.466 -4.204 -7.581 1.00 97.06 328 GLN A O 1
ATOM 2591 N N . VAL A 1 329 ? 0.293 -3.690 -8.885 1.00 96.81 329 VAL A N 1
ATOM 2592 C CA . VAL A 1 329 ? 0.004 -4.678 -9.933 1.00 96.81 329 VAL A CA 1
ATOM 2593 C C . VAL A 1 329 ? 0.170 -6.096 -9.392 1.00 96.81 329 VAL A C 1
ATOM 2595 O O . VAL A 1 329 ? -0.720 -6.917 -9.601 1.00 96.81 329 VAL A O 1
ATOM 2598 N N . THR A 1 330 ? 1.231 -6.382 -8.630 1.00 98.31 330 THR A N 1
ATOM 2599 C CA . THR A 1 330 ? 1.430 -7.703 -8.004 1.00 98.31 330 THR A CA 1
ATOM 2600 C C . THR A 1 330 ? 0.253 -8.079 -7.107 1.00 98.31 330 THR A C 1
ATOM 2602 O O . THR A 1 330 ? -0.279 -9.190 -7.201 1.00 98.31 330 THR A O 1
ATOM 2605 N N . ILE A 1 331 ? -0.197 -7.149 -6.260 1.00 98.56 331 ILE A N 1
ATOM 2606 C CA . ILE A 1 331 ? -1.311 -7.377 -5.332 1.00 98.56 331 ILE A CA 1
ATOM 2607 C C . ILE A 1 331 ? -2.631 -7.553 -6.099 1.00 98.56 331 ILE A C 1
ATOM 2609 O O . ILE A 1 331 ? -3.392 -8.482 -5.810 1.00 98.56 331 ILE A O 1
ATOM 2613 N N . TYR A 1 332 ? -2.891 -6.711 -7.105 1.00 98.12 332 TYR A N 1
ATOM 2614 C CA . TYR A 1 332 ? -4.058 -6.818 -7.984 1.00 98.12 332 TYR A CA 1
ATOM 2615 C C . TYR A 1 332 ? -4.111 -8.169 -8.702 1.00 98.12 332 TYR A C 1
ATOM 2617 O O . TYR A 1 332 ? -5.118 -8.882 -8.624 1.00 98.12 332 TYR A O 1
ATOM 2625 N N . GLU A 1 333 ? -3.029 -8.538 -9.393 1.00 97.69 333 GLU A N 1
ATOM 2626 C CA . GLU A 1 333 ? -2.984 -9.774 -10.163 1.00 97.69 333 GLU A CA 1
ATOM 2627 C C . GLU A 1 333 ? -3.143 -10.982 -9.249 1.00 97.69 333 GLU A C 1
ATOM 2629 O O . GLU A 1 333 ? -3.902 -11.903 -9.562 1.00 97.69 333 GLU A O 1
ATOM 2634 N N . SER A 1 334 ? -2.502 -10.941 -8.082 1.00 98.44 334 SER A N 1
ATOM 2635 C CA . SER A 1 334 ? -2.555 -12.045 -7.138 1.00 98.44 334 SER A CA 1
ATOM 2636 C C . SER A 1 334 ? -3.940 -12.239 -6.525 1.00 98.44 334 SER A C 1
ATOM 2638 O O . SER A 1 334 ? -4.450 -13.360 -6.505 1.00 98.44 334 SER A O 1
ATOM 2640 N N . LEU A 1 335 ? -4.565 -11.170 -6.020 1.00 98.06 335 LEU A N 1
ATOM 2641 C CA . LEU A 1 335 ? -5.785 -11.276 -5.212 1.00 98.06 335 LEU A CA 1
ATOM 2642 C C . LEU A 1 335 ? -7.077 -11.107 -6.012 1.00 98.06 335 LEU A C 1
ATOM 2644 O O . LEU A 1 335 ? -8.063 -11.770 -5.695 1.00 98.06 335 LEU A O 1
ATOM 2648 N N . LEU A 1 336 ? -7.098 -10.232 -7.021 1.00 97.00 336 LEU A N 1
ATOM 2649 C CA . LEU A 1 336 ? -8.326 -9.870 -7.740 1.00 97.00 336 LEU A CA 1
ATOM 2650 C C . LEU A 1 336 ? -8.451 -10.562 -9.098 1.00 97.00 336 LEU A C 1
ATOM 2652 O O . LEU A 1 336 ? -9.562 -10.901 -9.501 1.00 97.00 336 LEU A O 1
ATOM 2656 N N . LYS A 1 337 ? -7.333 -10.782 -9.798 1.00 96.44 337 LYS A N 1
ATOM 2657 C CA . LYS A 1 337 ? -7.336 -11.373 -11.146 1.00 96.44 337 LYS A CA 1
ATOM 2658 C C . LYS A 1 337 ? -7.198 -12.894 -11.119 1.00 96.44 337 LYS A C 1
ATOM 2660 O O . LYS A 1 337 ? -8.013 -13.591 -11.715 1.00 96.44 337 LYS A O 1
ATOM 2665 N N . ASN A 1 338 ? -6.182 -13.404 -10.422 1.00 96.25 338 ASN A N 1
ATOM 2666 C CA . ASN A 1 338 ? -5.791 -14.812 -10.512 1.00 96.25 338 ASN A CA 1
ATOM 2667 C C . ASN A 1 338 ? -6.173 -15.633 -9.275 1.00 96.25 338 ASN A C 1
ATOM 2669 O O . ASN A 1 338 ? -6.242 -16.858 -9.367 1.00 96.25 338 ASN A O 1
ATOM 2673 N N . ASN A 1 339 ? -6.411 -14.982 -8.126 1.00 95.81 339 ASN A N 1
ATOM 2674 C CA . ASN A 1 339 ? -6.601 -15.638 -6.823 1.00 95.81 339 ASN A CA 1
ATOM 2675 C C . ASN A 1 339 ? -5.503 -16.694 -6.558 1.00 95.81 339 ASN A C 1
ATOM 2677 O O . ASN A 1 339 ? -5.771 -17.830 -6.164 1.00 95.81 339 ASN A O 1
ATOM 2681 N N . LYS A 1 340 ? -4.256 -16.297 -6.828 1.00 97.50 340 LYS A N 1
ATOM 2682 C CA . LYS A 1 340 ? -3.015 -17.053 -6.634 1.00 97.50 340 LYS A CA 1
ATOM 2683 C C . LYS A 1 340 ? -1.860 -16.057 -6.604 1.00 97.50 340 LYS A C 1
ATOM 2685 O O . LYS A 1 340 ? -1.840 -15.169 -7.454 1.00 97.50 340 LYS A O 1
ATOM 2690 N N . GLY A 1 341 ? -0.892 -16.221 -5.702 1.00 98.06 341 GLY A N 1
ATOM 2691 C CA . GLY A 1 341 ? 0.341 -15.430 -5.706 1.00 98.06 341 GLY A CA 1
ATOM 2692 C C . GLY A 1 341 ? 0.956 -15.398 -7.106 1.00 98.06 341 GLY A C 1
ATOM 2693 O O . GLY A 1 341 ? 1.300 -16.440 -7.667 1.00 98.06 341 GLY A O 1
ATOM 2694 N N . THR A 1 342 ? 1.011 -14.206 -7.694 1.00 97.44 342 THR A N 1
ATOM 2695 C CA . THR A 1 342 ? 1.409 -13.976 -9.082 1.00 97.44 342 THR A CA 1
ATOM 2696 C C . THR A 1 342 ? 2.474 -12.898 -9.103 1.00 97.44 342 THR A C 1
ATOM 2698 O O . THR A 1 342 ? 2.213 -11.774 -8.694 1.00 97.44 342 THR A O 1
ATOM 2701 N N . ILE A 1 343 ? 3.655 -13.237 -9.615 1.00 96.12 343 ILE A N 1
ATOM 2702 C CA . ILE A 1 343 ? 4.672 -12.250 -9.974 1.00 96.12 343 ILE A CA 1
ATOM 2703 C C . ILE A 1 343 ? 4.298 -11.723 -11.367 1.00 96.12 343 ILE A C 1
ATOM 2705 O O . ILE A 1 343 ? 4.232 -12.540 -12.293 1.00 96.12 343 ILE A O 1
ATOM 2709 N N . PRO A 1 344 ? 4.032 -10.419 -11.550 1.00 93.62 344 PRO A N 1
ATOM 2710 C CA . PRO A 1 344 ? 3.694 -9.862 -12.857 1.00 93.62 344 PRO A CA 1
ATOM 2711 C C . PRO A 1 344 ? 4.828 -10.035 -13.867 1.00 93.62 344 PRO A C 1
ATOM 2713 O O . PRO A 1 344 ? 6.000 -10.124 -13.492 1.00 93.62 344 PRO A O 1
ATOM 2716 N N . LEU A 1 345 ? 4.483 -10.084 -15.155 1.00 91.88 345 LEU A N 1
ATOM 2717 C CA . LEU A 1 345 ? 5.483 -9.985 -16.217 1.00 91.88 345 LEU A CA 1
ATOM 2718 C C . LEU A 1 345 ? 6.121 -8.600 -16.172 1.00 91.88 345 LEU A C 1
ATOM 2720 O O . LEU A 1 345 ? 5.424 -7.594 -16.041 1.00 91.88 345 LEU A O 1
ATOM 2724 N N . LYS A 1 346 ? 7.439 -8.546 -16.353 1.00 90.69 346 LYS A N 1
ATOM 2725 C CA . LYS A 1 346 ? 8.084 -7.269 -16.642 1.00 90.69 346 LYS A CA 1
ATOM 2726 C C . LYS A 1 346 ? 7.844 -6.890 -18.109 1.00 90.69 346 LYS A C 1
ATOM 2728 O O . LYS A 1 346 ? 7.702 -7.752 -18.970 1.00 90.69 346 LYS A O 1
ATOM 2733 N N . HIS A 1 347 ? 7.849 -5.599 -18.407 1.00 91.69 347 HIS A N 1
ATOM 2734 C CA . HIS A 1 347 ? 7.536 -5.082 -19.742 1.00 91.69 347 HIS A CA 1
ATOM 2735 C C . HIS A 1 347 ? 8.755 -4.431 -20.388 1.00 91.69 347 HIS A C 1
ATOM 2737 O O . HIS A 1 347 ? 9.342 -3.512 -19.809 1.00 91.69 347 HIS A O 1
ATOM 2743 N N . VAL A 1 348 ? 9.114 -4.872 -21.593 1.00 90.94 348 VAL A N 1
ATOM 2744 C CA . VAL A 1 348 ? 10.220 -4.310 -22.377 1.00 90.94 348 VAL A CA 1
ATOM 2745 C C . VAL A 1 348 ? 9.669 -3.554 -23.581 1.00 90.94 348 VAL A C 1
ATOM 2747 O O . VAL A 1 348 ? 8.974 -4.124 -24.418 1.00 90.94 348 VAL A O 1
ATOM 2750 N N . LEU A 1 349 ? 10.008 -2.274 -23.698 1.00 90.44 349 LEU A N 1
ATOM 2751 C CA . LEU A 1 349 ? 9.770 -1.485 -24.901 1.00 90.44 349 LEU A CA 1
ATOM 2752 C C . LEU A 1 349 ? 11.005 -1.540 -25.791 1.00 90.44 349 LEU A C 1
ATOM 2754 O O . LEU A 1 349 ? 12.087 -1.158 -25.358 1.00 90.44 349 LEU A O 1
ATOM 2758 N N . VAL A 1 350 ? 10.849 -1.956 -27.041 1.00 88.75 350 VAL A N 1
ATOM 2759 C CA . VAL A 1 350 ? 11.916 -1.911 -28.039 1.00 88.75 350 VAL A CA 1
ATOM 2760 C C . VAL A 1 350 ? 11.613 -0.803 -29.038 1.00 88.75 350 VAL A C 1
ATOM 2762 O O . VAL A 1 350 ? 10.601 -0.849 -29.737 1.00 88.75 350 VAL A O 1
ATOM 2765 N N . LEU A 1 351 ? 12.492 0.198 -29.093 1.00 85.38 351 LEU A N 1
ATOM 2766 C CA . LEU A 1 351 ? 12.408 1.301 -30.046 1.00 85.38 351 LEU A CA 1
ATOM 2767 C C . LEU A 1 351 ? 13.097 0.890 -31.350 1.00 85.38 351 LEU A C 1
ATOM 2769 O O . LEU A 1 351 ? 14.312 0.649 -31.357 1.00 85.38 351 LEU A O 1
ATOM 2773 N N . THR A 1 352 ? 12.338 0.842 -32.445 1.00 83.69 352 THR A N 1
ATOM 2774 C CA . THR A 1 352 ? 12.810 0.344 -33.746 1.00 83.69 352 THR A CA 1
ATOM 2775 C C . THR A 1 352 ? 12.797 1.417 -34.840 1.00 83.69 352 THR A C 1
ATOM 2777 O O . THR A 1 352 ? 12.005 2.359 -34.812 1.00 83.69 352 THR A O 1
ATOM 2780 N N . GLY A 1 353 ? 13.689 1.298 -35.826 1.00 74.31 353 GLY A N 1
ATOM 2781 C CA . GLY A 1 353 ? 13.758 2.174 -36.998 1.00 74.31 353 GLY A CA 1
ATOM 2782 C C . GLY A 1 353 ? 14.704 1.673 -38.095 1.00 74.31 353 GLY A C 1
ATOM 2783 O O . GLY A 1 353 ? 15.634 0.930 -37.843 1.00 74.31 353 GLY A O 1
ATOM 2784 N N . GLY A 1 354 ? 14.484 2.090 -39.345 1.00 62.84 354 GLY A N 1
ATOM 2785 C CA . GLY A 1 354 ? 15.484 2.122 -40.434 1.00 62.84 354 GLY A CA 1
ATOM 2786 C C . GLY A 1 354 ? 16.192 0.838 -40.936 1.00 62.84 354 GLY A C 1
ATOM 2787 O O . GLY A 1 354 ? 16.619 0.848 -42.092 1.00 62.84 354 GLY A O 1
ATOM 2788 N N . LYS A 1 355 ? 16.349 -0.259 -40.175 1.00 63.34 355 LYS A N 1
ATOM 2789 C CA . LYS A 1 355 ? 16.870 -1.543 -40.701 1.00 63.34 355 LYS A CA 1
ATOM 2790 C C . LYS A 1 355 ? 15.822 -2.228 -41.584 1.00 63.34 355 LYS A C 1
ATOM 2792 O O . LYS A 1 355 ? 14.636 -1.903 -41.548 1.00 63.34 355 LYS A O 1
ATOM 2797 N N . SER A 1 356 ? 16.251 -3.215 -42.384 1.00 64.38 356 SER A N 1
ATOM 2798 C CA . SER A 1 356 ? 15.305 -4.078 -43.106 1.00 64.38 356 SER A CA 1
ATOM 2799 C C . SER A 1 356 ? 14.305 -4.660 -42.112 1.00 64.38 356 SER A C 1
ATOM 2801 O O . SER A 1 356 ? 14.702 -5.320 -41.150 1.00 64.38 356 SER A O 1
ATOM 2803 N N . VAL A 1 357 ? 13.015 -4.447 -42.383 1.00 69.12 357 VAL A N 1
ATOM 2804 C CA . VAL A 1 357 ? 11.883 -4.923 -41.574 1.00 69.12 357 VAL A CA 1
ATOM 2805 C C . VAL A 1 357 ? 12.036 -6.404 -41.191 1.00 69.12 357 VAL A C 1
ATOM 2807 O O . VAL A 1 357 ? 11.609 -6.812 -40.117 1.00 69.12 357 VAL A O 1
ATOM 2810 N N . ALA A 1 358 ? 12.686 -7.214 -42.034 1.00 78.31 358 ALA A N 1
ATOM 2811 C CA . ALA A 1 358 ? 12.945 -8.625 -41.760 1.00 78.31 358 ALA A CA 1
ATOM 2812 C C . ALA A 1 358 ? 13.900 -8.868 -40.573 1.00 78.31 358 ALA A C 1
ATOM 2814 O O . ALA A 1 358 ? 13.642 -9.759 -39.769 1.00 78.31 358 ALA A O 1
ATOM 2815 N N . VAL A 1 359 ? 14.970 -8.076 -40.436 1.00 80.50 359 VAL A N 1
ATOM 2816 C CA . VAL A 1 359 ? 15.969 -8.239 -39.362 1.00 80.50 359 VAL A CA 1
ATOM 2817 C C . VAL A 1 359 ? 15.385 -7.817 -38.017 1.00 80.50 359 VAL A C 1
ATOM 2819 O O . VAL A 1 359 ? 15.502 -8.552 -37.042 1.00 80.50 359 VAL A O 1
ATOM 2822 N N . VAL A 1 360 ? 14.701 -6.669 -37.975 1.00 80.94 360 VAL A N 1
ATOM 2823 C CA . VAL A 1 360 ? 14.028 -6.186 -36.757 1.00 80.94 360 VAL A CA 1
ATOM 2824 C C . VAL A 1 360 ? 12.981 -7.193 -36.296 1.00 80.94 360 VAL A C 1
ATOM 2826 O O . VAL A 1 360 ? 12.997 -7.601 -35.139 1.00 80.94 360 VAL A O 1
ATOM 2829 N N . ARG A 1 361 ? 12.129 -7.680 -37.210 1.00 82.88 361 ARG A N 1
ATOM 2830 C CA . ARG A 1 361 ? 11.135 -8.714 -36.888 1.00 82.88 361 ARG A CA 1
ATOM 2831 C C . ARG A 1 361 ? 11.773 -9.978 -36.324 1.00 82.88 361 ARG A C 1
ATOM 2833 O O . ARG A 1 361 ? 11.242 -10.530 -35.368 1.00 82.88 361 ARG A O 1
ATOM 2840 N N . GLN A 1 362 ? 12.898 -10.424 -36.885 1.00 87.44 362 GLN A N 1
ATOM 2841 C CA . GLN A 1 362 ? 13.607 -11.599 -36.379 1.00 87.44 362 GLN A CA 1
ATOM 2842 C C . GLN A 1 362 ? 14.102 -11.389 -34.940 1.00 87.44 362 GLN A C 1
ATOM 2844 O O . GLN A 1 362 ? 13.916 -12.275 -34.110 1.00 87.44 362 GLN A O 1
ATOM 2849 N N . ILE A 1 363 ? 14.687 -10.227 -34.635 1.00 85.69 363 ILE A N 1
ATOM 2850 C CA . ILE A 1 363 ? 15.169 -9.903 -33.284 1.00 85.69 363 ILE A CA 1
ATOM 2851 C C . ILE A 1 363 ? 13.994 -9.803 -32.306 1.00 85.69 363 ILE A C 1
ATOM 2853 O O . ILE A 1 363 ? 14.034 -10.417 -31.245 1.00 85.69 363 ILE A O 1
ATOM 2857 N N . ILE A 1 364 ? 12.920 -9.090 -32.662 1.00 87.94 364 ILE A N 1
ATOM 2858 C CA . ILE A 1 364 ? 11.722 -8.976 -31.815 1.00 87.94 364 ILE A CA 1
ATOM 2859 C C . ILE A 1 364 ? 11.125 -10.355 -31.519 1.00 87.94 364 ILE A C 1
ATOM 2861 O O . ILE A 1 364 ? 10.751 -10.626 -30.380 1.00 87.94 364 ILE A O 1
ATOM 2865 N N . GLU A 1 365 ? 11.068 -11.248 -32.507 1.00 89.69 365 GLU A N 1
ATOM 2866 C CA . GLU A 1 365 ? 10.549 -12.602 -32.305 1.00 89.69 365 GLU A CA 1
ATOM 2867 C C . GLU A 1 365 ? 11.449 -13.435 -31.381 1.00 89.69 365 GLU A C 1
ATOM 2869 O O . GLU A 1 365 ? 10.959 -14.115 -30.480 1.00 89.69 365 GLU A O 1
ATOM 2874 N N . GLN A 1 366 ? 12.773 -13.326 -31.530 1.00 90.31 366 GLN A N 1
ATOM 2875 C CA . GLN A 1 366 ? 13.724 -13.943 -30.601 1.00 90.31 366 GLN A CA 1
ATOM 2876 C C . GLN A 1 366 ? 13.568 -13.393 -29.178 1.00 90.31 366 GLN A C 1
ATOM 2878 O O . GLN A 1 366 ? 13.572 -14.162 -28.218 1.00 90.31 366 GLN A O 1
ATOM 2883 N N . LEU A 1 367 ? 13.381 -12.080 -29.028 1.00 90.50 367 LEU A N 1
ATOM 2884 C CA . LEU A 1 367 ? 13.159 -11.450 -27.728 1.00 90.50 367 LEU A CA 1
ATOM 2885 C C . LEU A 1 367 ? 11.849 -11.905 -27.083 1.00 90.50 367 LEU A C 1
ATOM 2887 O O . LEU A 1 367 ? 11.841 -12.154 -25.882 1.00 90.50 367 LEU A O 1
ATOM 2891 N N . LYS A 1 368 ? 10.768 -12.082 -27.851 1.00 92.06 368 LYS A N 1
ATOM 2892 C CA . LYS A 1 368 ? 9.507 -12.646 -27.337 1.00 92.06 368 LYS A CA 1
ATOM 2893 C C . LYS A 1 368 ? 9.694 -14.073 -26.820 1.00 92.06 368 LYS A C 1
ATOM 2895 O O . LYS A 1 368 ? 9.267 -14.375 -25.711 1.00 92.06 368 LYS A O 1
ATOM 2900 N N . GLN A 1 369 ? 10.413 -14.917 -27.563 1.00 90.62 369 GLN A N 1
ATOM 2901 C CA . GLN A 1 369 ? 10.739 -16.285 -27.132 1.00 90.62 369 GLN A CA 1
ATOM 2902 C C . GLN A 1 369 ? 11.625 -16.321 -25.878 1.00 90.62 369 GLN A C 1
ATOM 2904 O O . GLN A 1 369 ? 11.530 -17.242 -25.065 1.00 90.62 369 GLN A O 1
ATOM 2909 N N . LEU A 1 370 ? 12.519 -15.342 -25.713 1.00 89.44 370 LEU A N 1
ATOM 2910 C CA . LEU A 1 370 ? 13.291 -15.182 -24.479 1.00 89.44 370 LEU A CA 1
ATOM 2911 C C . LEU A 1 370 ? 12.414 -14.684 -23.334 1.00 89.44 370 LEU A C 1
ATOM 2913 O O . LEU A 1 370 ? 12.550 -15.181 -22.219 1.00 89.44 370 LEU A O 1
ATOM 2917 N N . GLY A 1 371 ? 11.495 -13.764 -23.616 1.00 89.19 371 GLY A N 1
ATOM 2918 C CA . GLY A 1 371 ? 10.522 -13.241 -22.666 1.00 89.19 371 GLY A CA 1
ATOM 2919 C C . GLY A 1 371 ? 9.704 -14.341 -21.997 1.00 89.19 371 GLY A C 1
ATOM 2920 O O . GLY A 1 371 ? 9.608 -14.371 -20.771 1.00 89.19 371 GLY A O 1
ATOM 2921 N N . GLU A 1 372 ? 9.253 -15.336 -22.767 1.00 88.12 372 GLU A N 1
ATOM 2922 C CA . GLU A 1 372 ? 8.566 -16.528 -22.241 1.00 88.12 372 GLU A CA 1
ATOM 2923 C C . GLU A 1 372 ? 9.403 -17.312 -21.213 1.00 88.12 372 GLU A C 1
ATOM 2925 O O . GLU A 1 372 ? 8.857 -17.915 -20.290 1.00 88.12 372 GLU A O 1
ATOM 2930 N N . LYS A 1 373 ? 10.736 -17.305 -21.347 1.00 86.94 373 LYS A N 1
ATOM 2931 C CA . LYS A 1 373 ? 11.666 -18.019 -20.452 1.00 86.94 373 LYS A CA 1
ATOM 2932 C C . LYS A 1 373 ? 12.162 -17.162 -19.291 1.00 86.94 373 LYS A C 1
ATOM 2934 O O . LYS A 1 373 ? 12.600 -17.702 -18.278 1.00 86.94 373 LYS A O 1
ATOM 2939 N N . CYS A 1 374 ? 12.166 -15.844 -19.461 1.00 85.38 374 CYS A N 1
ATOM 2940 C CA . CYS A 1 374 ? 12.758 -14.880 -18.535 1.00 85.38 374 CYS A CA 1
ATOM 2941 C C . CYS A 1 374 ? 11.722 -13.964 -17.868 1.00 85.38 374 CYS A C 1
ATOM 2943 O O . CYS A 1 374 ? 12.113 -13.035 -17.169 1.00 85.38 374 CYS A O 1
ATOM 2945 N N . HIS A 1 375 ? 10.430 -14.257 -18.042 1.00 89.31 375 HIS A N 1
ATOM 2946 C CA . HIS A 1 375 ? 9.305 -13.590 -17.384 1.00 89.31 375 HIS A CA 1
ATOM 2947 C C . HIS A 1 375 ? 9.161 -12.101 -17.738 1.00 89.31 375 HIS A C 1
ATOM 2949 O O . HIS A 1 375 ? 8.944 -11.245 -16.877 1.00 89.31 375 HIS A O 1
ATOM 2955 N N . PHE A 1 376 ? 9.270 -11.793 -19.032 1.00 92.12 376 PHE A N 1
ATOM 2956 C CA . PHE A 1 376 ? 8.974 -10.466 -19.567 1.00 92.12 376 PHE A CA 1
ATOM 2957 C C . PHE A 1 376 ? 8.237 -10.535 -20.908 1.00 92.12 376 PHE A C 1
ATOM 2959 O O . PHE A 1 376 ? 8.305 -11.544 -21.608 1.00 92.12 376 PHE A O 1
ATOM 2966 N N . ASP A 1 377 ? 7.560 -9.456 -21.290 1.00 93.94 377 ASP A N 1
ATOM 2967 C CA . ASP A 1 377 ? 7.025 -9.277 -22.639 1.00 93.94 377 ASP A CA 1
ATOM 2968 C C . ASP A 1 377 ? 7.745 -8.159 -23.404 1.00 93.94 377 ASP A C 1
ATOM 2970 O O . ASP A 1 377 ? 8.552 -7.404 -22.855 1.00 93.94 377 ASP A O 1
ATOM 2974 N N . VAL A 1 378 ? 7.492 -8.106 -24.712 1.00 92.56 378 VAL A N 1
ATOM 2975 C CA . VAL A 1 378 ? 8.147 -7.177 -25.632 1.00 92.56 378 VAL A CA 1
ATOM 2976 C C . VAL A 1 378 ? 7.093 -6.423 -26.423 1.00 92.56 378 VAL A C 1
ATOM 2978 O O . VAL A 1 378 ? 6.315 -7.017 -27.174 1.00 92.56 378 VAL A O 1
ATOM 2981 N N . THR A 1 379 ? 7.114 -5.103 -26.289 1.00 92.38 379 THR A N 1
ATOM 2982 C CA . THR A 1 379 ? 6.341 -4.167 -27.102 1.00 92.38 379 THR A CA 1
ATOM 2983 C C . THR A 1 379 ? 7.277 -3.449 -28.061 1.00 92.38 379 THR A C 1
ATOM 2985 O O . THR A 1 379 ? 8.329 -2.965 -27.658 1.00 92.38 379 THR A O 1
ATOM 2988 N N . GLU A 1 380 ? 6.898 -3.364 -29.331 1.00 90.00 380 GLU A N 1
ATOM 2989 C CA . GLU A 1 380 ? 7.626 -2.588 -30.336 1.00 90.00 380 GLU A CA 1
ATOM 2990 C C . GLU A 1 380 ? 7.029 -1.179 -30.449 1.00 90.00 380 GLU A C 1
ATOM 2992 O O . GLU A 1 380 ? 5.806 -1.023 -30.469 1.00 90.00 380 GLU A O 1
ATOM 2997 N N . LEU A 1 381 ? 7.888 -0.161 -30.557 1.00 87.31 381 LEU A N 1
ATOM 2998 C CA . LEU A 1 381 ? 7.500 1.205 -30.902 1.00 87.31 381 LEU A CA 1
ATOM 2999 C C . LEU A 1 381 ? 8.397 1.729 -32.026 1.00 87.31 381 LEU A C 1
ATOM 3001 O O . LEU A 1 381 ? 9.606 1.881 -31.850 1.00 87.31 381 LEU A O 1
ATOM 3005 N N . ALA A 1 382 ? 7.784 2.012 -33.173 1.00 82.94 382 ALA A N 1
ATOM 3006 C CA . ALA A 1 382 ? 8.477 2.563 -34.330 1.00 82.94 382 ALA A CA 1
ATOM 3007 C C . ALA A 1 382 ? 8.905 4.025 -34.104 1.00 82.94 382 ALA A C 1
ATOM 3009 O O . ALA A 1 382 ? 8.268 4.771 -33.356 1.00 82.94 382 ALA A O 1
ATOM 3010 N N . ASP A 1 383 ? 9.972 4.444 -34.787 1.00 75.19 383 ASP A N 1
ATOM 3011 C CA . ASP A 1 383 ? 10.574 5.778 -34.665 1.00 75.19 383 ASP A CA 1
ATOM 3012 C C . ASP A 1 383 ? 9.699 6.956 -35.136 1.00 75.19 383 ASP A C 1
ATOM 3014 O O . ASP A 1 383 ? 10.066 8.110 -34.920 1.00 75.19 383 ASP A O 1
ATOM 3018 N N . ASP A 1 384 ? 8.532 6.697 -35.722 1.00 74.50 384 ASP A N 1
ATOM 3019 C CA . ASP A 1 384 ? 7.534 7.688 -36.136 1.00 74.50 384 ASP A CA 1
ATOM 3020 C C . ASP A 1 384 ? 6.238 7.659 -35.299 1.00 74.50 384 ASP A C 1
ATOM 3022 O O . ASP A 1 384 ? 5.325 8.454 -35.539 1.00 74.50 384 ASP A O 1
ATOM 3026 N N . ALA A 1 385 ? 6.151 6.781 -34.295 1.00 75.44 385 ALA A N 1
ATOM 3027 C CA . ALA A 1 385 ? 4.972 6.650 -33.448 1.00 75.44 385 ALA A CA 1
ATOM 3028 C C . ALA A 1 385 ? 4.851 7.793 -32.420 1.00 75.44 385 ALA A C 1
ATOM 3030 O O . ALA A 1 385 ? 5.831 8.237 -31.820 1.00 75.44 385 ALA A O 1
ATOM 3031 N N . ALA A 1 386 ? 3.617 8.245 -32.176 1.00 72.56 386 ALA A N 1
ATOM 3032 C CA . ALA A 1 386 ? 3.315 9.214 -31.123 1.00 72.56 386 ALA A CA 1
ATOM 3033 C C . ALA A 1 386 ? 3.332 8.555 -29.730 1.00 72.56 386 ALA A C 1
ATOM 3035 O O . ALA A 1 386 ? 2.839 7.439 -29.564 1.00 72.56 386 ALA A O 1
ATOM 3036 N N . TYR A 1 387 ? 3.838 9.271 -28.724 1.00 74.50 387 TYR A N 1
ATOM 3037 C CA . TYR A 1 387 ? 3.864 8.842 -27.321 1.00 74.50 387 TYR A CA 1
ATOM 3038 C C . TYR A 1 387 ? 3.693 10.040 -26.372 1.00 74.50 387 TYR A C 1
ATOM 3040 O O . TYR A 1 387 ? 3.783 11.192 -26.797 1.00 74.50 387 TYR A O 1
ATOM 3048 N N . THR A 1 388 ? 3.474 9.756 -25.086 1.00 74.00 388 THR A N 1
ATOM 3049 C CA . THR A 1 388 ? 3.598 10.725 -23.981 1.00 74.00 388 THR A CA 1
ATOM 3050 C C . THR A 1 388 ? 4.617 10.203 -22.962 1.00 74.00 388 THR A C 1
ATOM 3052 O O . THR A 1 388 ? 4.857 8.994 -22.936 1.00 74.00 388 THR A O 1
ATOM 3055 N N . PRO A 1 389 ? 5.232 11.043 -22.112 1.00 70.56 389 PRO A N 1
ATOM 3056 C CA . PRO A 1 389 ? 6.128 10.576 -21.049 1.00 70.56 389 PRO A CA 1
ATOM 3057 C C . PRO A 1 389 ? 5.543 9.455 -20.183 1.00 70.56 389 PRO A C 1
ATOM 3059 O O . PRO A 1 389 ? 6.223 8.473 -19.899 1.00 70.56 389 PRO A O 1
ATOM 3062 N N . GLU A 1 390 ? 4.260 9.551 -19.832 1.00 75.75 390 GLU A N 1
ATOM 3063 C CA . GLU A 1 390 ? 3.560 8.572 -18.992 1.00 75.75 390 GLU A CA 1
ATOM 3064 C C . GLU A 1 390 ? 3.412 7.209 -19.681 1.00 75.75 390 GLU A C 1
ATOM 3066 O O . GLU A 1 390 ? 3.231 6.187 -19.020 1.00 75.75 390 GLU A O 1
ATOM 3071 N N . TYR A 1 391 ? 3.498 7.159 -21.015 1.00 82.50 391 TYR A N 1
ATOM 3072 C CA . TYR A 1 391 ? 3.508 5.894 -21.747 1.00 82.50 391 TYR A CA 1
ATOM 3073 C C . TYR A 1 391 ? 4.711 5.032 -21.351 1.00 82.50 391 TYR A C 1
ATOM 3075 O O . TYR A 1 391 ? 4.583 3.814 -21.221 1.00 82.50 391 TYR A O 1
ATOM 3083 N N . PHE A 1 392 ? 5.866 5.660 -21.126 1.00 81.56 392 PHE A N 1
ATOM 3084 C CA . PHE A 1 392 ? 7.103 4.964 -20.790 1.00 81.56 392 PHE A CA 1
ATOM 3085 C C . PHE A 1 392 ? 7.122 4.409 -19.364 1.00 81.56 392 PHE A C 1
ATOM 3087 O O . PHE A 1 392 ? 7.807 3.420 -19.114 1.00 81.56 392 PHE A O 1
ATOM 3094 N N . ASP A 1 393 ? 6.326 4.969 -18.449 1.00 80.25 393 ASP A N 1
ATOM 3095 C CA . ASP A 1 393 ? 6.188 4.470 -17.071 1.00 80.25 393 ASP A CA 1
ATOM 3096 C C . ASP A 1 393 ? 5.656 3.031 -17.006 1.00 80.25 393 ASP A C 1
ATOM 3098 O O . ASP A 1 393 ? 5.821 2.345 -16.003 1.00 80.25 393 ASP A O 1
ATOM 3102 N N . ARG A 1 394 ? 5.061 2.536 -18.097 1.00 83.62 394 ARG A N 1
ATOM 3103 C CA . ARG A 1 394 ? 4.544 1.165 -18.213 1.00 83.62 394 ARG A CA 1
ATOM 3104 C C . ARG A 1 394 ? 5.633 0.118 -18.436 1.00 83.62 394 ARG A C 1
ATOM 3106 O O . ARG A 1 394 ? 5.360 -1.075 -18.328 1.00 83.62 394 ARG A O 1
ATOM 3113 N N . PHE A 1 395 ? 6.839 0.547 -18.792 1.00 87.69 395 PHE A N 1
ATOM 3114 C CA . PHE A 1 395 ? 7.927 -0.341 -19.172 1.00 87.69 395 PHE A CA 1
ATOM 3115 C C . PHE A 1 395 ? 9.010 -0.345 -18.106 1.00 87.69 395 PHE A C 1
ATOM 3117 O O . PHE A 1 395 ? 9.342 0.680 -17.518 1.00 87.69 395 PHE A O 1
ATOM 3124 N N . HIS A 1 396 ? 9.559 -1.526 -17.864 1.00 86.56 396 HIS A N 1
ATOM 3125 C CA . HIS A 1 396 ? 10.659 -1.745 -16.935 1.00 86.56 396 HIS A CA 1
ATOM 3126 C C . HIS A 1 396 ? 12.001 -1.494 -17.634 1.00 86.56 396 HIS A C 1
ATOM 3128 O O . HIS A 1 396 ? 12.943 -0.996 -17.023 1.00 86.56 396 HIS A O 1
ATOM 3134 N N . LEU A 1 397 ? 12.072 -1.792 -18.936 1.00 84.38 397 LEU A N 1
ATOM 3135 C CA . LEU A 1 397 ? 13.226 -1.542 -19.793 1.00 84.38 397 LEU A CA 1
ATOM 3136 C C . LEU A 1 397 ? 12.764 -0.933 -21.116 1.00 84.38 397 LEU A C 1
ATOM 3138 O O . LEU A 1 397 ? 11.846 -1.439 -21.753 1.00 84.38 397 LEU A O 1
ATOM 3142 N N . ILE A 1 398 ? 13.444 0.120 -21.546 1.00 83.69 398 ILE A N 1
ATOM 3143 C CA . ILE A 1 398 ? 13.330 0.715 -22.871 1.00 83.69 398 ILE A CA 1
ATOM 3144 C C . ILE A 1 398 ? 14.657 0.463 -23.581 1.00 83.69 398 ILE A C 1
ATOM 3146 O O . ILE A 1 398 ? 15.698 0.975 -23.175 1.00 83.69 398 ILE A O 1
ATOM 3150 N N . TYR A 1 399 ? 14.627 -0.343 -24.633 1.00 82.19 399 TYR A N 1
ATOM 3151 C CA . TYR A 1 399 ? 15.792 -0.735 -25.410 1.00 82.19 399 TYR A CA 1
ATOM 3152 C C . TYR A 1 399 ? 15.712 -0.133 -26.811 1.00 82.19 399 TYR A C 1
ATOM 3154 O O . TYR A 1 399 ? 14.796 -0.419 -27.578 1.00 82.19 399 TYR A O 1
ATOM 3162 N N . GLN A 1 400 ? 16.680 0.694 -27.172 1.00 78.94 400 GLN A N 1
ATOM 3163 C CA . GLN A 1 400 ? 16.803 1.253 -28.508 1.00 78.94 400 GLN A CA 1
ATOM 3164 C C . GLN A 1 400 ? 17.596 0.275 -29.387 1.00 78.94 400 GLN A C 1
ATOM 3166 O O . GLN A 1 400 ? 18.769 0.014 -29.132 1.00 78.94 400 GLN A O 1
ATOM 3171 N N . LEU A 1 401 ? 16.940 -0.295 -30.404 1.00 78.38 401 LEU A N 1
ATOM 3172 C CA . LEU A 1 401 ? 17.536 -1.300 -31.296 1.00 78.38 401 LEU A CA 1
ATOM 3173 C C . LEU A 1 401 ? 18.088 -0.690 -32.598 1.00 78.38 401 LEU A C 1
ATOM 3175 O O . LEU A 1 401 ? 19.057 -1.214 -33.161 1.00 78.38 401 LEU A O 1
ATOM 3179 N N . ASP A 1 402 ? 17.449 0.380 -33.080 1.00 76.19 402 ASP A N 1
ATOM 3180 C CA . ASP A 1 402 ? 17.788 1.139 -34.303 1.00 76.19 402 ASP A CA 1
ATOM 3181 C C . ASP A 1 402 ? 16.842 2.331 -34.608 1.00 76.19 402 ASP A C 1
ATOM 3183 O O . ASP A 1 402 ? 16.934 2.941 -35.676 1.00 76.19 402 ASP A O 1
ATOM 3187 N N . ALA A 1 403 ? 15.956 2.723 -33.685 1.00 77.44 403 ALA A N 1
ATOM 3188 C CA . ALA A 1 403 ? 15.112 3.910 -33.841 1.00 77.44 403 ALA A CA 1
ATOM 3189 C C . ALA A 1 403 ? 15.901 5.199 -34.133 1.00 77.44 403 ALA A C 1
ATOM 3191 O O . ALA A 1 403 ? 16.775 5.581 -33.350 1.00 77.44 403 ALA A O 1
ATOM 3192 N N . ASN A 1 404 ? 15.527 5.926 -35.194 1.00 76.25 404 ASN A N 1
ATOM 3193 C CA . ASN A 1 404 ? 16.046 7.266 -35.458 1.00 76.25 404 ASN A CA 1
ATOM 3194 C C . ASN A 1 404 ? 15.224 8.328 -34.710 1.00 76.25 404 ASN A C 1
ATOM 3196 O O . ASN A 1 404 ? 14.295 8.926 -35.256 1.00 76.25 404 ASN A O 1
ATOM 3200 N N . LEU A 1 405 ? 15.625 8.614 -33.472 1.00 75.06 405 LEU A N 1
ATOM 3201 C CA . LEU A 1 405 ? 14.923 9.552 -32.589 1.00 75.06 405 LEU A CA 1
ATOM 3202 C C . LEU A 1 405 ? 14.972 11.014 -33.073 1.00 75.06 405 LEU A C 1
ATOM 3204 O O . LEU A 1 405 ? 14.196 11.839 -32.599 1.00 75.06 405 LEU A O 1
ATOM 3208 N N . SER A 1 406 ? 15.809 11.358 -34.064 1.00 71.56 406 SER A N 1
ATOM 3209 C CA . SER A 1 406 ? 15.781 12.697 -34.685 1.00 71.56 406 SER A CA 1
ATOM 3210 C C . SER A 1 406 ? 14.493 12.979 -35.468 1.00 71.56 406 SER A C 1
ATOM 3212 O O . SER A 1 406 ? 14.167 14.143 -35.700 1.00 71.56 406 SER A O 1
ATOM 3214 N N . LYS A 1 407 ? 13.741 11.932 -35.843 1.00 75.19 407 LYS A N 1
ATOM 3215 C CA . LYS A 1 407 ? 12.427 12.056 -36.489 1.00 75.19 407 LYS A CA 1
ATOM 3216 C C . LYS A 1 407 ? 11.334 12.532 -35.536 1.00 75.19 407 LYS A C 1
ATOM 3218 O O . LYS A 1 407 ? 10.306 13.029 -35.991 1.00 75.19 407 LYS A O 1
ATOM 3223 N N . TRP A 1 408 ? 11.539 12.393 -34.228 1.00 78.75 408 TRP A N 1
ATOM 3224 C CA . TRP A 1 408 ? 10.589 12.878 -33.240 1.00 78.75 408 TRP A CA 1
ATOM 3225 C C . TRP A 1 408 ? 10.528 14.409 -33.257 1.00 78.75 408 TRP A C 1
ATOM 3227 O O . TRP A 1 408 ? 11.547 15.107 -33.312 1.00 78.75 408 TRP A O 1
ATOM 3237 N N . GLY A 1 409 ? 9.310 14.952 -33.173 1.00 80.12 409 GLY A N 1
ATOM 3238 C CA . GLY A 1 409 ? 9.102 16.394 -33.057 1.00 80.12 409 GLY A CA 1
ATOM 3239 C C . GLY A 1 409 ? 9.814 16.976 -31.830 1.00 80.12 409 GLY A C 1
ATOM 3240 O O . GLY A 1 409 ? 10.048 16.279 -30.844 1.00 80.12 409 GLY A O 1
ATOM 3241 N N . ASN A 1 410 ? 10.149 18.270 -31.866 1.00 82.19 410 ASN A N 1
ATOM 3242 C CA . ASN A 1 410 ? 10.913 18.932 -30.793 1.00 82.19 410 ASN A CA 1
ATOM 3243 C C . ASN A 1 410 ? 10.284 18.753 -29.402 1.00 82.19 410 ASN A C 1
ATOM 3245 O O . ASN A 1 410 ? 11.004 18.554 -28.429 1.00 82.19 410 ASN A O 1
ATOM 3249 N N . GLN A 1 411 ? 8.950 18.804 -29.318 1.00 82.88 411 GLN A N 1
ATOM 3250 C CA . GLN A 1 411 ? 8.228 18.606 -28.062 1.00 82.88 411 GLN A CA 1
ATOM 3251 C C . GLN A 1 411 ? 8.400 17.179 -27.531 1.00 82.88 411 GLN A C 1
ATOM 3253 O O . GLN A 1 411 ? 8.793 17.013 -26.383 1.00 82.88 411 GLN A O 1
ATOM 3258 N N . ALA A 1 412 ? 8.193 16.171 -28.383 1.00 78.94 412 ALA A N 1
ATOM 3259 C CA . ALA A 1 412 ? 8.351 14.766 -28.025 1.00 78.94 412 ALA A CA 1
ATOM 3260 C C . ALA A 1 412 ? 9.785 14.477 -27.546 1.00 78.94 412 ALA A C 1
ATOM 3262 O O . ALA A 1 412 ? 9.977 13.893 -26.479 1.00 78.94 412 ALA A O 1
ATOM 3263 N N . ARG A 1 413 ? 10.806 14.965 -28.268 1.00 79.12 413 ARG A N 1
ATOM 3264 C CA . ARG A 1 413 ? 12.210 14.826 -27.844 1.00 79.12 413 ARG A CA 1
ATOM 3265 C C . ARG A 1 413 ? 12.462 15.443 -26.474 1.00 79.12 413 ARG A C 1
ATOM 3267 O O . ARG A 1 413 ? 13.005 14.767 -25.613 1.00 79.12 413 ARG A O 1
ATOM 3274 N N . LYS A 1 414 ? 12.002 16.673 -26.237 1.00 80.75 414 LYS A N 1
ATOM 3275 C CA . LYS A 1 414 ? 12.157 17.348 -24.940 1.00 80.75 414 LYS A CA 1
ATOM 3276 C C . LYS A 1 414 ? 11.437 16.615 -23.804 1.00 80.75 414 LYS A C 1
ATOM 3278 O O . LYS A 1 414 ? 11.941 16.543 -22.687 1.00 80.75 414 LYS A O 1
ATOM 3283 N N . GLU A 1 415 ? 10.255 16.081 -24.078 1.00 80.56 415 GLU A N 1
ATOM 3284 C CA . GLU A 1 415 ? 9.480 15.258 -23.148 1.00 80.56 415 GLU A CA 1
ATOM 3285 C C . GLU A 1 415 ? 10.204 13.954 -22.799 1.00 80.56 415 GLU A C 1
ATOM 3287 O O . GLU A 1 415 ? 10.256 13.572 -21.633 1.00 80.56 415 GLU A O 1
ATOM 3292 N N . PHE A 1 416 ? 10.831 13.316 -23.785 1.00 77.94 416 PHE A N 1
ATOM 3293 C CA . PHE A 1 416 ? 11.656 12.133 -23.574 1.00 77.94 416 PHE A CA 1
ATOM 3294 C C . PHE A 1 416 ? 12.945 12.444 -22.802 1.00 77.94 416 PHE A C 1
ATOM 3296 O O . PHE A 1 416 ? 13.263 11.742 -21.848 1.00 77.94 416 PHE A O 1
ATOM 3303 N N . GLU A 1 417 ? 13.655 13.522 -23.150 1.00 78.38 417 GLU A N 1
ATOM 3304 C CA . GLU A 1 417 ? 14.809 14.016 -22.381 1.00 78.38 417 GLU A CA 1
ATOM 3305 C C . GLU A 1 417 ? 14.411 14.260 -20.922 1.00 78.38 417 GLU A C 1
ATOM 3307 O O . GLU A 1 417 ? 15.090 13.804 -20.007 1.00 78.38 417 GLU A O 1
ATOM 3312 N N . THR A 1 418 ? 13.256 14.899 -20.701 1.00 77.75 418 THR A N 1
ATOM 3313 C CA . THR A 1 418 ? 12.714 15.152 -19.359 1.00 77.75 418 THR A CA 1
ATOM 3314 C C . THR A 1 418 ? 12.397 13.850 -18.630 1.00 77.75 418 THR A C 1
ATOM 3316 O O . THR A 1 418 ? 12.736 13.729 -17.459 1.00 77.75 418 THR A O 1
ATOM 3319 N N . TYR A 1 419 ? 11.785 12.869 -19.299 1.00 76.12 419 TYR A N 1
ATOM 3320 C CA . TYR A 1 419 ? 11.509 11.547 -18.732 1.00 76.12 419 TYR A CA 1
ATOM 3321 C C . TYR A 1 419 ? 12.795 10.853 -18.251 1.00 76.12 419 TYR A C 1
ATOM 3323 O O . TYR A 1 419 ? 12.854 10.355 -17.120 1.00 76.12 419 TYR A O 1
ATOM 3331 N N . VAL A 1 420 ? 13.842 10.864 -19.086 1.00 72.44 420 VAL A N 1
ATOM 3332 C CA . VAL A 1 420 ? 15.142 10.267 -18.754 1.00 72.44 420 VAL A CA 1
ATOM 3333 C C . VAL A 1 420 ? 15.826 11.040 -17.621 1.00 72.44 420 VAL A C 1
ATOM 3335 O O . VAL A 1 420 ? 16.239 10.436 -16.627 1.00 72.44 420 VAL A O 1
ATOM 3338 N N . ASP A 1 421 ? 15.880 12.372 -17.705 1.00 69.56 421 ASP A N 1
ATOM 3339 C CA . ASP A 1 421 ? 16.499 13.236 -16.692 1.00 69.56 421 ASP A CA 1
ATOM 3340 C C . ASP A 1 421 ? 15.792 13.132 -15.334 1.00 69.56 421 ASP A C 1
ATOM 3342 O O . ASP A 1 421 ? 16.441 13.024 -14.288 1.00 69.56 421 ASP A O 1
ATOM 3346 N N . ALA A 1 422 ? 14.458 13.114 -15.338 1.00 66.25 422 ALA A N 1
ATOM 3347 C CA . ALA A 1 422 ? 13.639 12.984 -14.139 1.00 66.25 422 ALA A CA 1
ATOM 3348 C C . ALA A 1 422 ? 13.655 11.558 -13.567 1.00 66.25 422 ALA A C 1
ATOM 3350 O O . ALA A 1 422 ? 13.217 11.350 -12.435 1.00 66.25 422 ALA A O 1
ATOM 3351 N N . SER A 1 423 ? 14.228 10.590 -14.295 1.00 61.22 423 SER A N 1
ATOM 3352 C CA . SER A 1 423 ? 14.440 9.217 -13.828 1.00 61.22 423 SER A CA 1
ATOM 3353 C C . SER A 1 423 ? 13.137 8.553 -13.396 1.00 61.22 423 SER A C 1
ATOM 3355 O O . SER A 1 423 ? 13.036 8.006 -12.294 1.00 61.22 423 SER A O 1
ATOM 3357 N N . HIS A 1 424 ? 12.124 8.642 -14.255 1.00 59.69 424 HIS A N 1
ATOM 3358 C CA . HIS A 1 424 ? 10.766 8.257 -13.896 1.00 59.69 424 HIS A CA 1
ATOM 3359 C C . HIS A 1 424 ? 10.573 6.760 -13.661 1.00 59.69 424 HIS A C 1
ATOM 3361 O O . HIS A 1 424 ? 9.705 6.427 -12.873 1.00 59.69 424 HIS A O 1
ATOM 3367 N N . GLY A 1 425 ? 11.377 5.836 -14.196 1.00 57.31 425 GLY A N 1
ATOM 3368 C CA . GLY A 1 425 ? 11.045 4.432 -13.921 1.00 57.31 425 GLY A CA 1
ATOM 3369 C C . GLY A 1 425 ? 11.834 3.349 -14.625 1.00 57.31 425 GLY A C 1
ATOM 3370 O O . GLY A 1 425 ? 12.097 2.326 -14.007 1.00 57.31 425 GLY A O 1
ATOM 3371 N N . ALA A 1 426 ? 12.200 3.550 -15.887 1.00 65.38 426 ALA A N 1
ATOM 3372 C CA . ALA A 1 426 ? 12.731 2.470 -16.709 1.00 65.38 426 ALA A CA 1
ATOM 3373 C C . ALA A 1 426 ? 14.262 2.464 -16.784 1.00 65.38 426 ALA A C 1
ATOM 3375 O O . ALA A 1 426 ? 14.919 3.506 -16.713 1.00 65.38 426 ALA A O 1
ATOM 3376 N N . PHE A 1 427 ? 14.826 1.281 -17.016 1.00 66.94 427 PHE A N 1
ATOM 3377 C CA . PHE A 1 427 ? 16.169 1.161 -17.568 1.00 66.94 427 PHE A CA 1
ATOM 3378 C C . PHE A 1 427 ? 16.139 1.635 -19.021 1.00 66.94 427 PHE A C 1
ATOM 3380 O O . PHE A 1 427 ? 15.263 1.226 -19.778 1.00 66.94 427 PHE A O 1
ATOM 3387 N N . PHE A 1 428 ? 17.078 2.485 -19.429 1.00 68.62 428 PHE A N 1
ATOM 3388 C CA . PHE A 1 428 ? 17.238 2.848 -20.837 1.00 68.62 428 PHE A CA 1
ATOM 3389 C C . PHE A 1 428 ? 18.533 2.245 -21.368 1.00 68.62 428 PHE A C 1
ATOM 3391 O O . PHE A 1 428 ? 19.598 2.437 -20.775 1.00 68.62 428 PHE A O 1
ATOM 3398 N N . ALA A 1 429 ? 18.409 1.490 -22.456 1.00 65.44 429 ALA A N 1
ATOM 3399 C CA . ALA A 1 429 ? 19.506 0.840 -23.144 1.00 65.44 429 ALA A CA 1
ATOM 3400 C C . ALA A 1 429 ? 19.635 1.364 -24.572 1.00 65.44 429 ALA A C 1
ATOM 3402 O O . ALA A 1 429 ? 18.657 1.405 -25.315 1.00 65.44 429 ALA A O 1
ATOM 3403 N N . VAL A 1 430 ? 20.844 1.772 -24.944 1.00 64.50 430 VAL A N 1
ATOM 3404 C CA . VAL A 1 430 ? 21.139 2.442 -26.219 1.00 64.50 430 VAL A CA 1
ATOM 3405 C C . VAL A 1 430 ? 22.336 1.833 -26.914 1.00 64.50 430 VAL A C 1
ATOM 3407 O O . VAL A 1 430 ? 23.271 1.381 -26.252 1.00 64.50 430 VAL A O 1
ATOM 3410 N N . THR A 1 431 ? 22.295 1.867 -28.247 1.00 61.31 431 THR A N 1
ATOM 3411 C CA . THR A 1 431 ? 23.404 1.489 -29.127 1.00 61.31 431 THR A CA 1
ATOM 3412 C C . THR A 1 431 ? 24.098 2.742 -29.676 1.00 61.31 431 THR A C 1
ATOM 3414 O O . THR A 1 431 ? 23.449 3.721 -30.053 1.00 61.31 431 THR A O 1
ATOM 3417 N N . ASP A 1 432 ? 25.429 2.723 -29.740 1.00 56.69 432 ASP A N 1
ATOM 3418 C CA . ASP A 1 432 ? 26.268 3.846 -30.199 1.00 56.69 432 ASP A CA 1
ATOM 3419 C C . ASP A 1 432 ? 26.070 4.168 -31.704 1.00 56.69 432 ASP A C 1
ATOM 3421 O O . ASP A 1 432 ? 26.232 5.303 -32.153 1.00 56.69 432 ASP A O 1
ATOM 3425 N N . ALA A 1 433 ? 25.572 3.207 -32.486 1.00 53.75 433 ALA A N 1
ATOM 3426 C CA . ALA A 1 433 ? 25.294 3.368 -33.910 1.00 53.75 433 ALA A CA 1
ATOM 3427 C C . ALA A 1 433 ? 24.166 4.368 -34.244 1.00 53.75 433 ALA A C 1
ATOM 3429 O O . ALA A 1 433 ? 24.117 4.841 -35.384 1.00 53.75 433 ALA A O 1
ATOM 3430 N N . THR A 1 434 ? 23.274 4.710 -33.302 1.00 53.19 434 THR A N 1
ATOM 3431 C CA . THR A 1 434 ? 21.993 5.354 -33.656 1.00 53.19 434 THR A CA 1
ATOM 3432 C C . THR A 1 434 ? 21.832 6.825 -33.265 1.00 53.19 434 THR A C 1
ATOM 3434 O O . THR A 1 434 ? 20.768 7.397 -33.496 1.00 53.19 434 THR A O 1
ATOM 3437 N N . VAL A 1 435 ? 22.857 7.493 -32.725 1.00 54.41 435 VAL A N 1
ATOM 3438 C CA . VAL A 1 435 ? 22.651 8.850 -32.168 1.00 54.41 435 VAL A CA 1
ATOM 3439 C C . VAL A 1 435 ? 23.664 9.902 -32.627 1.00 54.41 435 VAL A C 1
ATOM 3441 O O . VAL A 1 435 ? 23.983 10.857 -31.922 1.00 54.41 435 VAL A O 1
ATOM 3444 N N . LYS A 1 436 ? 24.119 9.813 -33.880 1.00 51.94 436 LYS A N 1
ATOM 3445 C CA . LYS A 1 436 ? 24.846 10.929 -34.505 1.00 51.94 436 LYS A CA 1
ATOM 3446 C C . LYS A 1 436 ? 23.881 12.092 -34.781 1.00 51.94 436 LYS A C 1
ATOM 3448 O O . LYS A 1 436 ? 23.091 12.021 -35.716 1.00 51.94 436 LYS A O 1
ATOM 3453 N N . GLY A 1 437 ? 23.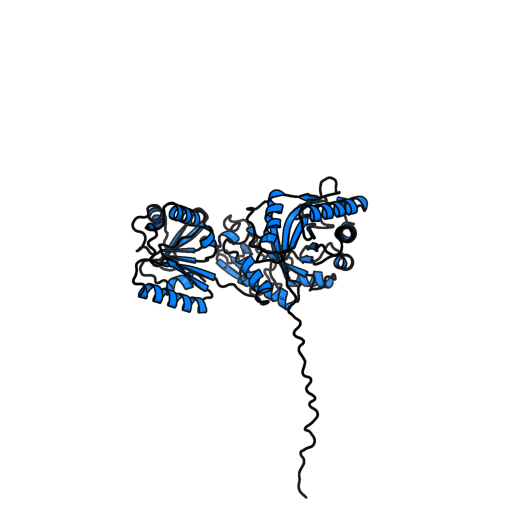967 13.163 -33.986 1.00 57.44 437 GLY A N 1
ATOM 3454 C CA . GLY A 1 437 ? 23.274 14.440 -34.241 1.00 57.44 437 GLY A CA 1
ATOM 3455 C C . GLY A 1 437 ? 22.295 14.918 -33.164 1.00 57.44 437 GLY A C 1
ATOM 3456 O O . GLY A 1 437 ? 21.580 15.888 -33.400 1.00 57.44 437 GLY A O 1
ATOM 3457 N N . TRP A 1 438 ? 22.246 14.269 -31.996 1.00 68.00 438 TRP A N 1
ATOM 3458 C CA . TRP A 1 438 ? 21.462 14.745 -30.853 1.00 68.00 438 TRP A CA 1
ATOM 3459 C C . TRP A 1 438 ? 22.395 15.231 -29.741 1.00 68.00 438 TRP A C 1
ATOM 3461 O O . TRP A 1 438 ? 22.981 14.427 -29.020 1.00 68.00 438 TRP A O 1
ATOM 3471 N N . ASP A 1 439 ? 22.544 16.551 -29.606 1.00 69.00 439 ASP A N 1
ATOM 3472 C CA . ASP A 1 439 ? 23.511 17.163 -28.680 1.00 69.00 439 ASP A CA 1
ATOM 3473 C C . ASP A 1 439 ? 23.298 16.752 -27.219 1.00 69.00 439 ASP A C 1
ATOM 3475 O O . ASP A 1 439 ? 24.272 16.503 -26.510 1.00 69.00 439 ASP A O 1
ATOM 3479 N N . TRP A 1 440 ? 22.038 16.611 -26.787 1.00 73.12 440 TRP A N 1
ATOM 3480 C CA . TRP A 1 440 ? 21.711 16.116 -25.448 1.00 73.12 440 TRP A CA 1
ATOM 3481 C C . TRP A 1 440 ? 22.277 14.710 -25.222 1.00 73.12 440 TRP A C 1
ATOM 3483 O O . TRP A 1 440 ? 22.944 14.478 -24.218 1.00 73.12 440 TRP A O 1
ATOM 3493 N N . TYR A 1 441 ? 22.097 13.796 -26.181 1.00 65.69 441 TYR A N 1
ATOM 3494 C CA . TYR A 1 441 ? 22.618 12.436 -26.064 1.00 65.69 441 TYR A CA 1
ATOM 3495 C C . TYR A 1 441 ? 24.144 12.400 -26.122 1.00 65.69 441 TYR A C 1
ATOM 3497 O O . TYR A 1 441 ? 24.760 11.700 -25.329 1.00 65.69 441 TYR A O 1
ATOM 3505 N N . ASN A 1 442 ? 24.760 13.173 -27.021 1.00 64.25 442 ASN A N 1
ATOM 3506 C CA . ASN A 1 442 ? 26.218 13.260 -27.114 1.00 64.25 442 ASN A CA 1
ATOM 3507 C C . ASN A 1 442 ? 26.841 13.739 -25.794 1.00 64.25 442 ASN A C 1
ATOM 3509 O O . ASN A 1 442 ? 27.867 13.207 -25.373 1.00 64.25 442 ASN A O 1
ATOM 3513 N N . ALA A 1 443 ? 26.223 14.726 -25.136 1.00 67.62 443 ALA A N 1
ATOM 3514 C CA . ALA A 1 443 ? 26.636 15.175 -23.810 1.00 67.62 443 ALA A CA 1
ATOM 3515 C C . ALA A 1 443 ? 26.400 14.078 -22.760 1.00 67.62 443 ALA A C 1
ATOM 3517 O O . ALA A 1 443 ? 27.302 13.739 -22.001 1.00 67.62 443 ALA A O 1
ATOM 3518 N N . PHE A 1 444 ? 25.218 13.461 -22.776 1.00 62.34 444 PHE A N 1
ATOM 3519 C CA . PHE A 1 444 ? 24.848 12.380 -21.868 1.00 62.34 444 PHE A CA 1
ATOM 3520 C C . PHE A 1 444 ? 25.799 11.168 -21.957 1.00 62.34 444 PHE A C 1
ATOM 3522 O O . PHE A 1 444 ? 26.154 10.571 -20.937 1.00 62.34 444 PHE A O 1
ATOM 3529 N N . SER A 1 445 ? 26.228 10.794 -23.166 1.00 58.16 445 SER A N 1
ATOM 3530 C CA . SER A 1 445 ? 27.083 9.633 -23.413 1.00 58.16 445 SER A CA 1
ATOM 3531 C C . SER A 1 445 ? 28.539 9.851 -22.997 1.00 58.16 445 SER A C 1
ATOM 3533 O O . SER A 1 445 ? 29.242 8.885 -22.723 1.00 58.16 445 SER A O 1
ATOM 3535 N N . GLN A 1 446 ? 29.008 11.100 -22.932 1.00 59.78 446 GLN A N 1
ATOM 3536 C CA . GLN A 1 446 ? 30.376 11.412 -22.491 1.00 59.78 446 GLN A CA 1
ATOM 3537 C C . GLN A 1 446 ? 30.593 11.149 -20.994 1.00 59.78 446 GLN A C 1
ATOM 3539 O O . GLN A 1 446 ? 31.721 10.896 -20.577 1.00 59.78 446 GLN A O 1
ATOM 3544 N N . ASP A 1 447 ? 29.517 11.141 -20.208 1.00 56.91 447 ASP A N 1
ATOM 3545 C CA . ASP A 1 447 ? 29.538 10.888 -18.765 1.00 56.91 447 ASP A CA 1
ATOM 3546 C C . ASP A 1 447 ? 29.360 9.392 -18.406 1.00 56.91 447 ASP A C 1
ATOM 3548 O O . ASP A 1 447 ? 29.350 9.016 -17.229 1.00 56.91 447 ASP A O 1
ATOM 3552 N N . LEU A 1 448 ? 29.240 8.509 -19.408 1.00 56.25 448 LEU A N 1
ATOM 3553 C CA . LEU A 1 448 ? 29.152 7.059 -19.219 1.00 56.25 448 LEU A CA 1
ATOM 3554 C C . LEU A 1 448 ? 30.458 6.490 -18.635 1.00 56.25 448 LEU A C 1
ATOM 3556 O O . LEU A 1 448 ? 31.550 6.702 -19.158 1.00 56.25 448 LEU A O 1
ATOM 3560 N N . ARG A 1 449 ? 30.351 5.697 -17.565 1.00 54.62 449 ARG A N 1
ATOM 3561 C CA . ARG A 1 449 ? 31.466 4.974 -16.931 1.00 54.62 449 ARG A CA 1
ATOM 3562 C C . ARG A 1 449 ? 31.439 3.502 -17.327 1.00 54.62 449 ARG A C 1
ATOM 3564 O O . ARG A 1 449 ? 30.362 2.934 -17.465 1.00 54.62 449 ARG A O 1
ATOM 3571 N N . VAL A 1 450 ? 32.597 2.857 -17.468 1.00 50.69 450 VAL A N 1
ATOM 3572 C CA . VAL A 1 450 ? 32.671 1.410 -17.755 1.00 50.69 450 VAL A CA 1
ATOM 3573 C C . VAL A 1 450 ? 31.963 0.624 -16.646 1.00 50.69 450 VAL A C 1
ATOM 3575 O O . VAL A 1 450 ? 32.250 0.810 -15.462 1.00 50.69 450 VAL A O 1
ATOM 3578 N N . CYS A 1 451 ? 31.034 -0.251 -17.025 1.00 45.72 451 CYS A N 1
ATOM 3579 C CA . CYS A 1 451 ? 30.323 -1.113 -16.091 1.00 45.72 451 CYS A CA 1
ATOM 3580 C C . CYS A 1 451 ? 31.212 -2.321 -15.713 1.00 45.72 451 CYS A C 1
ATOM 3582 O O . CYS A 1 451 ? 31.781 -2.956 -16.601 1.00 45.72 451 CYS A O 1
ATOM 3584 N N . PRO A 1 452 ? 31.307 -2.713 -14.427 1.00 40.62 452 PRO A N 1
ATOM 3585 C CA . PRO A 1 452 ? 32.183 -3.808 -13.989 1.00 40.62 452 PRO A CA 1
ATOM 3586 C C . PRO A 1 452 ? 31.817 -5.212 -14.510 1.00 40.62 452 PRO A C 1
ATOM 3588 O O . PRO A 1 452 ? 32.573 -6.151 -14.284 1.00 40.62 452 PRO A O 1
ATOM 3591 N N . LEU A 1 453 ? 30.656 -5.386 -15.157 1.00 42.97 453 LEU A N 1
ATOM 3592 C CA . LEU A 1 453 ? 30.113 -6.700 -15.540 1.00 42.97 453 LEU A CA 1
ATOM 3593 C C . LEU A 1 453 ? 30.628 -7.246 -16.887 1.00 42.97 453 LEU A C 1
ATOM 3595 O O . LEU A 1 453 ? 30.353 -8.399 -17.208 1.00 42.97 453 LEU A O 1
ATOM 3599 N N . ASN A 1 454 ? 31.358 -6.444 -17.668 1.00 49.22 454 ASN A N 1
ATOM 3600 C CA . ASN A 1 454 ? 32.203 -6.818 -18.816 1.00 49.22 454 ASN A CA 1
ATOM 3601 C C . ASN A 1 454 ? 32.625 -5.518 -19.518 1.00 49.22 454 ASN A C 1
ATOM 3603 O O . ASN A 1 454 ? 31.838 -4.576 -19.582 1.00 49.22 454 ASN A O 1
ATOM 3607 N N . GLU A 1 455 ? 33.790 -5.500 -20.166 1.00 48.19 455 GLU A N 1
ATOM 3608 C CA . GLU A 1 455 ? 34.314 -4.358 -20.951 1.00 48.19 455 GLU A CA 1
ATOM 3609 C C . GLU A 1 455 ? 33.414 -3.916 -22.136 1.00 48.19 455 GLU A C 1
ATOM 3611 O O . GLU A 1 455 ? 33.743 -2.984 -22.865 1.00 48.19 455 GLU A O 1
ATOM 3616 N N . LYS A 1 456 ? 32.260 -4.571 -22.338 1.00 49.97 456 LYS A N 1
ATOM 3617 C CA . LYS A 1 456 ? 31.246 -4.272 -23.365 1.00 49.97 456 LYS A CA 1
ATOM 3618 C C . LYS A 1 456 ? 30.121 -3.338 -22.897 1.00 49.97 456 LYS A C 1
ATOM 3620 O O . LYS A 1 456 ? 29.240 -3.005 -23.692 1.00 49.97 456 LYS A O 1
ATOM 3625 N N . TYR A 1 457 ? 30.117 -2.945 -21.627 1.00 54.62 457 TYR A N 1
ATOM 3626 C CA . TYR A 1 457 ? 29.005 -2.236 -21.001 1.00 54.62 457 TYR A CA 1
ATOM 3627 C C . TYR A 1 457 ? 29.462 -0.923 -20.379 1.00 54.62 457 TYR A C 1
ATOM 3629 O O . TYR A 1 457 ? 30.522 -0.853 -19.757 1.00 54.62 457 TYR A O 1
ATOM 3637 N N . TRP A 1 458 ? 28.620 0.100 -20.482 1.00 53.47 458 TRP A N 1
ATOM 3638 C CA . TRP A 1 458 ? 28.841 1.388 -19.839 1.00 53.47 458 TRP A CA 1
ATOM 3639 C C . TRP A 1 458 ? 27.570 1.816 -19.107 1.00 53.47 458 TRP A C 1
ATOM 3641 O O . TRP A 1 458 ? 26.465 1.540 -19.559 1.00 53.47 458 TRP A O 1
ATOM 3651 N N . SER A 1 459 ? 27.700 2.478 -17.965 1.00 53.75 459 SER A N 1
ATOM 3652 C CA . SER A 1 459 ? 26.578 3.013 -17.199 1.00 53.75 459 SER A CA 1
ATOM 3653 C C . SER A 1 459 ? 26.808 4.476 -16.858 1.00 53.75 459 SER A C 1
ATOM 3655 O O . SER A 1 459 ? 27.907 4.839 -16.442 1.00 53.75 459 SER A O 1
ATOM 3657 N N . ASN A 1 460 ? 25.778 5.308 -16.985 1.00 50.47 460 ASN A N 1
ATOM 3658 C CA . ASN A 1 460 ? 25.785 6.673 -16.466 1.00 50.47 460 ASN A CA 1
ATOM 3659 C C . ASN A 1 460 ? 24.701 6.786 -15.403 1.00 50.47 460 ASN A C 1
ATOM 3661 O O . ASN A 1 460 ? 23.618 6.216 -15.545 1.00 50.47 460 ASN A O 1
ATOM 3665 N N . THR A 1 461 ? 25.000 7.520 -14.343 1.00 53.50 461 THR A N 1
ATOM 3666 C CA . THR A 1 461 ? 24.054 7.816 -13.282 1.00 53.50 461 THR A CA 1
ATOM 3667 C C . THR A 1 461 ? 23.365 9.134 -13.611 1.00 53.50 461 THR A C 1
ATOM 3669 O O . THR A 1 461 ? 24.005 10.181 -13.675 1.00 53.50 461 THR A O 1
ATOM 3672 N N . THR A 1 462 ? 22.050 9.103 -13.814 1.00 52.62 462 THR A N 1
ATOM 3673 C CA . THR A 1 462 ? 21.254 10.324 -13.995 1.00 52.62 462 THR A CA 1
ATOM 3674 C C . THR A 1 462 ? 21.354 11.225 -12.756 1.00 52.62 462 THR A C 1
ATOM 3676 O O . THR A 1 462 ? 21.720 10.779 -11.666 1.00 52.62 462 THR A O 1
ATOM 3679 N N . LYS A 1 463 ? 20.955 12.500 -12.868 1.00 48.31 463 LYS A N 1
ATOM 3680 C CA . LYS A 1 463 ? 20.972 13.465 -11.744 1.00 48.31 463 LYS A CA 1
ATOM 3681 C C . LYS A 1 463 ? 20.219 12.991 -10.487 1.00 48.31 463 LYS A C 1
ATOM 3683 O O . LYS A 1 463 ? 20.499 13.477 -9.395 1.00 48.31 463 LYS A O 1
ATOM 3688 N N . MET A 1 464 ? 19.275 12.059 -10.631 1.00 42.38 464 MET A N 1
ATOM 3689 C CA . MET A 1 464 ? 18.482 11.474 -9.539 1.00 42.38 464 MET A CA 1
ATOM 3690 C C . MET A 1 464 ? 18.985 10.098 -9.082 1.00 42.38 464 MET A C 1
ATOM 3692 O O . MET A 1 464 ? 18.385 9.496 -8.193 1.00 42.38 464 MET A O 1
ATOM 3696 N N . GLY A 1 465 ? 20.091 9.608 -9.645 1.00 45.88 465 GLY A N 1
ATOM 3697 C CA . GLY A 1 465 ? 20.735 8.391 -9.182 1.00 45.88 465 GLY A CA 1
ATOM 3698 C C . GLY A 1 465 ? 20.320 7.110 -9.898 1.00 45.88 465 GLY A C 1
ATOM 3699 O O . GLY A 1 465 ? 20.544 6.076 -9.302 1.00 45.88 465 GLY A O 1
ATOM 3700 N N . ARG A 1 466 ? 19.713 7.103 -11.097 1.00 54.09 466 ARG A N 1
ATOM 3701 C CA . ARG A 1 466 ? 19.412 5.845 -11.828 1.00 54.09 466 ARG A CA 1
ATOM 3702 C C . ARG A 1 466 ? 20.470 5.525 -12.880 1.00 54.09 466 ARG A C 1
ATOM 3704 O O . ARG A 1 466 ? 21.034 6.440 -13.470 1.00 54.09 466 ARG A O 1
ATOM 3711 N N . ASN A 1 467 ? 20.687 4.236 -13.151 1.00 50.91 467 ASN A N 1
ATOM 3712 C CA . ASN A 1 467 ? 21.593 3.789 -14.206 1.00 50.91 467 ASN A CA 1
ATOM 3713 C C . ASN A 1 467 ? 20.921 3.769 -15.576 1.00 50.91 467 ASN A C 1
ATOM 3715 O O . ASN A 1 467 ? 19.967 3.029 -15.810 1.00 50.91 467 ASN A O 1
ATOM 3719 N N . LEU A 1 468 ? 21.503 4.523 -16.498 1.00 56.38 468 LEU A N 1
ATOM 3720 C CA . LEU A 1 468 ? 21.321 4.334 -17.925 1.00 56.38 468 LEU A CA 1
ATOM 3721 C C . LEU A 1 468 ? 22.420 3.401 -18.416 1.00 56.38 468 LEU A C 1
ATOM 3723 O O . LEU A 1 468 ? 23.597 3.705 -18.222 1.00 56.38 468 LEU A O 1
ATOM 3727 N N . PHE A 1 469 ? 22.055 2.271 -19.011 1.00 58.31 469 PHE A N 1
ATOM 3728 C CA . PHE A 1 469 ? 23.025 1.294 -19.492 1.00 58.31 469 PHE A CA 1
ATOM 3729 C C . PHE A 1 469 ? 23.272 1.534 -20.977 1.00 58.31 469 PHE A C 1
ATOM 3731 O O . PHE A 1 469 ? 22.437 1.226 -21.814 1.00 58.31 469 PHE A O 1
ATOM 3738 N N . CYS A 1 470 ? 24.429 2.071 -21.335 1.00 55.94 470 CYS A N 1
ATOM 3739 C CA . CYS A 1 470 ? 24.853 2.065 -22.725 1.00 55.94 470 CYS A CA 1
ATOM 3740 C C . CYS A 1 470 ? 25.473 0.710 -23.054 1.00 55.94 470 CYS A C 1
ATOM 3742 O O . CYS A 1 470 ? 26.313 0.175 -22.319 1.00 55.94 470 CYS A O 1
ATOM 3744 N N . VAL A 1 471 ? 25.030 0.147 -24.169 1.00 58.72 471 VAL A N 1
ATOM 3745 C CA . VAL A 1 471 ? 25.456 -1.162 -24.625 1.00 58.72 471 VAL A CA 1
ATOM 3746 C C . VAL A 1 471 ? 26.331 -0.958 -25.857 1.00 58.72 471 VAL A C 1
ATOM 3748 O O . VAL A 1 471 ? 25.934 -0.266 -26.794 1.00 58.72 471 VAL A O 1
ATOM 3751 N N . GLY A 1 472 ? 27.543 -1.521 -25.855 1.00 55.38 472 GLY A N 1
ATOM 3752 C CA . GLY A 1 472 ? 28.445 -1.400 -27.003 1.00 55.38 472 GLY A CA 1
ATOM 3753 C C . GLY A 1 472 ? 27.811 -1.930 -28.297 1.00 55.38 472 GLY A C 1
ATOM 3754 O O . GLY A 1 472 ? 26.983 -2.837 -28.255 1.00 55.38 472 GLY A O 1
ATOM 3755 N N . ASN A 1 473 ? 28.228 -1.400 -29.453 1.00 56.91 473 ASN A N 1
ATOM 3756 C CA . ASN A 1 473 ? 27.652 -1.731 -30.771 1.00 56.91 473 ASN A CA 1
ATOM 3757 C C . ASN A 1 473 ? 27.648 -3.231 -31.122 1.00 56.91 473 ASN A C 1
ATOM 3759 O O . ASN A 1 473 ? 26.831 -3.664 -31.931 1.00 56.91 473 ASN A O 1
ATOM 3763 N N . ASP A 1 474 ? 28.539 -4.018 -30.516 1.00 59.91 474 ASP A N 1
ATOM 3764 C CA . ASP A 1 474 ? 28.660 -5.460 -30.762 1.00 59.91 474 ASP A CA 1
ATOM 3765 C C . ASP A 1 474 ? 27.761 -6.318 -29.857 1.00 59.91 474 ASP A C 1
ATOM 3767 O O . ASP A 1 474 ? 27.754 -7.546 -29.969 1.00 59.91 474 ASP A O 1
ATOM 3771 N N . ALA A 1 475 ? 27.046 -5.704 -28.913 1.00 64.56 475 ALA A N 1
ATOM 3772 C CA . ALA A 1 475 ? 26.186 -6.412 -27.981 1.00 64.56 475 ALA A CA 1
ATOM 3773 C C . ALA A 1 475 ? 24.790 -6.605 -28.573 1.00 64.56 475 ALA A C 1
ATOM 3775 O O . ALA A 1 475 ? 24.129 -5.658 -29.001 1.00 64.56 475 ALA A O 1
ATOM 3776 N N . LYS A 1 476 ? 24.327 -7.851 -28.574 1.00 74.69 476 LYS A N 1
ATOM 3777 C CA . LYS A 1 476 ? 23.036 -8.208 -29.156 1.00 74.69 476 LYS A CA 1
ATOM 3778 C C . LYS A 1 476 ? 21.916 -8.055 -28.134 1.00 74.69 476 LYS A C 1
ATOM 3780 O O . LYS A 1 476 ? 22.095 -8.385 -26.961 1.00 74.69 476 LYS A O 1
ATOM 3785 N N . ALA A 1 477 ? 20.748 -7.592 -28.574 1.00 75.50 477 ALA A N 1
ATOM 3786 C CA . ALA A 1 477 ? 19.599 -7.375 -27.694 1.00 75.50 477 ALA A CA 1
ATOM 3787 C C . ALA A 1 477 ? 19.209 -8.658 -26.938 1.00 75.50 477 ALA A C 1
ATOM 3789 O O . ALA A 1 477 ? 18.944 -8.615 -25.739 1.00 75.50 477 ALA A O 1
ATOM 3790 N N . GLU A 1 478 ? 19.263 -9.807 -27.616 1.00 79.00 478 GLU A N 1
ATOM 3791 C CA . GLU A 1 478 ? 18.995 -11.135 -27.059 1.00 79.00 478 GLU A CA 1
ATOM 3792 C C . GLU A 1 478 ? 19.978 -11.581 -25.963 1.00 79.00 478 GLU A C 1
ATOM 3794 O O . GLU A 1 478 ? 19.641 -12.446 -25.157 1.00 79.00 478 GLU A O 1
ATOM 3799 N N . GLU A 1 479 ? 21.171 -10.990 -25.895 1.00 78.69 479 GLU A N 1
ATOM 3800 C CA . GLU A 1 479 ? 22.154 -11.256 -24.838 1.00 78.69 479 GLU A CA 1
ATOM 3801 C C . GLU A 1 479 ? 21.954 -10.307 -23.648 1.00 78.69 479 GLU A C 1
ATOM 3803 O O . GLU A 1 479 ? 22.109 -10.708 -22.495 1.00 78.69 479 GLU A O 1
ATOM 3808 N N . VAL A 1 480 ? 21.588 -9.051 -23.920 1.00 73.88 480 VAL A N 1
ATOM 3809 C CA . VAL A 1 480 ? 21.586 -7.971 -22.922 1.00 73.88 480 VAL A CA 1
ATOM 3810 C C . VAL A 1 480 ? 20.266 -7.861 -22.178 1.00 73.88 480 VAL A C 1
ATOM 3812 O O . VAL A 1 480 ? 20.260 -7.736 -20.955 1.00 73.88 480 VAL A O 1
ATOM 3815 N N . ILE A 1 481 ? 19.142 -7.916 -22.893 1.00 79.06 481 ILE A N 1
ATOM 3816 C CA . ILE A 1 481 ? 17.819 -7.711 -22.297 1.00 79.06 481 ILE A CA 1
ATOM 3817 C C . ILE A 1 481 ? 17.561 -8.730 -21.175 1.00 79.06 481 ILE A C 1
ATOM 3819 O O . ILE A 1 481 ? 17.253 -8.299 -20.067 1.00 79.06 481 ILE A O 1
ATOM 3823 N N . PRO A 1 482 ? 17.792 -10.048 -21.351 1.00 75.19 482 PRO A N 1
ATOM 3824 C CA . PRO A 1 482 ? 17.593 -11.008 -20.264 1.00 75.19 482 PRO A CA 1
ATOM 3825 C C . PRO A 1 482 ? 18.474 -10.767 -19.031 1.00 75.19 482 PRO A C 1
ATOM 3827 O O . PRO A 1 482 ? 18.096 -11.181 -17.939 1.00 75.19 482 PRO A O 1
ATOM 3830 N N . LEU A 1 483 ? 19.644 -10.138 -19.189 1.00 74.19 483 LEU A N 1
ATOM 3831 C CA . LEU A 1 483 ? 20.522 -9.786 -18.069 1.00 74.19 483 LEU A CA 1
ATOM 3832 C C . LEU A 1 483 ? 20.012 -8.563 -17.308 1.00 74.19 483 LEU A C 1
ATOM 3834 O O . LEU A 1 483 ? 20.108 -8.554 -16.091 1.00 74.19 483 LEU A O 1
ATOM 3838 N N . LEU A 1 484 ? 19.465 -7.564 -18.007 1.00 73.06 484 LEU A N 1
ATOM 3839 C CA . LEU A 1 484 ? 18.889 -6.362 -17.391 1.00 73.06 484 LEU A CA 1
ATOM 3840 C C . LEU A 1 484 ? 17.518 -6.618 -16.749 1.00 73.06 484 LEU A C 1
ATOM 3842 O O . LEU A 1 484 ? 17.103 -5.880 -15.861 1.00 73.06 484 LEU A O 1
ATOM 3846 N N . MET A 1 485 ? 16.799 -7.640 -17.220 1.00 76.62 485 MET A N 1
ATOM 3847 C CA . MET A 1 485 ? 15.494 -8.018 -16.672 1.00 76.62 485 MET A CA 1
ATOM 3848 C C . MET A 1 485 ? 15.587 -8.907 -15.427 1.00 76.62 485 MET A C 1
ATOM 3850 O O . MET A 1 485 ? 14.602 -8.992 -14.686 1.00 76.62 485 MET A O 1
ATOM 3854 N N . LYS A 1 486 ? 16.735 -9.552 -15.197 1.00 67.25 486 LYS A N 1
ATOM 3855 C CA . LYS A 1 486 ? 17.057 -10.243 -13.942 1.00 67.25 486 LYS A CA 1
ATOM 3856 C C . LYS A 1 486 ? 17.484 -9.224 -12.904 1.00 67.25 486 LYS A C 1
ATOM 3858 O O . LYS A 1 486 ? 16.905 -9.289 -11.801 1.00 67.25 486 LYS A O 1
#

Foldseek 3Di:
DDDDDDDPPPDPPPDPPPPPPVPDQFQFFEEAEDELPDPLDADQQLLGQEYADPAWAQDPVLQATHGRNVVSLLVNLCSCVVPVRHAYAHEYADQLRASLAVLLVDPNSLLRHLLNQLVVCVVSVHQAYEYEHPAEQDCPSVYDHDPCRQVSVLVSLVSNCVNNDDRGAYEYEDELLLPNHQCQSRVVSHQAYEYQQFDLDAPLAATHFQADDPRHGPDYNVNSLVNNVVSPGDQLRYAYEFELAKHFPPPDVCNVLCQAQVDDPPQWDWDADPRSQFIATAGPVRGGGITHHFLRSLLVVLQVSLVSVHSFYYYDHQVSHYLLNQNSNQRSCCVNNPVHSDRAAAEEEEEDDDDDPVVVVVQQVLVQVVCVVLRHHYDYDYLQDDDALSRCSNHQEYEYPARQVVNDDPVRVVRVLCSVLVSRHYAYEDEPVRDPPDPSVVVQVVQWDQDPPDNQWTWHQHPSGHTHIYGYNPDRCSRVVSVSSD

Secondary structure (DSSP, 8-state):
------SSSSS-----------PPPP--EEEEEEESSS--PPP-TTS-SEEEEEEEEE-TTSSSEEES-HHHHHHHHHGGGT-TT-EEEEEEE-TT---HHHHHHSHHHHHHHHHHHHHHHHHHT-SEEEEE-S-TT--TTS----TTHHHHHHHHHHHHHHHH-SSSEEEEEEETT--SS-HHHHGGG-SEEEEE---S--TTSBS--SS--TTB-S--HHHHHHHHHHTT--GGGEEEEEESS-EE-SS-TTGGGHHHH---TTSSEEEEETTTTEEEEE-TTS-EEEE---HHHHHHHHHHHHHTT-SEEEEE-TTTS-SS-HHHHHHHIIIIISSS--PPPEEEEEEE-SS-HHHHHHHHHHHHHHHHHHTEEEEEEETT----HHHHTT-SEEEESS--GGGS-HHHHHHHHHHHHHT-S-EEEEEGGG-TT-HHHHHHHHTPEEPTT-TTEEEEE-TTSPEEEEE-TT--HHHHHHHHH-